Protein AF-0000000075343149 (afdb_homodimer)

Radius of gyration: 28.87 Å; Cα contacts (8 Å, |Δi|>4): 330; chains: 2; bounding box: 69×72×84 Å

Structure (mmCIF, N/CA/C/O backbone):
data_AF-0000000075343149-model_v1
#
loop_
_entity.id
_entity.type
_entity.pdbx_description
1 polymer 'Sec7/BIG1-like C-terminal domain-containing protein'
#
loop_
_atom_site.group_PDB
_atom_site.id
_atom_site.type_symbol
_atom_site.label_atom_id
_atom_site.label_alt_id
_atom_site.label_comp_id
_atom_site.label_asym_id
_atom_site.label_entity_id
_atom_site.label_seq_id
_atom_site.pdbx_PDB_ins_code
_atom_site.Cartn_x
_atom_site.Cartn_y
_atom_site.Cartn_z
_atom_site.occupancy
_atom_site.B_iso_or_equiv
_atom_site.auth_seq_id
_atom_site.auth_comp_id
_atom_site.auth_asym_id
_atom_site.auth_atom_id
_atom_site.pdbx_PDB_model_num
ATOM 1 N N . LYS A 1 1 ? -3.631 -25.891 -24.141 1 67.25 1 LYS A N 1
ATOM 2 C CA . LYS A 1 1 ? -4.371 -26.297 -25.328 1 67.25 1 LYS A CA 1
ATOM 3 C C . LYS A 1 1 ? -5.277 -27.5 -25.031 1 67.25 1 LYS A C 1
ATOM 5 O O . LYS A 1 1 ? -6.441 -27.516 -25.438 1 67.25 1 LYS A O 1
ATOM 10 N N . TYR A 1 2 ? -4.758 -28.469 -24.281 1 74.75 2 TYR A N 1
ATOM 11 C CA . TYR A 1 2 ? -5.492 -29.719 -24.109 1 74.75 2 TYR A CA 1
ATOM 12 C C . TYR A 1 2 ? -6.141 -29.781 -22.734 1 74.75 2 TYR A C 1
ATOM 14 O O . TYR A 1 2 ? -6.699 -30.812 -22.344 1 74.75 2 TYR A O 1
ATOM 22 N N . TRP A 1 3 ? -6.102 -28.781 -21.938 1 82.19 3 TRP A N 1
ATOM 23 C CA . TRP A 1 3 ? -6.617 -28.797 -20.578 1 82.19 3 TRP A CA 1
ATOM 24 C C . TRP A 1 3 ? -8.102 -29.125 -20.547 1 82.19 3 TRP A C 1
ATOM 26 O O . TRP A 1 3 ? -8.562 -29.891 -19.703 1 82.19 3 TRP A O 1
ATOM 36 N N . GLY A 1 4 ? -8.789 -28.578 -21.562 1 80.44 4 GLY A N 1
ATOM 37 C CA . GLY A 1 4 ? -10.227 -28.797 -21.656 1 80.44 4 GLY A CA 1
ATOM 38 C C . GLY A 1 4 ? -10.602 -30.234 -21.922 1 80.44 4 GLY A C 1
ATOM 39 O O . GLY A 1 4 ? -11.734 -30.641 -21.656 1 80.44 4 GLY A O 1
ATOM 40 N N . LYS A 1 5 ? -9.711 -31.031 -22.438 1 84.56 5 LYS A N 1
ATOM 41 C CA . LYS A 1 5 ? -9.977 -32.406 -22.812 1 84.56 5 LYS A CA 1
ATOM 42 C C . LYS A 1 5 ? -9.68 -33.375 -21.656 1 84.56 5 LYS A C 1
ATOM 44 O O . LYS A 1 5 ? -10.031 -34.531 -21.703 1 84.56 5 LYS A O 1
ATOM 49 N N . LEU A 1 6 ? -9.133 -32.906 -20.578 1 87.25 6 LEU A N 1
ATOM 50 C CA . LEU A 1 6 ? -8.734 -33.719 -19.438 1 87.25 6 LEU A CA 1
ATOM 51 C C . LEU A 1 6 ? -9.891 -33.938 -18.469 1 87.25 6 LEU A C 1
ATOM 53 O O . LEU A 1 6 ? -10.742 -33.031 -18.312 1 87.25 6 LEU A O 1
ATOM 57 N N . LYS A 1 7 ? -9.883 -35.094 -17.891 1 87.38 7 LYS A N 1
ATOM 58 C CA . LYS A 1 7 ? -10.859 -35.375 -16.844 1 87.38 7 LYS A CA 1
ATOM 59 C C . LYS A 1 7 ? -10.422 -34.75 -15.516 1 87.38 7 LYS A C 1
ATOM 61 O O . LYS A 1 7 ? -9.242 -34.438 -15.336 1 87.38 7 LYS A O 1
ATOM 66 N N . ALA A 1 8 ? -11.32 -34.656 -14.516 1 89.12 8 ALA A N 1
ATOM 67 C CA . ALA A 1 8 ? -11.094 -33.969 -13.25 1 89.12 8 ALA A CA 1
ATOM 68 C C . ALA A 1 8 ? -9.938 -34.625 -12.484 1 89.12 8 ALA A C 1
ATOM 70 O O . ALA A 1 8 ? -9.039 -33.938 -12 1 89.12 8 ALA A O 1
ATOM 71 N N . PRO A 1 9 ? -9.93 -35.938 -12.359 1 90.88 9 PRO A N 1
ATOM 72 C CA . PRO A 1 9 ? -8.812 -36.531 -11.625 1 90.88 9 PRO A CA 1
ATOM 73 C C . PRO A 1 9 ? -7.461 -36.25 -12.273 1 90.88 9 PRO A C 1
ATOM 75 O O . PRO A 1 9 ? -6.457 -36.094 -11.57 1 90.88 9 PRO A O 1
ATOM 78 N N . GLN A 1 10 ? -7.41 -36.25 -13.594 1 90.44 10 GLN A N 1
ATOM 79 C CA . GLN A 1 10 ? -6.176 -35.906 -14.305 1 90.44 10 GLN A CA 1
ATOM 80 C C . GLN A 1 10 ? -5.75 -34.469 -14.039 1 90.44 10 GLN A C 1
ATOM 82 O O . GLN A 1 10 ? -4.566 -34.188 -13.828 1 90.44 10 GLN A O 1
ATOM 87 N N . LYS A 1 11 ? -6.73 -33.656 -14.094 1 91.5 11 LYS A N 1
ATOM 88 C CA . LYS A 1 11 ? -6.461 -32.25 -13.812 1 91.5 11 LYS A CA 1
ATOM 89 C C . LYS A 1 11 ? -5.898 -32.062 -12.406 1 91.5 11 LYS A C 1
ATOM 91 O O . LYS A 1 11 ? -4.918 -31.344 -12.211 1 91.5 11 LYS A O 1
ATOM 96 N N . ILE A 1 12 ? -6.457 -32.719 -11.469 1 93.94 12 ILE A N 1
ATOM 97 C CA . ILE A 1 12 ? -6.016 -32.656 -10.078 1 93.94 12 ILE A CA 1
ATOM 98 C C . ILE A 1 12 ? -4.586 -33.188 -9.961 1 93.94 12 ILE A C 1
ATOM 100 O O . ILE A 1 12 ? -3.752 -32.562 -9.273 1 93.94 12 ILE A O 1
ATOM 104 N N . ALA A 1 13 ? -4.367 -34.25 -10.633 1 94 13 ALA A N 1
ATOM 105 C CA . ALA A 1 13 ? -3.035 -34.844 -10.609 1 94 13 ALA A CA 1
ATOM 106 C C . ALA A 1 13 ? -1.993 -33.906 -11.18 1 94 13 ALA A C 1
ATOM 108 O O . ALA A 1 13 ? -0.89 -33.781 -10.641 1 94 13 ALA A O 1
ATOM 109 N N . ILE A 1 14 ? -2.289 -33.312 -12.242 1 93.5 14 ILE A N 1
ATOM 110 C CA . ILE A 1 14 ? -1.387 -32.344 -12.867 1 93.5 14 ILE A CA 1
ATOM 111 C C . ILE A 1 14 ? -1.11 -31.188 -11.906 1 93.5 14 ILE A C 1
ATOM 113 O O . ILE A 1 14 ? 0.037 -30.766 -11.75 1 93.5 14 ILE A O 1
ATOM 117 N N . MET A 1 15 ? -2.156 -30.672 -11.281 1 95.06 15 MET A N 1
ATOM 118 C CA . MET A 1 15 ? -1.983 -29.594 -10.312 1 95.06 15 MET A CA 1
ATOM 119 C C . MET A 1 15 ? -1.062 -30.031 -9.18 1 95.06 15 MET A C 1
ATOM 121 O O . MET A 1 15 ? -0.188 -29.266 -8.758 1 95.06 15 MET A O 1
ATOM 125 N N . ASP A 1 16 ? -1.212 -31.188 -8.75 1 96.44 16 ASP A N 1
ATOM 126 C CA . ASP A 1 16 ? -0.405 -31.703 -7.648 1 96.44 16 ASP A CA 1
ATOM 127 C C . ASP A 1 16 ? 1.059 -31.859 -8.062 1 96.44 16 ASP A C 1
ATOM 129 O O . ASP A 1 16 ? 1.962 -31.516 -7.293 1 96.44 16 ASP A O 1
ATOM 133 N N . ILE A 1 17 ? 1.303 -32.344 -9.164 1 95.75 17 ILE A N 1
ATOM 134 C CA . ILE A 1 17 ? 2.656 -32.562 -9.664 1 95.75 17 ILE A CA 1
ATOM 135 C C . ILE A 1 17 ? 3.355 -31.219 -9.844 1 95.75 17 ILE A C 1
ATOM 137 O O . ILE A 1 17 ? 4.508 -31.047 -9.445 1 95.75 17 ILE A O 1
ATOM 141 N N . LEU A 1 18 ? 2.645 -30.344 -10.461 1 95 18 LEU A N 1
ATOM 142 C CA . LEU A 1 18 ? 3.211 -29.016 -10.672 1 95 18 LEU A CA 1
ATOM 143 C C . LEU A 1 18 ? 3.539 -28.344 -9.344 1 95 18 LEU A C 1
ATOM 145 O O . LEU A 1 18 ? 4.59 -27.719 -9.195 1 95 18 LEU A O 1
ATOM 149 N N . LEU A 1 19 ? 2.611 -28.469 -8.438 1 96.94 19 LEU A N 1
ATOM 150 C CA . LEU A 1 19 ? 2.852 -27.891 -7.117 1 96.94 19 LEU A CA 1
ATOM 151 C C . LEU A 1 19 ? 4.102 -28.5 -6.488 1 96.94 19 LEU A C 1
ATOM 153 O O . LEU A 1 19 ? 4.918 -27.781 -5.902 1 96.94 19 LEU A O 1
ATOM 157 N N . SER A 1 20 ? 4.215 -29.766 -6.582 1 96 20 SER A N 1
ATOM 158 C CA . SER A 1 20 ? 5.375 -30.453 -6.027 1 96 20 SER A CA 1
ATOM 159 C C . SER A 1 20 ? 6.672 -29.938 -6.641 1 96 20 SER A C 1
ATOM 161 O O . SER A 1 20 ? 7.652 -29.703 -5.93 1 96 20 SER A O 1
ATOM 163 N N . LEU A 1 21 ? 6.676 -29.75 -7.918 1 93.62 21 LEU A N 1
ATOM 164 C CA . LEU A 1 21 ? 7.836 -29.203 -8.625 1 93.62 21 LEU A CA 1
ATOM 165 C C . LEU A 1 21 ? 8.148 -27.797 -8.148 1 93.62 21 LEU A C 1
ATOM 167 O O . LEU A 1 21 ? 9.32 -27.438 -7.953 1 93.62 21 LEU A O 1
ATOM 171 N N . LEU A 1 22 ? 7.121 -27.047 -7.949 1 95.94 22 LEU A N 1
ATOM 172 C CA . LEU A 1 22 ? 7.277 -25.656 -7.512 1 95.94 22 LEU A CA 1
ATOM 173 C C . LEU A 1 22 ? 7.82 -25.594 -6.09 1 95.94 22 LEU A C 1
ATOM 175 O O . LEU A 1 22 ? 8.695 -24.781 -5.785 1 95.94 22 LEU A O 1
ATOM 179 N N . GLU A 1 23 ? 7.332 -26.406 -5.25 1 95.25 23 GLU A N 1
ATOM 180 C CA . GLU A 1 23 ? 7.812 -26.453 -3.871 1 95.25 23 GLU A CA 1
ATOM 181 C C . GLU A 1 23 ? 9.289 -26.828 -3.814 1 95.25 23 GLU A C 1
ATOM 183 O O . GLU A 1 23 ? 10.047 -26.281 -3.018 1 95.25 23 GLU A O 1
ATOM 188 N N . PHE A 1 24 ? 9.664 -27.734 -4.621 1 93.88 24 PHE A N 1
ATOM 189 C CA . PHE A 1 24 ? 11.062 -28.141 -4.688 1 93.88 24 PHE A CA 1
ATOM 190 C C . PHE A 1 24 ? 11.953 -26.984 -5.125 1 93.88 24 PHE A C 1
ATOM 192 O O . PHE A 1 24 ? 12.945 -26.672 -4.465 1 93.88 24 PHE A O 1
ATOM 199 N N . SER A 1 25 ? 11.625 -26.438 -6.219 1 93.81 25 SER A N 1
ATOM 200 C CA . SER A 1 25 ? 12.438 -25.344 -6.738 1 93.81 25 SER A CA 1
ATOM 201 C C . SER A 1 25 ? 12.461 -24.156 -5.77 1 93.81 25 SER A C 1
ATOM 203 O O . SER A 1 25 ? 13.492 -23.531 -5.578 1 93.81 25 SER A O 1
ATOM 205 N N . ALA A 1 26 ? 11.281 -23.812 -5.18 1 93.19 26 ALA A N 1
ATOM 206 C CA . ALA A 1 26 ? 11.203 -22.75 -4.191 1 93.19 26 ALA A CA 1
ATOM 207 C C . ALA A 1 26 ? 12.078 -23.047 -2.982 1 93.19 26 ALA A C 1
ATOM 209 O O . ALA A 1 26 ? 12.766 -22.156 -2.469 1 93.19 26 ALA A O 1
ATOM 210 N N . SER A 1 27 ? 12.023 -24.25 -2.547 1 92.62 27 SER A N 1
ATOM 211 C CA . SER A 1 27 ? 12.867 -24.672 -1.43 1 92.62 27 SER A CA 1
ATOM 212 C C . SER A 1 27 ? 14.344 -24.578 -1.778 1 92.62 27 SER A C 1
ATOM 214 O O . SER A 1 27 ? 15.148 -24.125 -0.961 1 92.62 27 SER A O 1
ATOM 216 N N . TYR A 1 28 ? 14.656 -24.969 -2.912 1 90.88 28 TYR A N 1
ATOM 217 C CA . TYR A 1 28 ? 16.031 -24.875 -3.398 1 90.88 28 TYR A CA 1
ATOM 218 C C . TYR A 1 28 ? 16.516 -23.438 -3.402 1 90.88 28 TYR A C 1
ATOM 220 O O . TYR A 1 28 ? 17.672 -23.156 -3.08 1 90.88 28 TYR A O 1
ATOM 228 N N . ASN A 1 29 ? 15.664 -22.531 -3.734 1 89.44 29 ASN A N 1
ATOM 229 C CA . ASN A 1 29 ? 16 -21.125 -3.861 1 89.44 29 ASN A CA 1
ATOM 230 C C . ASN A 1 29 ? 15.82 -20.391 -2.537 1 89.44 29 ASN A C 1
ATOM 232 O O . ASN A 1 29 ? 16.078 -19.188 -2.455 1 89.44 29 ASN A O 1
ATOM 236 N N . SER A 1 30 ? 15.328 -21 -1.518 1 89.25 30 SER A N 1
ATOM 237 C CA . SER A 1 30 ? 15.078 -20.359 -0.235 1 89.25 30 SER A CA 1
ATOM 238 C C . SER A 1 30 ? 16.359 -19.766 0.346 1 89.25 30 SER A C 1
ATOM 240 O O . SER A 1 30 ? 17.453 -20.203 -0.003 1 89.25 30 SER A O 1
ATOM 242 N N . TYR A 1 31 ? 16.219 -18.75 1.195 1 83.94 31 TYR A N 1
ATOM 243 C CA . TYR A 1 31 ? 17.344 -18.078 1.835 1 83.94 31 TYR A CA 1
ATOM 244 C C . TYR A 1 31 ? 18.188 -19.078 2.609 1 83.94 31 TYR A C 1
ATOM 246 O O . TYR A 1 31 ? 19.422 -19.062 2.51 1 83.94 31 TYR A O 1
ATOM 254 N N . SER A 1 32 ? 17.562 -19.875 3.43 1 86.44 32 SER A N 1
ATOM 255 C CA . SER A 1 32 ? 18.297 -20.844 4.242 1 86.44 32 SER A CA 1
ATOM 256 C C . SER A 1 32 ? 19.141 -21.766 3.373 1 86.44 32 SER A C 1
ATOM 258 O O . SER A 1 32 ? 20.312 -22.031 3.68 1 86.44 32 SER A O 1
ATOM 260 N N . ASN A 1 33 ? 18.609 -22.25 2.281 1 87 33 ASN A N 1
ATOM 261 C CA . ASN A 1 33 ? 19.297 -23.172 1.385 1 87 33 ASN A CA 1
ATOM 262 C C . ASN A 1 33 ? 20.422 -22.469 0.624 1 87 33 ASN A C 1
ATOM 264 O O . ASN A 1 33 ? 21.516 -23.016 0.482 1 87 33 ASN A O 1
ATOM 268 N N . LEU A 1 34 ? 20.156 -21.281 0.143 1 81.06 34 LEU A N 1
ATOM 269 C CA . LEU A 1 34 ? 21.172 -20.516 -0.57 1 81.06 34 LEU A CA 1
ATOM 270 C C . LEU A 1 34 ? 22.375 -20.219 0.327 1 81.06 34 LEU A C 1
ATOM 272 O O . LEU A 1 34 ? 23.516 -20.375 -0.097 1 81.06 34 LEU A O 1
ATOM 276 N N . ARG A 1 35 ? 22.094 -19.797 1.529 1 81.31 35 ARG A N 1
ATOM 277 C CA . ARG A 1 35 ? 23.156 -19.516 2.488 1 81.31 35 ARG A CA 1
ATOM 278 C C . ARG A 1 35 ? 24.016 -20.75 2.756 1 81.31 35 ARG A C 1
ATOM 280 O O . ARG A 1 35 ? 25.234 -20.656 2.809 1 81.31 35 ARG A O 1
ATOM 287 N N . MET A 1 36 ? 23.359 -21.828 2.971 1 84.12 36 MET A N 1
ATOM 288 C CA . MET A 1 36 ? 24.047 -23.094 3.225 1 84.12 36 MET A CA 1
ATOM 289 C C . MET A 1 36 ? 24.953 -23.453 2.049 1 84.12 36 MET A C 1
ATOM 291 O O . MET A 1 36 ? 26.109 -23.828 2.242 1 84.12 36 MET A O 1
ATOM 295 N N . ARG A 1 37 ? 24.484 -23.312 0.884 1 82.12 37 ARG A N 1
ATOM 296 C CA . ARG A 1 37 ? 25.25 -23.656 -0.317 1 82.12 37 ARG A CA 1
ATOM 297 C C . ARG A 1 37 ? 26.375 -22.656 -0.553 1 82.12 37 ARG A C 1
ATOM 299 O O . ARG A 1 37 ? 27.469 -23.031 -0.997 1 82.12 37 ARG A O 1
ATOM 306 N N . MET A 1 38 ? 26.156 -21.312 -0.276 1 76 38 MET A N 1
ATOM 307 C CA . MET A 1 38 ? 27.188 -20.281 -0.422 1 76 38 MET A CA 1
ATOM 308 C C . MET A 1 38 ? 28.375 -20.562 0.494 1 76 38 MET A C 1
ATOM 310 O O . MET A 1 38 ? 29.516 -20.25 0.152 1 76 38 MET A O 1
ATOM 314 N N . HIS A 1 39 ? 28 -21.062 1.593 1 78.44 39 HIS A N 1
ATOM 315 C CA . HIS A 1 39 ? 29.062 -21.422 2.523 1 78.44 39 HIS A CA 1
ATOM 316 C C . HIS A 1 39 ? 29.953 -22.516 1.945 1 78.44 39 HIS A C 1
ATOM 318 O O . HIS A 1 39 ? 31.141 -22.609 2.295 1 78.44 39 HIS A O 1
ATOM 324 N N . HIS A 1 40 ? 29.438 -23.312 1.044 1 77.38 40 HIS A N 1
ATOM 325 C CA . HIS A 1 40 ? 30.188 -24.438 0.51 1 77.38 40 HIS A CA 1
ATOM 326 C C . HIS A 1 40 ? 30.781 -24.109 -0.861 1 77.38 40 HIS A C 1
ATOM 328 O O . HIS A 1 40 ? 31.469 -24.938 -1.455 1 77.38 40 HIS A O 1
ATOM 334 N N . ILE A 1 41 ? 30.344 -22.984 -1.408 1 71.06 41 ILE A N 1
ATOM 335 C CA . ILE A 1 41 ? 30.781 -22.609 -2.746 1 71.06 41 ILE A CA 1
ATOM 336 C C . ILE A 1 41 ? 31.797 -21.469 -2.654 1 71.06 41 ILE A C 1
ATOM 338 O O . ILE A 1 41 ? 31.625 -20.547 -1.854 1 71.06 41 ILE A O 1
ATOM 342 N N . PRO A 1 42 ? 32.875 -21.609 -3.35 1 64.31 42 PRO A N 1
ATOM 343 C CA . PRO A 1 42 ? 33.844 -20.5 -3.365 1 64.31 42 PRO A CA 1
ATOM 344 C C . PRO A 1 42 ? 33.219 -19.172 -3.756 1 64.31 42 PRO A C 1
ATOM 346 O O . PRO A 1 42 ? 32.25 -19.141 -4.516 1 64.31 42 PRO A O 1
ATOM 349 N N . ALA A 1 43 ? 33.625 -18.078 -3.033 1 63.03 43 ALA A N 1
ATOM 350 C CA . ALA A 1 43 ? 33.094 -16.719 -3.129 1 63.03 43 ALA A CA 1
ATOM 351 C C . ALA A 1 43 ? 33 -16.266 -4.582 1 63.03 43 ALA A C 1
ATOM 353 O O . ALA A 1 43 ? 32.156 -15.43 -4.93 1 63.03 43 ALA A O 1
ATOM 354 N N . GLU A 1 44 ? 33.812 -16.969 -5.453 1 66.06 44 GLU A N 1
ATOM 355 C CA . GLU A 1 44 ? 33.938 -16.484 -6.82 1 66.06 44 GLU A CA 1
ATOM 356 C C . GLU A 1 44 ? 32.812 -17.016 -7.707 1 66.06 44 GLU A C 1
ATOM 358 O O . GLU A 1 44 ? 32.594 -16.5 -8.805 1 66.06 44 GLU A O 1
ATOM 363 N N . ARG A 1 45 ? 32.156 -18.031 -7.203 1 66.94 45 ARG A N 1
ATOM 364 C CA . ARG A 1 45 ? 31.156 -18.609 -8.086 1 66.94 45 ARG A CA 1
ATOM 365 C C . ARG A 1 45 ? 29.75 -18.469 -7.504 1 66.94 45 ARG A C 1
ATOM 367 O O . ARG A 1 45 ? 29.484 -18.922 -6.387 1 66.94 45 ARG A O 1
ATOM 374 N N . PRO A 1 46 ? 28.891 -17.719 -8.211 1 70.94 46 PRO A N 1
ATOM 375 C CA . PRO A 1 46 ? 27.516 -17.625 -7.707 1 70.94 46 PRO A CA 1
ATOM 376 C C . PRO A 1 46 ? 26.812 -18.984 -7.633 1 70.94 46 PRO A C 1
ATOM 378 O O . PRO A 1 46 ? 27.047 -19.844 -8.492 1 70.94 46 PRO A O 1
ATOM 381 N N . PRO A 1 47 ? 26.219 -19.328 -6.543 1 76.31 47 PRO A N 1
ATOM 382 C CA . PRO A 1 47 ? 25.531 -20.609 -6.391 1 76.31 47 PRO A CA 1
ATOM 383 C C . PRO A 1 47 ? 24.469 -20.844 -7.469 1 76.31 47 PRO A C 1
ATOM 385 O O . PRO A 1 47 ? 23.891 -19.891 -7.977 1 76.31 47 PRO A O 1
ATOM 388 N N . LEU A 1 48 ? 24.359 -22.125 -7.91 1 83.88 48 LEU A N 1
ATOM 389 C CA . LEU A 1 48 ? 23.297 -22.5 -8.836 1 83.88 48 LEU A CA 1
ATOM 390 C C . LEU A 1 48 ? 21.938 -22.172 -8.25 1 83.88 48 LEU A C 1
ATOM 392 O O . LEU A 1 48 ? 21.734 -22.297 -7.039 1 83.88 48 LEU A O 1
ATOM 396 N N . ASN A 1 49 ? 21.109 -21.641 -9.062 1 85.38 49 ASN A N 1
ATOM 397 C CA . ASN A 1 49 ? 19.766 -21.359 -8.602 1 85.38 49 ASN A CA 1
ATOM 398 C C . ASN A 1 49 ? 18.719 -21.859 -9.602 1 85.38 49 ASN A C 1
ATOM 400 O O . ASN A 1 49 ? 19.047 -22.203 -10.734 1 85.38 49 ASN A O 1
ATOM 404 N N . LEU A 1 50 ? 17.594 -22.156 -9.148 1 92.31 50 LEU A N 1
ATOM 405 C CA . LEU A 1 50 ? 16.484 -22.656 -9.953 1 92.31 50 LEU A CA 1
ATOM 406 C C . LEU A 1 50 ? 15.422 -21.578 -10.141 1 92.31 50 LEU A C 1
ATOM 408 O O . LEU A 1 50 ? 14.227 -21.891 -10.18 1 92.31 50 LEU A O 1
ATOM 412 N N . LEU A 1 51 ? 15.812 -20.328 -10.188 1 93.06 51 LEU A N 1
ATOM 413 C CA . LEU A 1 51 ? 14.883 -19.203 -10.242 1 93.06 51 LEU A CA 1
ATOM 414 C C . LEU A 1 51 ? 14.102 -19.203 -11.547 1 93.06 51 LEU A C 1
ATOM 416 O O . LEU A 1 51 ? 12.906 -18.906 -11.57 1 93.06 51 LEU A O 1
ATOM 420 N N . ARG A 1 52 ? 14.836 -19.484 -12.633 1 94.81 52 ARG A N 1
ATOM 421 C CA . ARG A 1 52 ? 14.156 -19.531 -13.922 1 94.81 52 ARG A CA 1
ATOM 422 C C . ARG A 1 52 ? 13.078 -20.609 -13.945 1 94.81 52 ARG A C 1
ATOM 424 O O . ARG A 1 52 ? 11.969 -20.359 -14.438 1 94.81 52 ARG A O 1
ATOM 431 N N . GLN A 1 53 ? 13.445 -21.766 -13.422 1 94.38 53 GLN A N 1
ATOM 432 C CA . GLN A 1 53 ? 12.508 -22.875 -13.352 1 94.38 53 GLN A CA 1
ATOM 433 C C . GLN A 1 53 ? 11.328 -22.547 -12.43 1 94.38 53 GLN A C 1
ATOM 435 O O . GLN A 1 53 ? 10.18 -22.844 -12.758 1 94.38 53 GLN A O 1
ATOM 440 N N . GLU A 1 54 ? 11.664 -21.953 -11.328 1 96.31 54 GLU A N 1
ATOM 441 C CA . GLU A 1 54 ? 10.625 -21.547 -10.383 1 96.31 54 GLU A CA 1
ATOM 442 C C . GLU A 1 54 ? 9.656 -20.547 -11 1 96.31 54 GLU A C 1
ATOM 444 O O . GLU A 1 54 ? 8.438 -20.688 -10.867 1 96.31 54 GLU A O 1
ATOM 449 N N . LEU A 1 55 ? 10.156 -19.594 -11.688 1 97.44 55 LEU A N 1
ATOM 450 C CA . LEU A 1 55 ? 9.328 -18.578 -12.312 1 97.44 55 LEU A CA 1
ATOM 451 C C . LEU A 1 55 ? 8.438 -19.188 -13.391 1 97.44 55 LEU A C 1
ATOM 453 O O . LEU A 1 55 ? 7.246 -18.891 -13.453 1 97.44 55 LEU A O 1
ATOM 457 N N . ALA A 1 56 ? 9.023 -20.031 -14.258 1 96.69 56 ALA A N 1
ATOM 458 C CA . ALA A 1 56 ? 8.258 -20.688 -15.312 1 96.69 56 ALA A CA 1
ATOM 459 C C . ALA A 1 56 ? 7.152 -21.562 -14.727 1 96.69 56 ALA A C 1
ATOM 461 O O . ALA A 1 56 ? 6.012 -21.531 -15.188 1 96.69 56 ALA A O 1
ATOM 462 N N . GLY A 1 57 ? 7.578 -22.359 -13.758 1 97 57 GLY A N 1
ATOM 463 C CA . GLY A 1 57 ? 6.594 -23.188 -13.078 1 97 57 GLY A CA 1
ATOM 464 C C . GLY A 1 57 ? 5.477 -22.375 -12.438 1 97 57 GLY A C 1
ATOM 465 O O . GLY A 1 57 ? 4.309 -22.766 -12.516 1 97 57 GLY A O 1
ATOM 466 N N . THR A 1 58 ? 5.77 -21.281 -11.789 1 98.06 58 THR A N 1
ATOM 467 C CA . THR A 1 58 ? 4.781 -20.406 -11.18 1 98.06 58 THR A CA 1
ATOM 468 C C . THR A 1 58 ? 3.789 -19.891 -12.219 1 98.06 58 THR A C 1
ATOM 470 O O . THR A 1 58 ? 2.578 -19.906 -11.992 1 98.06 58 THR A O 1
ATOM 473 N N . SER A 1 59 ? 4.25 -19.516 -13.336 1 97.88 59 SER A N 1
ATOM 474 C CA . SER A 1 59 ? 3.4 -19.016 -14.406 1 97.88 59 SER A CA 1
ATOM 475 C C . SER A 1 59 ? 2.402 -20.078 -14.859 1 97.88 59 SER A C 1
ATOM 477 O O . SER A 1 59 ? 1.203 -19.812 -14.953 1 97.88 59 SER A O 1
ATOM 479 N N . ILE A 1 60 ? 2.906 -21.234 -15.172 1 96.81 60 ILE A N 1
ATOM 480 C CA . ILE A 1 60 ? 2.076 -22.328 -15.664 1 96.81 60 ILE A CA 1
ATOM 481 C C . ILE A 1 60 ? 1.049 -22.719 -14.602 1 96.81 60 ILE A C 1
ATOM 483 O O . ILE A 1 60 ? -0.132 -22.891 -14.906 1 96.81 60 ILE A O 1
ATOM 487 N N . TYR A 1 61 ? 1.523 -22.828 -13.375 1 97.25 61 TYR A N 1
ATOM 488 C CA . TYR A 1 61 ? 0.664 -23.25 -12.266 1 97.25 61 TYR A CA 1
ATOM 489 C C . TYR A 1 61 ? -0.464 -22.234 -12.055 1 97.25 61 TYR A C 1
ATOM 491 O O . TYR A 1 61 ? -1.632 -22.625 -11.945 1 97.25 61 TYR A O 1
ATOM 499 N N . LEU A 1 62 ? -0.151 -20.984 -11.992 1 97.62 62 LEU A N 1
ATOM 500 C CA . LEU A 1 62 ? -1.156 -19.938 -11.805 1 97.62 62 LEU A CA 1
ATOM 501 C C . LEU A 1 62 ? -2.152 -19.938 -12.961 1 97.62 62 LEU A C 1
ATOM 503 O O . LEU A 1 62 ? -3.355 -19.781 -12.742 1 97.62 62 LEU A O 1
ATOM 507 N N . ASP A 1 63 ? -1.649 -20.094 -14.164 1 95.75 63 ASP A N 1
ATOM 508 C CA . ASP A 1 63 ? -2.518 -20.109 -15.336 1 95.75 63 ASP A CA 1
ATOM 509 C C . ASP A 1 63 ? -3.555 -21.234 -15.234 1 95.75 63 ASP A C 1
ATOM 511 O O . ASP A 1 63 ? -4.742 -21 -15.477 1 95.75 63 ASP A O 1
ATOM 515 N N . ILE A 1 64 ? -3.137 -22.359 -14.883 1 94.56 64 ILE A N 1
ATOM 516 C CA . ILE A 1 64 ? -4.008 -23.531 -14.773 1 94.56 64 ILE A CA 1
ATOM 517 C C . ILE A 1 64 ? -5.043 -23.297 -13.672 1 94.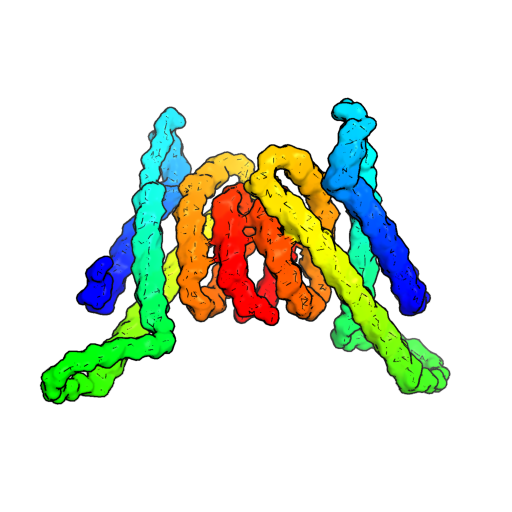56 64 ILE A C 1
ATOM 519 O O . ILE A 1 64 ? -6.23 -23.578 -13.867 1 94.56 64 ILE A O 1
ATOM 523 N N . LEU A 1 65 ? -4.617 -22.844 -12.539 1 96.25 65 LEU A N 1
ATOM 524 C CA . LEU A 1 65 ? -5.52 -22.625 -11.414 1 96.25 65 LEU A CA 1
ATOM 525 C C . LEU A 1 65 ? -6.543 -21.547 -11.742 1 96.25 65 LEU A C 1
ATOM 527 O O . LEU A 1 65 ? -7.727 -21.688 -11.414 1 96.25 65 LEU A O 1
ATOM 531 N N . GLN A 1 66 ? -6.098 -20.516 -12.375 1 95.38 66 GLN A N 1
ATOM 532 C CA . GLN A 1 66 ? -6.996 -19.438 -12.75 1 95.38 66 GLN A CA 1
ATOM 533 C C . GLN A 1 66 ? -8.023 -19.906 -13.773 1 95.38 66 GLN A C 1
ATOM 535 O O . GLN A 1 66 ? -9.211 -19.594 -13.664 1 95.38 66 GLN A O 1
ATOM 540 N N . LYS A 1 67 ? -7.594 -20.594 -14.766 1 91.81 67 LYS A N 1
ATOM 541 C CA . LYS A 1 67 ? -8.5 -21.141 -15.773 1 91.81 67 LYS A CA 1
ATOM 542 C C . LYS A 1 67 ? -9.555 -22.047 -15.125 1 91.81 67 LYS A C 1
ATOM 544 O O . LYS A 1 67 ? -10.734 -21.969 -15.469 1 91.81 67 LYS A O 1
ATOM 549 N N . THR A 1 68 ? -9.148 -22.828 -14.258 1 92.25 68 THR A N 1
ATOM 550 C CA . THR A 1 68 ? -10.039 -23.781 -13.609 1 92.25 68 THR A CA 1
ATOM 551 C C . THR A 1 68 ? -11.023 -23.078 -12.695 1 92.25 68 THR A C 1
ATOM 553 O O . THR A 1 68 ? -12.188 -23.469 -12.594 1 92.25 68 THR A O 1
ATOM 556 N N . THR A 1 69 ? -10.609 -22 -12.016 1 93.75 69 THR A N 1
ATOM 557 C CA . THR A 1 69 ? -11.461 -21.266 -11.07 1 93.75 69 THR A CA 1
ATOM 558 C C . THR A 1 69 ? -12.344 -20.266 -11.805 1 93.75 69 THR A C 1
ATOM 560 O O . THR A 1 69 ? -13.344 -19.797 -11.258 1 93.75 69 THR A O 1
ATOM 563 N N . SER A 1 70 ? -12.016 -19.766 -12.906 1 86.56 70 SER A N 1
ATOM 564 C CA . SER A 1 70 ? -12.781 -18.781 -13.664 1 86.56 70 SER A CA 1
ATOM 565 C C . SER A 1 70 ? -13.93 -19.438 -14.414 1 86.56 70 SER A C 1
ATOM 567 O O . SER A 1 70 ? -14.93 -18.781 -14.734 1 86.56 70 SER A O 1
ATOM 569 N N . ARG A 1 71 ? -13.789 -20.625 -15.039 1 66.69 71 ARG A N 1
ATOM 570 C CA . ARG A 1 71 ? -14.812 -21.312 -15.828 1 66.69 71 ARG A CA 1
ATOM 571 C C . ARG A 1 71 ? -16.125 -21.391 -15.07 1 66.69 71 ARG A C 1
ATOM 573 O O . ARG A 1 71 ? -17.203 -21.453 -15.672 1 66.69 71 ARG A O 1
ATOM 580 N N . PHE A 1 72 ? -16.109 -21.422 -13.82 1 55.12 72 PHE A N 1
ATOM 581 C CA . PHE A 1 72 ? -17.375 -21.625 -13.117 1 55.12 72 PHE A CA 1
ATOM 582 C C . PHE A 1 72 ? -18 -20.281 -12.727 1 55.12 72 PHE A C 1
ATOM 584 O O . PHE A 1 72 ? -19.047 -20.25 -12.07 1 55.12 72 PHE A O 1
ATOM 591 N N . ASN A 1 73 ? -17.297 -19.234 -12.945 1 53.78 73 ASN A N 1
ATOM 592 C CA . ASN A 1 73 ? -18.109 -18.031 -12.727 1 53.78 73 ASN A CA 1
ATOM 593 C C . ASN A 1 73 ? -19.328 -18.016 -13.633 1 53.78 73 ASN A C 1
ATOM 595 O O . ASN A 1 73 ? -19.219 -18.203 -14.844 1 53.78 73 ASN A O 1
ATOM 599 N N . GLY A 1 74 ? -20.406 -18.672 -13.164 1 43.94 74 GLY A N 1
ATOM 600 C CA . GLY A 1 74 ? -21.781 -18.781 -13.609 1 43.94 74 GLY A CA 1
ATOM 601 C C . GLY A 1 74 ? -22.203 -17.641 -14.523 1 43.94 74 GLY A C 1
ATOM 602 O O . GLY A 1 74 ? -23.391 -17.328 -14.633 1 43.94 74 GLY A O 1
ATOM 603 N N . ASN A 1 75 ? -21.391 -16.656 -14.836 1 40.78 75 ASN A N 1
ATOM 604 C CA . ASN A 1 75 ? -22.172 -15.992 -15.867 1 40.78 75 ASN A CA 1
ATOM 605 C C . ASN A 1 75 ? -22.562 -16.953 -16.984 1 40.78 75 ASN A C 1
ATOM 607 O O . ASN A 1 75 ? -21.719 -17.719 -17.469 1 40.78 75 ASN A O 1
ATOM 611 N N . GLY A 1 76 ? -23.766 -17.5 -17.016 1 38.53 76 GLY A N 1
ATOM 612 C CA . GLY A 1 76 ? -24.516 -18.188 -18.047 1 38.53 76 GLY A CA 1
ATOM 613 C C . GLY A 1 76 ? -23.922 -18.031 -19.422 1 38.53 76 GLY A C 1
ATOM 614 O O . GLY A 1 76 ? -24.484 -17.312 -20.266 1 38.53 76 GLY A O 1
ATOM 615 N N . GLU A 1 77 ? -22.797 -17.766 -19.594 1 37.81 77 GLU A N 1
ATOM 616 C CA . GLU A 1 77 ? -22.625 -17.812 -21.047 1 37.81 77 GLU A CA 1
ATOM 617 C C . GLU A 1 77 ? -23.172 -19.109 -21.625 1 37.81 77 GLU A C 1
ATOM 619 O O . GLU A 1 77 ? -22.797 -20.203 -21.172 1 37.81 77 GLU A O 1
ATOM 624 N N . GLU A 1 78 ? -24.359 -18.984 -22.141 1 37.94 78 GLU A N 1
ATOM 625 C CA . GLU A 1 78 ? -25.062 -19.938 -23 1 37.94 78 GLU A CA 1
ATOM 626 C C . GLU A 1 78 ? -24.078 -20.703 -23.875 1 37.94 78 GLU A C 1
ATOM 628 O O . GLU A 1 78 ? -23.266 -20.109 -24.578 1 37.94 78 GLU A O 1
ATOM 633 N N . ILE A 1 79 ? -23.562 -21.781 -23.5 1 40.09 79 ILE A N 1
ATOM 634 C CA . ILE A 1 79 ? -23.047 -22.656 -24.547 1 40.09 79 ILE A CA 1
ATOM 635 C C . ILE A 1 79 ? -23.766 -22.359 -25.875 1 40.09 79 ILE A C 1
ATOM 637 O O . ILE A 1 79 ? -25 -22.375 -25.922 1 40.09 79 ILE A O 1
ATOM 641 N N . PRO A 1 80 ? -23.219 -21.594 -26.75 1 38.44 80 PRO A N 1
ATOM 642 C CA . PRO A 1 80 ? -23.969 -21.484 -28 1 38.44 80 PRO A CA 1
ATOM 643 C C . PRO A 1 80 ? -24.656 -22.797 -28.391 1 38.44 80 PRO A C 1
ATOM 645 O O . PRO A 1 80 ? -24.016 -23.859 -28.359 1 38.44 80 PRO A O 1
ATOM 648 N N . LYS A 1 81 ? -25.969 -22.75 -28.219 1 40.22 81 LYS A N 1
ATOM 649 C CA . LYS A 1 81 ? -26.75 -23.797 -28.891 1 40.22 81 LYS A CA 1
ATOM 650 C C . LYS A 1 81 ? -26.188 -24.094 -30.281 1 40.22 81 LYS A C 1
ATOM 652 O O . LYS A 1 81 ? -26.203 -23.234 -31.156 1 40.22 81 LYS A O 1
ATOM 657 N N . SER A 1 82 ? -25.016 -24.734 -30.422 1 32.44 82 SER A N 1
ATOM 658 C CA . SER A 1 82 ? -24.766 -25.172 -31.797 1 32.44 82 SER A CA 1
ATOM 659 C C . SER A 1 82 ? -26.047 -25.672 -32.469 1 32.44 82 SER A C 1
ATOM 661 O O . SER A 1 82 ? -26.734 -26.547 -31.922 1 32.44 82 SER A O 1
ATOM 663 N N . ASN A 1 83 ? -26.766 -24.859 -33.125 1 35.72 83 ASN A N 1
ATOM 664 C CA . ASN A 1 83 ? -27.844 -25.219 -34.031 1 35.72 83 ASN A CA 1
ATOM 665 C C . ASN A 1 83 ? -27.5 -26.453 -34.875 1 35.72 83 ASN A C 1
ATOM 667 O O . ASN A 1 83 ? -28.047 -26.625 -35.969 1 35.72 83 ASN A O 1
ATOM 671 N N . GLY A 1 84 ? -26.359 -27.078 -34.875 1 34.06 84 GLY A N 1
ATOM 672 C CA . GLY A 1 84 ? -26.375 -28.094 -35.938 1 34.06 84 GLY A CA 1
ATOM 673 C C . GLY A 1 84 ? -27.547 -29.047 -35.844 1 34.06 84 GLY A C 1
ATOM 674 O O . GLY A 1 84 ? -28.188 -29.141 -34.781 1 34.06 84 GLY A O 1
ATOM 675 N N . SER A 1 85 ? -28.062 -29.688 -37 1 34.66 85 SER A N 1
ATOM 676 C CA . SER A 1 85 ? -29.25 -30.406 -37.469 1 34.66 85 SER A CA 1
ATOM 677 C C . SER A 1 85 ? -29.656 -31.516 -36.5 1 34.66 85 SER A C 1
ATOM 679 O O . SER A 1 85 ? -30.828 -31.656 -36.156 1 34.66 85 SER A O 1
ATOM 681 N N . GLN A 1 86 ? -29.031 -32.75 -36.656 1 36.38 86 GLN A N 1
ATOM 682 C CA . GLN A 1 86 ? -29.797 -34 -36.594 1 36.38 86 GLN A CA 1
ATOM 683 C C . GLN A 1 86 ? -30.281 -34.281 -35.188 1 36.38 86 GLN A C 1
ATOM 685 O O . GLN A 1 86 ? -29.594 -33.969 -34.219 1 36.38 86 GLN A O 1
ATOM 690 N N . GLY A 1 87 ? -31.625 -34.562 -34.906 1 36.53 87 GLY A N 1
ATOM 691 C CA . GLY A 1 87 ? -32.562 -35.062 -33.938 1 36.53 87 GLY A CA 1
ATOM 692 C C . GLY A 1 87 ? -32.031 -36.156 -33.062 1 36.53 87 GLY A C 1
ATOM 693 O O . GLY A 1 87 ? -32.781 -37.062 -32.625 1 36.53 87 GLY A O 1
ATOM 694 N N . VAL A 1 88 ? -30.75 -36.5 -33.188 1 38.12 88 VAL A N 1
ATOM 695 C CA . VAL A 1 88 ? -30.672 -37.625 -32.25 1 38.12 88 VAL A CA 1
ATOM 696 C C . VAL A 1 88 ? -31.047 -37.156 -30.859 1 38.12 88 VAL A C 1
ATOM 698 O O . VAL A 1 88 ? -30.531 -36.156 -30.375 1 38.12 88 VAL A O 1
ATOM 701 N N . ASP A 1 89 ? -32.219 -37.469 -30.266 1 39 89 ASP A N 1
ATOM 702 C CA . ASP A 1 89 ? -32.812 -37.562 -28.938 1 39 89 ASP A CA 1
ATOM 703 C C . ASP A 1 89 ? -31.781 -37.906 -27.891 1 39 89 ASP A C 1
ATOM 705 O O . ASP A 1 89 ? -31.578 -39.094 -27.594 1 39 89 ASP A O 1
ATOM 709 N N . THR A 1 90 ? -30.516 -37.656 -28.016 1 38.78 90 THR A N 1
ATOM 710 C CA . THR A 1 90 ? -29.766 -38.062 -26.844 1 38.78 90 THR A CA 1
ATOM 711 C C . THR A 1 90 ? -30.328 -37.438 -25.578 1 38.78 90 THR A C 1
ATOM 713 O O . THR A 1 90 ? -30.281 -36.219 -25.406 1 38.78 90 THR A O 1
ATOM 716 N N . THR A 1 91 ? -31.422 -37.906 -24.984 1 38.41 91 THR A N 1
ATOM 717 C CA . THR A 1 91 ? -31.781 -37.844 -23.578 1 38.41 91 THR A CA 1
ATOM 718 C C . THR A 1 91 ? -30.531 -37.812 -22.703 1 38.41 91 THR A C 1
ATOM 720 O O . THR A 1 91 ? -29.984 -38.844 -22.312 1 38.41 91 THR A O 1
ATOM 723 N N . LEU A 1 92 ? -29.531 -37.094 -23 1 41.28 92 LEU A N 1
ATOM 724 C CA . LEU A 1 92 ? -28.547 -36.906 -21.938 1 41.28 92 LEU A CA 1
ATOM 725 C C . LEU A 1 92 ? -29.25 -36.688 -20.594 1 41.28 92 LEU A C 1
ATOM 727 O O . LEU A 1 92 ? -30.062 -35.781 -20.453 1 41.28 92 LEU A O 1
ATOM 731 N N . ASP A 1 93 ? -29.562 -37.75 -19.891 1 46.94 93 ASP A N 1
ATOM 732 C CA . ASP A 1 93 ? -30.203 -37.875 -18.578 1 46.94 93 ASP A CA 1
ATOM 733 C C . ASP A 1 93 ? -29.766 -36.75 -17.641 1 46.94 93 ASP A C 1
ATOM 735 O O . ASP A 1 93 ? -28.609 -36.344 -17.641 1 46.94 93 ASP A O 1
ATOM 739 N N . ASP A 1 94 ? -30.672 -35.969 -17.109 1 51.22 94 ASP A N 1
ATOM 740 C CA . ASP A 1 94 ? -30.625 -35 -16 1 51.22 94 ASP A CA 1
ATOM 741 C C . ASP A 1 94 ? -29.531 -35.375 -15.008 1 51.22 94 ASP A C 1
ATOM 743 O O . ASP A 1 94 ? -28.906 -34.5 -14.414 1 51.22 94 ASP A O 1
ATOM 747 N N . ASN A 1 95 ? -29.234 -36.656 -14.844 1 53.69 95 ASN A N 1
ATOM 748 C CA . ASN A 1 95 ? -28.234 -37.125 -13.875 1 53.69 95 ASN A CA 1
ATOM 749 C C . ASN A 1 95 ? -26.812 -36.812 -14.336 1 53.69 95 ASN A C 1
ATOM 751 O O . ASN A 1 95 ? -25.938 -36.562 -13.516 1 53.69 95 ASN A O 1
ATOM 755 N N . THR A 1 96 ? -26.531 -36.938 -15.648 1 52.75 96 THR A N 1
ATOM 756 C CA . THR A 1 96 ? -25.188 -36.688 -16.156 1 52.75 96 THR A CA 1
ATOM 757 C C . THR A 1 96 ? -24.844 -35.219 -16.094 1 52.75 96 THR A C 1
ATOM 759 O O . THR A 1 96 ? -23.719 -34.844 -15.727 1 52.75 96 THR A O 1
ATOM 762 N N . SER A 1 97 ? -25.812 -34.375 -16.453 1 57.56 97 SER A N 1
ATOM 763 C CA . SER A 1 97 ? -25.578 -32.938 -16.328 1 57.56 97 SER A CA 1
ATOM 764 C C . SER A 1 97 ? -25.328 -32.562 -14.867 1 57.56 97 SER A C 1
ATOM 766 O O . SER A 1 97 ? -24.438 -31.75 -14.578 1 57.56 97 SER A O 1
ATOM 768 N N . SER A 1 98 ? -26.094 -33.25 -14.008 1 58.56 98 SER A N 1
ATOM 769 C CA . SER A 1 98 ? -25.938 -32.969 -12.578 1 58.56 98 SER A CA 1
ATOM 770 C C . SER A 1 98 ? -24.594 -33.469 -12.07 1 58.56 98 SER A C 1
ATOM 772 O O . SER A 1 98 ? -23.922 -32.781 -11.289 1 58.56 98 SER A O 1
ATOM 774 N N . CYS A 1 99 ? -24.172 -34.688 -12.594 1 55.62 99 CYS A N 1
ATOM 775 C CA . CYS A 1 99 ? -22.891 -35.25 -12.148 1 55.62 99 CYS A CA 1
ATOM 776 C C . CYS A 1 99 ? -21.719 -34.438 -12.664 1 55.62 99 CYS A C 1
ATOM 778 O O . CYS A 1 99 ? -20.75 -34.219 -11.938 1 55.62 99 CYS A O 1
ATOM 780 N N . ILE A 1 100 ? -21.766 -33.906 -13.883 1 58.81 100 ILE A N 1
ATOM 781 C CA . ILE A 1 100 ? -20.703 -33.094 -14.477 1 58.81 100 ILE A CA 1
ATOM 782 C C . ILE A 1 100 ? -20.609 -31.75 -13.742 1 58.81 100 ILE A C 1
ATOM 784 O O . ILE A 1 100 ? -19.516 -31.266 -13.43 1 58.81 100 ILE A O 1
ATOM 788 N N . THR A 1 101 ? -21.812 -31.375 -13.344 1 66.31 101 THR A N 1
ATOM 789 C CA . THR A 1 101 ? -21.859 -30.109 -12.633 1 66.31 101 THR A CA 1
ATOM 790 C C . THR A 1 101 ? -21.25 -30.234 -11.242 1 66.31 101 THR A C 1
ATOM 792 O O . THR A 1 101 ? -20.5 -29.359 -10.805 1 66.31 101 THR A O 1
ATOM 795 N N . HIS A 1 102 ? -21.516 -31.422 -10.617 1 71.19 102 HIS A N 1
ATOM 796 C CA . HIS A 1 102 ? -21.016 -31.625 -9.266 1 71.19 102 HIS A CA 1
ATOM 797 C C . HIS A 1 102 ? -19.5 -31.812 -9.281 1 71.19 102 HIS A C 1
ATOM 799 O O . HIS A 1 102 ? -18.797 -31.25 -8.438 1 71.19 102 HIS A O 1
ATOM 805 N N . PHE A 1 103 ? -19.016 -32.625 -10.242 1 72.75 103 PHE A N 1
ATOM 806 C CA . PHE A 1 103 ? -17.594 -32.875 -10.359 1 72.75 103 PHE A CA 1
ATOM 807 C C . PHE A 1 103 ? -16.844 -31.578 -10.695 1 72.75 103 PHE A C 1
ATOM 809 O O . PHE A 1 103 ? -15.773 -31.328 -10.156 1 72.75 103 PHE A O 1
ATOM 816 N N . ASP A 1 104 ? -17.516 -30.812 -11.477 1 79.31 104 ASP A N 1
ATOM 817 C CA . ASP A 1 104 ? -16.906 -29.531 -11.852 1 79.31 104 ASP A CA 1
ATOM 818 C C . ASP A 1 104 ? -16.844 -28.594 -10.664 1 79.31 104 ASP A C 1
ATOM 820 O O . ASP A 1 104 ? -15.844 -27.891 -10.484 1 79.31 104 ASP A O 1
ATOM 824 N N . GLU A 1 105 ? -17.859 -28.797 -9.828 1 83.94 105 GLU A N 1
ATOM 825 C CA . GLU A 1 105 ? -17.875 -27.938 -8.641 1 83.94 105 GLU A CA 1
ATOM 826 C C . GLU A 1 105 ? -16.781 -28.344 -7.656 1 83.94 105 GLU A C 1
ATOM 828 O O . GLU A 1 105 ? -16.141 -27.5 -7.035 1 83.94 105 GLU A O 1
ATOM 833 N N . LYS A 1 106 ? -16.594 -29.625 -7.527 1 90 106 LYS A N 1
ATOM 834 C CA . LYS A 1 106 ? -15.547 -30.125 -6.637 1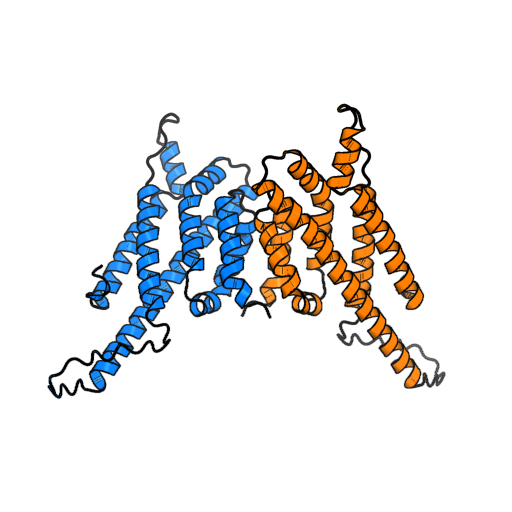 90 106 LYS A CA 1
ATOM 835 C C . LYS A 1 106 ? -14.164 -29.719 -7.129 1 90 106 LYS A C 1
ATOM 837 O O . LYS A 1 106 ? -13.305 -29.328 -6.336 1 90 106 LYS A O 1
ATOM 842 N N . LEU A 1 107 ? -13.961 -29.875 -8.406 1 91.56 107 LEU A N 1
ATOM 843 C CA . LEU A 1 107 ? -12.688 -29.484 -9.008 1 91.56 107 LEU A CA 1
ATOM 844 C C . LEU A 1 107 ? -12.406 -28.016 -8.789 1 91.56 107 LEU A C 1
ATOM 846 O O . LEU A 1 107 ? -11.273 -27.625 -8.469 1 91.56 107 LEU A O 1
ATOM 850 N N . VAL A 1 108 ? -13.422 -27.234 -8.922 1 92.56 108 VAL A N 1
ATOM 851 C CA . VAL A 1 108 ? -13.289 -25.797 -8.727 1 92.56 108 VAL A CA 1
ATOM 852 C C . VAL A 1 108 ? -12.914 -25.5 -7.277 1 92.56 108 VAL A C 1
ATOM 854 O O . VAL A 1 108 ? -12.062 -24.656 -7.008 1 92.56 108 VAL A O 1
ATOM 857 N N . GLY A 1 109 ? -13.523 -26.172 -6.41 1 94.94 109 GLY A N 1
ATOM 858 C CA . GLY A 1 109 ? -13.195 -26.031 -5.004 1 94.94 109 GLY A CA 1
ATOM 859 C C . GLY A 1 109 ? -11.75 -26.375 -4.684 1 94.94 109 GLY A C 1
ATOM 860 O O . GLY A 1 109 ? -11.086 -25.641 -3.945 1 94.94 109 GLY A O 1
ATOM 861 N N . ILE A 1 110 ? -11.305 -27.422 -5.215 1 95.81 110 ILE A N 1
ATOM 862 C CA . ILE A 1 110 ? -9.93 -27.859 -5.012 1 95.81 110 ILE A CA 1
ATOM 863 C C . ILE A 1 110 ? -8.969 -26.828 -5.602 1 95.81 110 ILE A C 1
ATOM 865 O O . ILE A 1 110 ? -7.977 -26.469 -4.965 1 95.81 110 ILE A O 1
ATOM 869 N N . ALA A 1 111 ? -9.234 -26.391 -6.785 1 96.19 111 ALA A N 1
ATOM 870 C CA . ALA A 1 111 ? -8.391 -25.406 -7.465 1 96.19 111 ALA A CA 1
ATOM 871 C C . ALA A 1 111 ? -8.328 -24.094 -6.68 1 96.19 111 ALA A C 1
ATOM 873 O O . ALA A 1 111 ? -7.27 -23.469 -6.586 1 96.19 111 ALA A O 1
ATOM 874 N N . GLU A 1 112 ? -9.445 -23.641 -6.148 1 97.06 112 GLU A N 1
ATOM 875 C CA . GLU A 1 112 ? -9.477 -22.438 -5.328 1 97.06 112 GLU A CA 1
ATOM 876 C C . GLU A 1 112 ? -8.578 -22.578 -4.102 1 97.06 112 GLU A C 1
ATOM 878 O O . GLU A 1 112 ? -7.789 -21.688 -3.799 1 97.06 112 GLU A O 1
ATOM 883 N N . GLU A 1 113 ? -8.711 -23.641 -3.479 1 97.38 113 GLU A N 1
ATOM 884 C CA . GLU A 1 113 ? -7.891 -23.875 -2.297 1 97.38 113 GLU A CA 1
ATOM 885 C C . GLU A 1 113 ? -6.402 -23.844 -2.646 1 97.38 113 GLU A C 1
ATOM 887 O O . GLU A 1 113 ? -5.602 -23.25 -1.925 1 97.38 113 GLU A O 1
ATOM 892 N N . LYS A 1 114 ? -6.082 -24.5 -3.66 1 97.5 114 LYS A N 1
ATOM 893 C CA . LYS A 1 114 ? -4.688 -24.547 -4.094 1 97.5 114 LYS A CA 1
ATOM 894 C C . LYS A 1 114 ? -4.191 -23.172 -4.496 1 97.5 114 LYS A C 1
ATOM 896 O O . LYS A 1 114 ? -3.074 -22.781 -4.145 1 97.5 114 LYS A O 1
ATOM 901 N N . LEU A 1 115 ? -5.02 -22.438 -5.215 1 97.69 115 LEU A N 1
ATOM 902 C CA . LEU A 1 115 ? -4.688 -21.094 -5.652 1 97.69 115 LEU A CA 1
ATOM 903 C C . LEU A 1 115 ? -4.426 -20.188 -4.457 1 97.69 115 LEU A C 1
ATOM 905 O O . LEU A 1 115 ? -3.375 -19.531 -4.379 1 97.69 115 LEU A O 1
ATOM 909 N N . VAL A 1 116 ? -5.281 -20.203 -3.555 1 98.25 116 VAL A N 1
ATOM 910 C CA . VAL A 1 116 ? -5.211 -19.344 -2.377 1 98.25 116 VAL A CA 1
ATOM 911 C C . VAL A 1 116 ? -4.004 -19.734 -1.525 1 98.25 116 VAL A C 1
ATOM 913 O O . VAL A 1 116 ? -3.23 -18.875 -1.103 1 98.25 116 VAL A O 1
ATOM 916 N N . SER A 1 117 ? -3.861 -20.969 -1.317 1 98 117 SER A N 1
ATOM 917 C CA . SER A 1 117 ? -2.752 -21.453 -0.504 1 98 117 SER A CA 1
ATOM 918 C C . SER A 1 117 ? -1.408 -21.094 -1.131 1 98 117 SER A C 1
ATOM 920 O O . SER A 1 117 ? -0.479 -20.688 -0.43 1 98 117 SER A O 1
ATOM 922 N N . PHE A 1 118 ? -1.355 -21.297 -2.334 1 98 118 PHE A N 1
ATOM 923 C CA . PHE A 1 118 ? -0.115 -21 -3.045 1 98 118 PHE A CA 1
ATOM 924 C C . PHE A 1 118 ? 0.234 -19.531 -2.953 1 98 118 PHE A C 1
ATOM 926 O O . PHE A 1 118 ? 1.363 -19.172 -2.609 1 98 118 PHE A O 1
ATOM 933 N N . CYS A 1 119 ? -0.749 -18.641 -3.293 1 98.38 119 CYS A N 1
ATOM 934 C CA . CYS A 1 119 ? -0.538 -17.203 -3.217 1 98.38 119 CYS A CA 1
ATOM 935 C C . CYS A 1 119 ? -0.145 -16.781 -1.804 1 98.38 119 CYS A C 1
ATOM 937 O O . CYS A 1 119 ? 0.81 -16.031 -1.619 1 98.38 119 CYS A O 1
ATOM 939 N N . GLU A 1 120 ? -0.85 -17.297 -0.88 1 98.19 120 GLU A N 1
ATOM 940 C CA . GLU A 1 120 ? -0.571 -16.953 0.514 1 98.19 120 GLU A CA 1
ATOM 941 C C . GLU A 1 120 ? 0.85 -17.359 0.903 1 98.19 120 GLU A C 1
ATOM 943 O O . GLU A 1 120 ? 1.538 -16.609 1.605 1 98.19 120 GLU A O 1
ATOM 948 N N . GLN A 1 121 ? 1.255 -18.516 0.508 1 96.88 121 GLN A N 1
ATOM 949 C CA . GLN A 1 121 ? 2.59 -19.016 0.83 1 96.88 121 GLN A CA 1
ATOM 950 C C . GLN A 1 121 ? 3.668 -18.094 0.271 1 96.88 121 GLN A C 1
ATOM 952 O O . GLN A 1 121 ? 4.605 -17.719 0.982 1 96.88 121 GLN A O 1
ATOM 957 N N . VAL A 1 122 ? 3.578 -17.781 -0.954 1 97.38 122 VAL A N 1
ATOM 958 C CA . VAL A 1 122 ? 4.562 -16.922 -1.598 1 97.38 122 VAL A CA 1
ATOM 959 C C . VAL A 1 122 ? 4.578 -15.555 -0.912 1 97.38 122 VAL A C 1
ATOM 961 O O . VAL A 1 122 ? 5.648 -15.008 -0.629 1 97.38 122 VAL A O 1
ATOM 964 N N . LEU A 1 123 ? 3.361 -14.977 -0.617 1 98 123 LEU A N 1
ATOM 965 C CA . LEU A 1 123 ? 3.258 -13.672 0.036 1 98 123 LEU A CA 1
ATOM 966 C C . LEU A 1 123 ? 3.854 -13.719 1.438 1 98 123 LEU A C 1
ATOM 968 O O . LEU A 1 123 ? 4.516 -12.773 1.868 1 98 123 LEU A O 1
ATOM 972 N N . ARG A 1 124 ? 3.631 -14.758 2.109 1 97.25 124 ARG A N 1
ATOM 973 C CA . ARG A 1 124 ? 4.172 -14.922 3.455 1 97.25 124 ARG A CA 1
ATOM 974 C C . ARG A 1 124 ? 5.699 -14.938 3.432 1 97.25 124 ARG A C 1
ATOM 976 O O . ARG A 1 124 ? 6.344 -14.266 4.234 1 97.25 124 ARG A O 1
ATOM 983 N N . GLU A 1 125 ? 6.254 -15.703 2.592 1 94.69 125 GLU A N 1
ATOM 984 C CA . GLU A 1 125 ? 7.707 -15.75 2.455 1 94.69 125 GLU A CA 1
ATOM 985 C C . GLU A 1 125 ? 8.273 -14.367 2.135 1 94.69 125 GLU A C 1
ATOM 987 O O . GLU A 1 125 ? 9.273 -13.953 2.721 1 94.69 125 GLU A O 1
ATOM 992 N N . ALA A 1 126 ? 7.637 -13.727 1.193 1 95.88 126 ALA A N 1
ATOM 993 C CA . ALA A 1 126 ? 8.078 -12.383 0.81 1 95.88 126 ALA A CA 1
ATOM 994 C C . ALA A 1 126 ? 7.992 -11.422 1.988 1 95.88 126 ALA A C 1
ATOM 996 O O . ALA A 1 126 ? 8.914 -10.641 2.232 1 95.88 126 ALA A O 1
ATOM 997 N N . SER A 1 127 ? 6.879 -11.453 2.646 1 95.88 127 SER A N 1
ATOM 998 C CA . SER A 1 127 ? 6.656 -10.586 3.801 1 95.88 127 SER A CA 1
ATOM 999 C C . SER A 1 127 ? 7.676 -10.859 4.902 1 95.88 127 SER A C 1
ATOM 1001 O O . SER A 1 127 ? 8.164 -9.922 5.547 1 95.88 127 SER A O 1
ATOM 1003 N N . ASP A 1 128 ? 7.98 -12.094 5.125 1 93.62 128 ASP A N 1
ATOM 1004 C CA . ASP A 1 128 ? 8.977 -12.477 6.117 1 93.62 128 ASP A CA 1
ATOM 1005 C C . ASP A 1 128 ? 10.359 -11.938 5.75 1 93.62 128 ASP A C 1
ATOM 1007 O O . ASP A 1 128 ? 11.078 -11.414 6.605 1 93.62 128 ASP A O 1
ATOM 1011 N N . LEU A 1 129 ? 10.711 -12.086 4.535 1 92.06 129 LEU A N 1
ATOM 1012 C CA . LEU A 1 129 ? 11.984 -11.547 4.059 1 92.06 129 LEU A CA 1
ATOM 1013 C C . LEU A 1 129 ? 12.031 -10.031 4.258 1 92.06 129 LEU A C 1
ATOM 1015 O O . LEU A 1 129 ? 13.023 -9.5 4.766 1 92.06 129 LEU A O 1
ATOM 1019 N N . GLN A 1 130 ? 10.906 -9.375 3.885 1 92.38 130 GLN A N 1
ATOM 1020 C CA . GLN A 1 130 ? 10.828 -7.922 4.012 1 92.38 130 GLN A CA 1
ATOM 1021 C C . GLN A 1 130 ? 10.961 -7.488 5.469 1 92.38 130 GLN A C 1
ATOM 1023 O O . GLN A 1 130 ? 11.641 -6.504 5.773 1 92.38 130 GLN A O 1
ATOM 1028 N N . SER A 1 131 ? 10.328 -8.141 6.34 1 91.06 131 SER A N 1
ATOM 1029 C CA . SER A 1 131 ? 10.383 -7.82 7.762 1 91.06 131 SER A CA 1
ATOM 1030 C C . SER A 1 131 ? 11.789 -7.988 8.312 1 91.06 131 SER A C 1
ATOM 1032 O O . SER A 1 131 ? 12.211 -7.242 9.203 1 91.06 131 SER A O 1
ATOM 1034 N N . SER A 1 132 ? 12.5 -8.898 7.777 1 89.12 132 SER A N 1
ATOM 1035 C CA . SER A 1 132 ? 13.859 -9.18 8.234 1 89.12 132 SER A CA 1
ATOM 1036 C C . SER A 1 132 ? 14.836 -8.117 7.754 1 89.12 132 SER A C 1
ATOM 1038 O O . SER A 1 132 ? 15.82 -7.824 8.438 1 89.12 132 SER A O 1
ATOM 1040 N N . VAL A 1 133 ? 14.68 -7.648 6.594 1 83.25 133 VAL A N 1
ATOM 1041 C CA . VAL A 1 133 ? 15.523 -6.594 6.047 1 83.25 133 VAL A CA 1
ATOM 1042 C C . VAL A 1 133 ? 15.492 -5.375 6.965 1 83.25 133 VAL A C 1
ATOM 1044 O O . VAL A 1 133 ? 16.516 -4.75 7.215 1 83.25 133 VAL A O 1
ATOM 1047 N N . GLY A 1 134 ? 14.281 -4.953 7.465 1 75.19 134 GLY A N 1
ATOM 1048 C CA . GLY A 1 134 ? 14.133 -3.801 8.336 1 75.19 134 GLY A CA 1
ATOM 1049 C C . GLY A 1 134 ? 14.766 -4 9.703 1 75.19 134 GLY A C 1
ATOM 1050 O O . GLY A 1 134 ? 15.164 -3.033 10.359 1 75.19 134 GLY A O 1
ATOM 1051 N N . GLU A 1 135 ? 14.891 -5.207 10.109 1 78.69 135 GLU A N 1
ATOM 1052 C CA . GLU A 1 135 ? 15.375 -5.535 11.445 1 78.69 135 GLU A CA 1
ATOM 1053 C C . GLU A 1 135 ? 16.875 -5.785 11.453 1 78.69 135 GLU A C 1
ATOM 1055 O O . GLU A 1 135 ? 17.547 -5.598 12.469 1 78.69 135 GLU A O 1
ATOM 1060 N N . THR A 1 136 ? 17.328 -6.391 10.406 1 73.12 136 THR A N 1
ATOM 1061 C CA . THR A 1 136 ? 18.719 -6.789 10.344 1 73.12 136 THR A CA 1
ATOM 1062 C C . THR A 1 136 ? 19.438 -6.07 9.211 1 73.12 136 THR A C 1
ATOM 1064 O O . THR A 1 136 ? 18.812 -5.621 8.25 1 73.12 136 THR A O 1
ATOM 1067 N N . THR A 1 137 ? 20.656 -5.598 9.32 1 70.25 137 THR A N 1
ATOM 1068 C CA . THR A 1 137 ? 21.516 -5.027 8.289 1 70.25 137 THR A CA 1
ATOM 1069 C C . THR A 1 137 ? 22.125 -6.125 7.422 1 70.25 137 THR A C 1
ATOM 1071 O O . THR A 1 137 ? 23.125 -5.895 6.723 1 70.25 137 THR A O 1
ATOM 1074 N N . ASN A 1 138 ? 21.469 -7.285 7.496 1 75.69 138 ASN 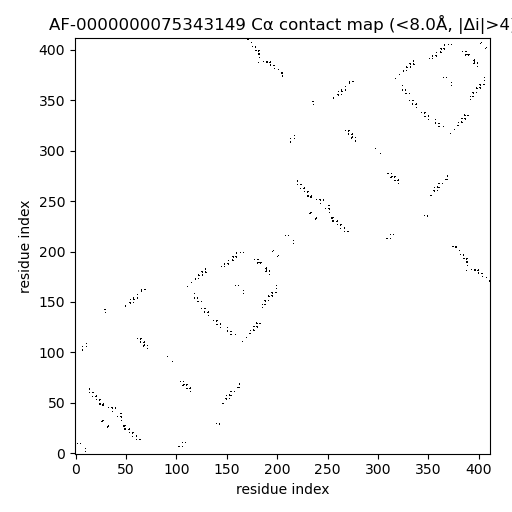A N 1
ATOM 1075 C CA . ASN A 1 138 ? 22.047 -8.406 6.762 1 75.69 138 ASN A CA 1
ATOM 1076 C C . ASN A 1 138 ? 21.875 -8.242 5.254 1 75.69 138 ASN A C 1
ATOM 1078 O O . ASN A 1 138 ? 20.766 -8.359 4.738 1 75.69 138 ASN A O 1
ATOM 1082 N N . MET A 1 139 ? 22.844 -7.938 4.582 1 78.62 139 MET A N 1
ATOM 108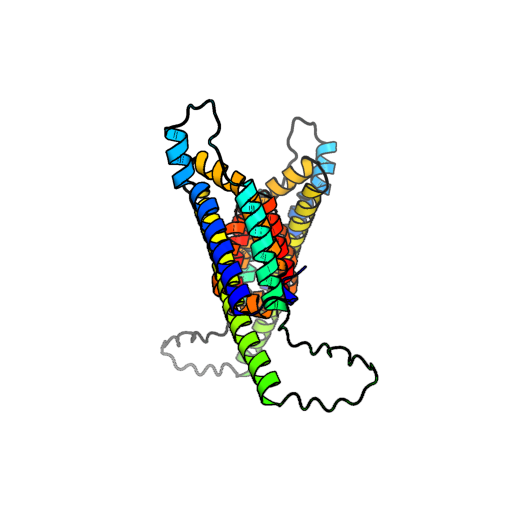3 C CA . MET A 1 139 ? 22.906 -7.656 3.15 1 78.62 139 MET A CA 1
ATOM 1084 C C . MET A 1 139 ? 22.453 -8.859 2.338 1 78.62 139 MET A C 1
ATOM 1086 O O . MET A 1 139 ? 21.875 -8.703 1.26 1 78.62 139 MET A O 1
ATOM 1090 N N . HIS A 1 140 ? 22.547 -10.047 2.854 1 80.56 140 HIS A N 1
ATOM 1091 C CA . HIS A 1 140 ? 22.203 -11.266 2.141 1 80.56 140 HIS A CA 1
ATOM 1092 C C . HIS A 1 140 ? 20.688 -11.398 1.979 1 80.56 140 HIS A C 1
ATOM 1094 O O . HIS A 1 140 ? 20.203 -11.836 0.933 1 80.56 140 HIS A O 1
ATOM 1100 N N . ILE A 1 141 ? 20 -10.93 3.021 1 84.38 141 ILE A N 1
ATOM 1101 C CA . ILE A 1 141 ? 18.547 -11.031 2.973 1 84.38 141 ILE A CA 1
ATOM 1102 C C . ILE A 1 141 ? 18 -10.102 1.893 1 84.38 141 ILE A C 1
ATOM 1104 O O . ILE A 1 141 ? 17.047 -10.453 1.192 1 84.38 141 ILE A O 1
ATOM 1108 N N . HIS A 1 142 ? 18.594 -9.016 1.77 1 84.94 142 HIS A N 1
ATOM 1109 C CA . HIS A 1 142 ? 18.203 -8.078 0.726 1 84.94 142 HIS A CA 1
ATOM 1110 C C . HIS A 1 142 ? 18.406 -8.68 -0.661 1 84.94 142 HIS A C 1
ATOM 1112 O O . HIS A 1 142 ? 17.547 -8.531 -1.536 1 84.94 142 HIS A O 1
ATOM 1118 N N . ARG A 1 143 ? 19.516 -9.367 -0.808 1 84.12 143 ARG A N 1
ATOM 1119 C CA . ARG A 1 143 ? 19.828 -9.969 -2.096 1 84.12 143 ARG A CA 1
ATOM 1120 C C . ARG A 1 143 ? 18.844 -11.086 -2.439 1 84.12 143 ARG A C 1
ATOM 1122 O O . ARG A 1 143 ? 18.438 -11.227 -3.594 1 84.12 143 ARG A O 1
ATOM 1129 N N . VAL A 1 144 ? 18.469 -11.828 -1.484 1 86.25 144 VAL A N 1
ATOM 1130 C CA . VAL A 1 144 ? 17.531 -12.93 -1.704 1 86.25 144 VAL A CA 1
ATOM 1131 C C . VAL A 1 144 ? 16.188 -12.367 -2.141 1 86.25 144 VAL A C 1
ATOM 1133 O O . VAL A 1 144 ? 15.562 -12.883 -3.072 1 86.25 144 VAL A O 1
ATOM 1136 N N . LEU A 1 145 ? 15.75 -11.375 -1.451 1 89.31 145 LEU A N 1
ATOM 1137 C CA . LEU A 1 145 ? 14.492 -10.742 -1.812 1 89.31 145 LEU A CA 1
ATOM 1138 C C . LEU A 1 145 ? 14.547 -10.188 -3.23 1 89.31 145 LEU A C 1
ATOM 1140 O O . LEU A 1 145 ? 13.578 -10.297 -3.984 1 89.31 145 LEU A O 1
ATOM 1144 N N . GLU A 1 146 ? 15.625 -9.641 -3.527 1 91 146 GLU A N 1
ATOM 1145 C CA . GLU A 1 146 ? 15.812 -9.117 -4.879 1 91 146 GLU A CA 1
ATOM 1146 C C . GLU A 1 146 ? 15.727 -10.227 -5.918 1 91 146 GLU A C 1
ATOM 1148 O O . GLU A 1 146 ? 15.07 -10.07 -6.949 1 91 146 GLU A O 1
ATOM 1153 N N . LEU A 1 147 ? 16.328 -11.32 -5.672 1 89.25 147 LEU A N 1
ATOM 1154 C CA . LEU A 1 147 ? 16.359 -12.453 -6.594 1 89.25 147 LEU A CA 1
ATOM 1155 C C . LEU A 1 147 ? 14.961 -13.047 -6.75 1 89.25 147 LEU A C 1
ATOM 1157 O O . LEU A 1 147 ? 14.602 -13.508 -7.836 1 89.25 147 LEU A O 1
ATOM 1161 N N . ARG A 1 148 ? 14.195 -12.961 -5.707 1 93.38 148 ARG A N 1
ATOM 1162 C CA . ARG A 1 148 ? 12.883 -13.594 -5.723 1 93.38 148 ARG A CA 1
ATOM 1163 C C . ARG A 1 148 ? 11.82 -12.625 -6.23 1 93.38 148 ARG A C 1
ATOM 1165 O O . ARG A 1 148 ? 10.664 -13.008 -6.418 1 93.38 148 ARG A O 1
ATOM 1172 N N . SER A 1 149 ? 12.18 -11.406 -6.453 1 96.44 149 SER A N 1
ATOM 1173 C CA . SER A 1 149 ? 11.242 -10.352 -6.82 1 96.44 149 SER A CA 1
ATOM 1174 C C . SER A 1 149 ? 10.414 -10.75 -8.039 1 96.44 149 SER A C 1
ATOM 1176 O O . SER A 1 149 ? 9.188 -10.578 -8.039 1 96.44 149 SER A O 1
ATOM 1178 N N . PRO A 1 150 ? 10.961 -11.398 -9.047 1 97.31 150 PRO A N 1
ATOM 1179 C CA . PRO A 1 150 ? 10.156 -11.758 -10.219 1 97.31 150 PRO A CA 1
ATOM 1180 C C . PRO A 1 150 ? 9.047 -12.758 -9.891 1 97.31 150 PRO A C 1
ATOM 1182 O O . PRO A 1 150 ? 7.953 -12.68 -10.453 1 97.31 150 PRO A O 1
ATOM 1185 N N . ILE A 1 151 ? 9.344 -13.656 -9.023 1 97.56 151 ILE A N 1
ATOM 1186 C CA . ILE A 1 151 ? 8.359 -14.641 -8.602 1 97.56 151 ILE A CA 1
ATOM 1187 C C . ILE A 1 151 ? 7.219 -13.953 -7.852 1 97.56 151 ILE A C 1
ATOM 1189 O O . ILE A 1 151 ? 6.043 -14.211 -8.117 1 97.56 151 ILE A O 1
ATOM 1193 N N . ILE A 1 152 ? 7.594 -13.094 -6.949 1 98.19 152 ILE A N 1
ATOM 1194 C CA . ILE A 1 152 ? 6.625 -12.359 -6.141 1 98.19 152 ILE A CA 1
ATOM 1195 C C . ILE A 1 152 ? 5.738 -11.508 -7.047 1 98.19 152 ILE A C 1
ATOM 1197 O O . ILE A 1 152 ? 4.512 -11.523 -6.91 1 98.19 152 ILE A O 1
ATOM 1201 N N . VAL A 1 153 ? 6.336 -10.836 -7.98 1 98.69 153 VAL A N 1
ATOM 1202 C CA . VAL A 1 153 ? 5.609 -9.977 -8.914 1 98.69 153 VAL A CA 1
ATOM 1203 C C . VAL A 1 153 ? 4.652 -10.828 -9.75 1 98.69 153 VAL A C 1
ATOM 1205 O O . VAL A 1 153 ? 3.502 -10.438 -9.969 1 98.69 153 VAL A O 1
ATOM 1208 N N . LYS A 1 154 ? 5.121 -11.969 -10.211 1 98.5 154 LYS A N 1
ATOM 1209 C CA . LYS A 1 154 ? 4.281 -12.867 -11 1 98.5 154 LYS A CA 1
ATOM 1210 C C . LYS A 1 154 ? 3.037 -13.281 -10.219 1 98.5 154 LYS A C 1
ATOM 1212 O O . LYS A 1 154 ? 1.934 -13.305 -10.773 1 98.5 154 LYS A O 1
ATOM 1217 N N . VAL A 1 155 ? 3.227 -13.594 -9.016 1 98.62 155 VAL A N 1
ATOM 1218 C CA . VAL A 1 155 ? 2.121 -14.031 -8.164 1 98.62 155 VAL A CA 1
ATOM 1219 C C . VAL A 1 155 ? 1.153 -12.875 -7.941 1 98.62 155 VAL A C 1
ATOM 1221 O O . VAL A 1 155 ? -0.063 -13.039 -8.07 1 98.62 155 VAL A O 1
ATOM 1224 N N . LEU A 1 156 ? 1.647 -11.672 -7.629 1 98.56 156 LEU A N 1
ATOM 1225 C CA . LEU A 1 156 ? 0.818 -10.492 -7.422 1 98.56 156 LEU A CA 1
ATOM 1226 C C . LEU A 1 156 ? 0.008 -10.172 -8.672 1 98.56 156 LEU A C 1
ATOM 1228 O O . LEU A 1 156 ? -1.183 -9.867 -8.586 1 98.56 156 LEU A O 1
ATOM 1232 N N . LYS A 1 157 ? 0.657 -10.258 -9.781 1 98.25 157 LYS A N 1
ATOM 1233 C CA . LYS A 1 157 ? -0.044 -10.039 -11.039 1 98.25 157 LYS A CA 1
ATOM 1234 C C . LYS A 1 157 ? -1.117 -11.102 -11.266 1 98.25 157 LYS A C 1
ATOM 1236 O O . LYS A 1 157 ? -2.199 -10.797 -11.773 1 98.25 157 LYS A O 1
ATOM 1241 N N . GLY A 1 158 ? -0.729 -12.312 -10.961 1 97.88 158 GLY A N 1
ATOM 1242 C CA . GLY A 1 158 ? -1.733 -13.367 -11 1 97.88 158 GLY A CA 1
ATOM 1243 C C . GLY A 1 158 ? -2.934 -13.078 -10.117 1 97.88 158 GLY A C 1
ATOM 1244 O O . GLY A 1 158 ? -4.074 -13.352 -10.5 1 97.88 158 GLY A O 1
ATOM 1245 N N . MET A 1 159 ? -2.723 -12.523 -8.992 1 97.56 159 MET A N 1
ATOM 1246 C CA . MET A 1 159 ? -3.789 -12.188 -8.047 1 97.56 159 MET A CA 1
ATOM 1247 C C . MET A 1 159 ? -4.664 -11.07 -8.602 1 97.56 159 MET A C 1
ATOM 1249 O O . MET A 1 159 ? -5.852 -10.992 -8.281 1 97.56 159 MET A O 1
ATOM 1253 N N . CYS A 1 160 ? -4.121 -10.18 -9.359 1 96.88 160 CYS A N 1
ATOM 1254 C CA . CYS A 1 160 ? -4.898 -9.133 -10.016 1 96.88 160 CYS A CA 1
ATOM 1255 C C . CYS A 1 160 ? -5.965 -9.734 -10.922 1 96.88 160 CYS A C 1
ATOM 1257 O O . CYS A 1 160 ? -7.035 -9.156 -11.102 1 96.88 160 CYS A O 1
ATOM 1259 N N . LEU A 1 161 ? -5.656 -10.891 -11.438 1 94.56 161 LEU A N 1
ATOM 1260 C CA . LEU A 1 161 ? -6.555 -11.547 -12.383 1 94.56 161 LEU A CA 1
ATOM 1261 C C . LEU A 1 161 ? -7.453 -12.547 -11.672 1 94.56 161 LEU A C 1
ATOM 1263 O O . LEU A 1 161 ? -8.328 -13.164 -12.289 1 94.56 161 LEU A O 1
ATOM 1267 N N . MET A 1 162 ? -7.277 -12.75 -10.445 1 94.94 162 MET A N 1
ATOM 1268 C CA . MET A 1 162 ? -8.047 -13.703 -9.641 1 94.94 162 MET A CA 1
ATOM 1269 C C . MET A 1 162 ? -9.516 -13.312 -9.594 1 94.94 162 MET A C 1
ATOM 1271 O O . MET A 1 162 ? -9.852 -12.125 -9.547 1 94.94 162 MET A O 1
ATOM 1275 N N . ASN A 1 163 ? -10.43 -14.367 -9.672 1 93 163 ASN A N 1
ATOM 1276 C CA . ASN A 1 163 ? -11.852 -14.125 -9.484 1 93 163 ASN A CA 1
ATOM 1277 C C . ASN A 1 163 ? -12.117 -13.25 -8.258 1 93 163 ASN A C 1
ATOM 1279 O O . ASN A 1 163 ? -11.617 -13.531 -7.168 1 93 163 ASN A O 1
ATOM 1283 N N . ASN A 1 164 ? -12.945 -12.227 -8.414 1 92.06 164 ASN A N 1
ATOM 1284 C CA . ASN A 1 164 ? -13.164 -11.219 -7.379 1 92.06 164 ASN A CA 1
ATOM 1285 C C . ASN A 1 164 ? -13.805 -11.828 -6.133 1 92.06 164 ASN A C 1
ATOM 1287 O O . ASN A 1 164 ? -13.492 -11.43 -5.012 1 92.06 164 ASN A O 1
ATOM 1291 N N . GLN A 1 165 ? -14.672 -12.742 -6.359 1 92.44 165 GLN A N 1
ATOM 1292 C CA . GLN A 1 165 ? -15.336 -13.383 -5.227 1 92.44 165 GLN A CA 1
ATOM 1293 C C . GLN A 1 165 ? -14.352 -14.211 -4.41 1 92.44 165 GLN A C 1
ATOM 1295 O O . GLN A 1 165 ? -14.406 -14.211 -3.178 1 92.44 165 GLN A O 1
ATOM 1300 N N . ILE A 1 166 ? -13.5 -14.891 -5.137 1 94.31 166 ILE A N 1
ATOM 1301 C CA . ILE A 1 166 ? -12.484 -15.688 -4.457 1 94.31 166 ILE A CA 1
ATOM 1302 C C . ILE A 1 166 ? -11.547 -14.773 -3.666 1 94.31 166 ILE A C 1
ATOM 1304 O O . ILE A 1 166 ? -11.289 -15.016 -2.486 1 94.31 166 ILE A O 1
ATOM 1308 N N . PHE A 1 167 ? -11.102 -13.742 -4.324 1 94.88 167 PHE A N 1
ATOM 1309 C CA . PHE A 1 167 ? -10.203 -12.797 -3.672 1 94.88 167 PHE A CA 1
ATOM 1310 C C . PHE A 1 167 ? -10.836 -12.219 -2.412 1 94.88 167 PHE A C 1
ATOM 1312 O O . PHE A 1 167 ? -10.211 -12.195 -1.351 1 94.88 167 PHE A O 1
ATOM 1319 N N . ARG A 1 168 ? -12.086 -11.805 -2.49 1 93.19 168 ARG A N 1
ATOM 1320 C CA . ARG A 1 168 ? -12.797 -11.172 -1.378 1 93.19 168 ARG A CA 1
ATOM 1321 C C . ARG A 1 168 ? -12.953 -12.141 -0.212 1 93.19 168 ARG A C 1
ATOM 1323 O O . ARG A 1 168 ? -12.773 -11.766 0.947 1 93.19 168 ARG A O 1
ATOM 1330 N N . ARG A 1 169 ? -13.242 -13.367 -0.516 1 93.44 169 ARG A N 1
ATOM 1331 C CA . ARG A 1 169 ? -13.461 -14.375 0.518 1 93.44 169 ARG A CA 1
ATOM 1332 C C . ARG A 1 169 ? -12.188 -14.609 1.323 1 93.44 169 ARG A C 1
ATOM 1334 O O . ARG A 1 169 ? -12.25 -14.938 2.51 1 93.44 169 ARG A O 1
ATOM 1341 N N . HIS A 1 170 ? -11.055 -14.375 0.708 1 94.81 170 HIS A N 1
ATOM 1342 C CA . HIS A 1 170 ? -9.797 -14.703 1.372 1 94.81 170 HIS A CA 1
ATOM 1343 C C . HIS A 1 170 ? -8.977 -13.445 1.65 1 94.81 170 HIS A C 1
ATOM 1345 O O . HIS A 1 170 ? -7.781 -13.531 1.94 1 94.81 170 HIS A O 1
ATOM 1351 N N . LEU A 1 171 ? -9.586 -12.32 1.543 1 94.94 171 LEU A N 1
ATOM 1352 C CA . LEU A 1 171 ? -8.906 -11.039 1.694 1 94.94 171 LEU A CA 1
ATOM 1353 C C . LEU A 1 171 ? -8.344 -10.883 3.105 1 94.94 171 LEU A C 1
ATOM 1355 O O . LEU A 1 171 ? -7.277 -10.297 3.293 1 94.94 171 LEU A O 1
ATOM 1359 N N . ARG A 1 172 ? -8.977 -11.383 4.082 1 93.62 172 ARG A N 1
ATOM 1360 C CA . ARG A 1 172 ? -8.516 -11.273 5.465 1 93.62 172 ARG A CA 1
ATOM 1361 C C . ARG A 1 172 ? -7.137 -11.891 5.637 1 93.62 172 ARG A C 1
ATOM 1363 O O . ARG A 1 172 ? -6.328 -11.414 6.434 1 93.62 172 ARG A O 1
ATOM 1370 N N . ASP A 1 173 ? -6.906 -12.961 4.895 1 94.81 173 ASP A N 1
ATOM 1371 C CA . ASP A 1 173 ? -5.617 -13.648 4.98 1 94.81 173 ASP A CA 1
ATOM 1372 C C . ASP A 1 173 ? -4.566 -12.945 4.125 1 94.81 173 ASP A C 1
ATOM 1374 O O . ASP A 1 173 ? -3.4 -12.852 4.52 1 94.81 173 ASP A O 1
ATOM 1378 N N . PHE A 1 174 ? -4.98 -12.414 3.01 1 96.5 174 PHE A N 1
ATOM 1379 C CA . PHE A 1 174 ? -4.07 -11.781 2.062 1 96.5 174 PHE A CA 1
ATOM 1380 C C . PHE A 1 174 ? -3.654 -10.398 2.553 1 96.5 174 PHE A C 1
ATOM 1382 O O . PHE A 1 174 ? -2.496 -10 2.404 1 96.5 174 PHE A O 1
ATOM 1389 N N . TYR A 1 175 ? -4.543 -9.695 3.199 1 96.31 175 TYR A N 1
ATOM 1390 C CA . TYR A 1 175 ? -4.441 -8.25 3.395 1 96.31 175 TYR A CA 1
ATOM 1391 C C . TYR A 1 175 ? -3.225 -7.902 4.242 1 96.31 175 TYR A C 1
ATOM 1393 O O . TYR A 1 175 ? -2.385 -7.094 3.836 1 96.31 175 TYR A O 1
ATOM 1401 N N . PRO A 1 176 ? -3.084 -8.539 5.379 1 96.44 176 PRO A N 1
ATOM 1402 C CA . PRO A 1 176 ? -1.922 -8.18 6.195 1 96.44 176 PRO A CA 1
ATOM 1403 C C . PRO A 1 176 ? -0.597 -8.438 5.48 1 96.44 176 PRO A C 1
ATOM 1405 O O . PRO A 1 176 ? 0.364 -7.684 5.664 1 96.44 176 PRO A O 1
ATOM 1408 N N . LEU A 1 177 ? -0.54 -9.484 4.77 1 97.5 177 LEU A N 1
ATOM 1409 C CA . LEU A 1 177 ? 0.673 -9.82 4.031 1 97.5 177 LEU A CA 1
ATOM 1410 C C . LEU A 1 177 ? 0.953 -8.781 2.949 1 97.5 177 LEU A C 1
ATOM 1412 O O . LEU A 1 177 ? 2.098 -8.352 2.773 1 97.5 177 LEU A O 1
ATOM 1416 N N . LEU A 1 178 ? -0.129 -8.367 2.26 1 97.31 178 LEU A N 1
ATOM 1417 C CA . LEU A 1 178 ? -0.004 -7.355 1.215 1 97.31 178 LEU A CA 1
ATOM 1418 C C . LEU A 1 178 ? 0.448 -6.023 1.799 1 97.31 178 LEU A C 1
ATOM 1420 O O . LEU A 1 178 ? 1.309 -5.352 1.227 1 97.31 178 LEU A O 1
ATOM 1424 N N . VAL A 1 179 ? -0.067 -5.625 2.922 1 97.12 179 VAL A N 1
ATOM 1425 C CA . VAL A 1 179 ? 0.257 -4.355 3.566 1 97.12 179 VAL A CA 1
ATOM 1426 C C . VAL A 1 179 ? 1.73 -4.344 3.971 1 97.12 179 VAL A C 1
ATOM 1428 O O . VAL A 1 179 ? 2.404 -3.316 3.852 1 97.12 179 VAL A O 1
ATOM 1431 N N . ARG A 1 180 ? 2.277 -5.414 4.402 1 96.31 180 ARG A N 1
ATOM 1432 C CA . ARG A 1 180 ? 3.686 -5.508 4.77 1 96.31 180 ARG A CA 1
ATOM 1433 C C . ARG A 1 180 ? 4.586 -5.262 3.564 1 96.31 180 ARG A C 1
ATOM 1435 O O . ARG A 1 180 ? 5.691 -4.734 3.703 1 96.31 180 ARG A O 1
ATOM 1442 N N . LEU A 1 181 ? 4.098 -5.578 2.422 1 97.19 181 LEU A N 1
ATOM 1443 C CA . LEU A 1 181 ? 4.906 -5.473 1.214 1 97.19 181 LEU A CA 1
ATOM 1444 C C . LEU A 1 181 ? 4.953 -4.031 0.717 1 97.19 181 LEU A C 1
ATOM 1446 O O . LEU A 1 181 ? 5.719 -3.707 -0.193 1 97.19 181 LEU A O 1
ATOM 1450 N N . ILE A 1 182 ? 4.156 -3.135 1.298 1 97.12 182 ILE A N 1
ATOM 1451 C CA . ILE A 1 182 ? 4.176 -1.719 0.946 1 97.12 182 ILE A CA 1
ATOM 1452 C C . ILE A 1 182 ? 5.543 -1.123 1.278 1 97.12 182 ILE A C 1
ATOM 1454 O O . ILE A 1 182 ? 6.004 -0.203 0.601 1 97.12 182 ILE A O 1
ATOM 1458 N N . CYS A 1 183 ? 6.254 -1.65 2.197 1 94.94 183 CYS A N 1
ATOM 1459 C CA . CYS A 1 183 ? 7.527 -1.104 2.65 1 94.94 183 CYS A CA 1
ATOM 1460 C C . CYS A 1 183 ? 8.695 -1.802 1.965 1 94.94 183 CYS A C 1
ATOM 1462 O O . CYS A 1 183 ? 9.852 -1.569 2.314 1 94.94 183 CYS A O 1
ATOM 1464 N N . CYS A 1 184 ? 8.375 -2.65 1.066 1 94.12 184 CYS A N 1
ATOM 1465 C CA . CYS A 1 184 ? 9.43 -3.332 0.323 1 94.12 184 CYS A CA 1
ATOM 1466 C C . CYS A 1 184 ? 10.258 -2.34 -0.483 1 94.12 184 CYS A C 1
ATOM 1468 O O . CYS A 1 184 ? 9.719 -1.396 -1.061 1 94.12 184 CYS A O 1
ATOM 1470 N N . ASP A 1 185 ? 11.586 -2.57 -0.63 1 92.12 185 ASP A N 1
ATOM 1471 C CA . ASP A 1 185 ? 12.477 -1.676 -1.362 1 92.12 185 ASP A CA 1
ATOM 1472 C C . ASP A 1 185 ? 12.32 -1.863 -2.869 1 92.12 185 ASP A C 1
ATOM 1474 O O . ASP A 1 185 ? 12.555 -0.932 -3.643 1 92.12 185 ASP A O 1
ATOM 1478 N N . GLN A 1 186 ? 12 -3.023 -3.26 1 93.75 186 GLN A N 1
ATOM 1479 C CA . GLN A 1 186 ? 11.891 -3.348 -4.676 1 93.75 186 GLN A CA 1
ATOM 1480 C C . GLN A 1 186 ? 10.672 -2.672 -5.305 1 93.75 186 GLN A C 1
ATOM 1482 O O . GLN A 1 186 ? 9.531 -3.021 -4.996 1 93.75 186 GLN A O 1
ATOM 1487 N N . MET A 1 187 ? 10.859 -1.82 -6.227 1 93.44 187 MET A N 1
ATOM 1488 C CA . MET A 1 187 ? 9.812 -1.019 -6.852 1 93.44 187 MET A CA 1
ATOM 1489 C C . MET A 1 187 ? 8.844 -1.901 -7.633 1 93.44 187 MET A C 1
ATOM 1491 O O . MET A 1 187 ? 7.648 -1.615 -7.691 1 93.44 187 MET A O 1
ATOM 1495 N N . ASP A 1 188 ? 9.445 -2.918 -8.266 1 96.25 188 ASP A N 1
ATOM 1496 C CA . ASP A 1 188 ? 8.578 -3.805 -9.047 1 96.25 188 ASP A CA 1
ATOM 1497 C C . ASP A 1 188 ? 7.539 -4.477 -8.156 1 96.25 188 ASP A C 1
ATOM 1499 O O . ASP A 1 188 ? 6.391 -4.66 -8.562 1 96.25 188 ASP A O 1
ATOM 1503 N N . ILE A 1 189 ? 7.902 -4.84 -6.988 1 97.62 189 ILE A N 1
ATOM 1504 C CA . ILE A 1 189 ? 6.984 -5.449 -6.031 1 97.62 189 ILE A CA 1
ATOM 1505 C C . ILE A 1 189 ? 5.949 -4.418 -5.582 1 97.62 189 ILE A C 1
ATOM 1507 O O . ILE A 1 189 ? 4.742 -4.684 -5.621 1 97.62 189 ILE A O 1
ATOM 1511 N N . ARG A 1 190 ? 6.387 -3.24 -5.211 1 97.12 190 ARG A N 1
ATOM 1512 C CA . ARG A 1 190 ? 5.484 -2.182 -4.77 1 97.12 190 ARG A CA 1
ATOM 1513 C C . ARG A 1 190 ? 4.496 -1.809 -5.867 1 97.12 190 ARG A C 1
ATOM 1515 O O . ARG A 1 190 ? 3.307 -1.61 -5.602 1 97.12 190 ARG A O 1
ATOM 1522 N N . GLY A 1 191 ? 5.012 -1.685 -7.062 1 97.44 191 GLY A N 1
ATOM 1523 C CA . GLY A 1 191 ? 4.137 -1.414 -8.188 1 97.44 191 GLY A CA 1
ATOM 1524 C C . GLY A 1 191 ? 3.053 -2.459 -8.367 1 97.44 191 GLY A C 1
ATOM 1525 O O . GLY A 1 191 ? 1.89 -2.121 -8.594 1 97.44 191 GLY A O 1
ATOM 1526 N N . ALA A 1 192 ? 3.465 -3.697 -8.305 1 98.38 192 ALA A N 1
ATOM 1527 C CA . ALA A 1 192 ? 2.51 -4.793 -8.438 1 98.38 192 ALA A CA 1
ATOM 1528 C C . ALA A 1 192 ? 1.485 -4.773 -7.305 1 98.38 192 ALA A C 1
ATOM 1530 O O . ALA A 1 192 ? 0.302 -5.043 -7.523 1 98.38 192 ALA A O 1
ATOM 1531 N N . VAL A 1 193 ? 1.927 -4.484 -6.074 1 98.19 193 VAL A N 1
ATOM 1532 C CA . VAL A 1 193 ? 1.021 -4.34 -4.941 1 98.19 193 VAL A CA 1
ATOM 1533 C C . VAL A 1 193 ? 0.02 -3.221 -5.215 1 98.19 193 VAL A C 1
ATOM 1535 O O . VAL A 1 193 ? -1.186 -3.396 -5.023 1 98.19 193 VAL A O 1
ATOM 1538 N N . GLY A 1 194 ? 0.539 -2.07 -5.637 1 97.25 194 GLY A N 1
ATOM 1539 C CA . GLY A 1 194 ? -0.335 -0.967 -6.004 1 97.25 194 GLY A CA 1
ATOM 1540 C C . GLY A 1 194 ? -1.373 -1.35 -7.039 1 97.25 194 GLY A C 1
ATOM 1541 O O . GLY A 1 194 ? -2.547 -0.994 -6.914 1 97.25 194 GLY A O 1
ATOM 1542 N N . ASP A 1 195 ? -0.943 -2.043 -8.07 1 97.5 195 ASP A N 1
ATOM 1543 C CA . ASP A 1 195 ? -1.859 -2.512 -9.102 1 97.5 195 ASP A CA 1
ATOM 1544 C C . ASP A 1 195 ? -2.949 -3.402 -8.516 1 97.5 195 ASP A C 1
ATOM 1546 O O . ASP A 1 195 ? -4.125 -3.268 -8.859 1 97.5 195 ASP A O 1
ATOM 1550 N N . LEU A 1 196 ? -2.531 -4.297 -7.695 1 97.44 196 LEU A N 1
ATOM 1551 C CA . LEU A 1 196 ? -3.48 -5.203 -7.059 1 97.44 196 LEU A CA 1
ATOM 1552 C C . LEU A 1 196 ? -4.504 -4.43 -6.234 1 97.44 196 LEU A C 1
ATOM 1554 O O . LEU A 1 196 ? -5.703 -4.707 -6.305 1 97.44 196 LEU A O 1
ATOM 1558 N N . PHE A 1 197 ? -4.059 -3.453 -5.477 1 96.06 197 PHE A N 1
ATOM 1559 C CA . PHE A 1 197 ? -4.949 -2.629 -4.668 1 96.06 197 PHE A CA 1
ATOM 1560 C C . PHE A 1 197 ? -5.926 -1.859 -5.555 1 96.06 197 PHE A C 1
ATOM 1562 O O . PHE A 1 197 ? -7.109 -1.739 -5.223 1 96.06 197 PHE A O 1
ATOM 1569 N N . ARG A 1 198 ? -5.461 -1.392 -6.625 1 94.88 198 ARG A N 1
ATOM 1570 C CA . ARG A 1 198 ? -6.297 -0.633 -7.551 1 94.88 198 ARG A CA 1
ATOM 1571 C C . ARG A 1 198 ? -7.336 -1.531 -8.211 1 94.88 198 ARG A C 1
ATOM 1573 O O . ARG A 1 198 ? -8.492 -1.134 -8.383 1 94.88 198 ARG A O 1
ATOM 1580 N N . MET A 1 199 ? -6.977 -2.674 -8.539 1 94.19 199 MET A N 1
ATOM 1581 C CA . MET A 1 199 ? -7.82 -3.531 -9.367 1 94.19 199 MET A CA 1
ATOM 1582 C C . MET A 1 199 ? -8.789 -4.336 -8.5 1 94.19 199 MET A C 1
ATOM 1584 O O . MET A 1 199 ? -9.945 -4.527 -8.875 1 94.19 199 MET A O 1
ATOM 1588 N N . GLN A 1 200 ? -8.312 -4.852 -7.379 1 92.12 200 GLN A N 1
ATOM 1589 C CA . GLN A 1 200 ? -9.109 -5.801 -6.613 1 92.12 200 GLN A CA 1
ATOM 1590 C C . GLN A 1 200 ? -9.766 -5.129 -5.41 1 92.12 200 GLN A C 1
ATOM 1592 O O . GLN A 1 200 ? -10.898 -5.445 -5.055 1 92.12 200 GLN A O 1
ATOM 1597 N N . LEU A 1 201 ? -9.086 -4.227 -4.762 1 88.69 201 LEU A N 1
ATOM 1598 C CA . LEU A 1 201 ? -9.57 -3.707 -3.488 1 88.69 201 LEU A CA 1
ATOM 1599 C C . LEU A 1 201 ? -10.469 -2.494 -3.703 1 88.69 201 LEU A C 1
ATOM 1601 O O . LEU A 1 201 ? -11.312 -2.186 -2.861 1 88.69 201 LEU A O 1
ATOM 1605 N N . LYS A 1 202 ? -10.289 -1.786 -4.836 1 82.75 202 LYS A N 1
ATOM 1606 C CA . LYS A 1 202 ? -11.102 -0.604 -5.113 1 82.75 202 LYS A CA 1
ATOM 1607 C C . LYS A 1 202 ? -12.586 -0.95 -5.137 1 82.75 202 LYS A C 1
ATOM 1609 O O . LYS A 1 202 ? -13.422 -0.15 -4.715 1 82.75 202 LYS A O 1
ATOM 1614 N N . ALA A 1 203 ? -12.914 -2.125 -5.559 1 77.25 203 ALA A N 1
ATOM 1615 C CA . ALA A 1 203 ? -14.305 -2.568 -5.691 1 77.25 203 ALA A CA 1
ATOM 1616 C C . ALA A 1 203 ? -14.945 -2.762 -4.324 1 77.25 203 ALA A C 1
ATOM 1618 O O . ALA A 1 203 ? -16.172 -2.824 -4.215 1 77.25 203 ALA A O 1
ATOM 1619 N N . LEU A 1 204 ? -14.141 -2.891 -3.324 1 76.12 204 LEU A N 1
ATOM 1620 C CA . LEU A 1 204 ? -14.656 -3.139 -1.982 1 76.12 204 LEU A CA 1
ATOM 1621 C C . LEU A 1 204 ? -14.961 -1.829 -1.267 1 76.12 204 LEU A C 1
ATOM 1623 O O . LEU A 1 204 ? -15.547 -1.832 -0.178 1 76.12 204 LEU A O 1
ATOM 1627 N N . LEU A 1 205 ? -14.539 -0.789 -1.921 1 77.62 205 LEU A N 1
ATOM 1628 C CA . LEU A 1 205 ? -14.734 0.521 -1.31 1 77.62 205 LEU A CA 1
ATOM 1629 C C . LEU A 1 205 ? -16.219 0.897 -1.29 1 77.62 205 LEU A C 1
ATOM 1631 O O . LEU A 1 205 ? -16.969 0.486 -2.168 1 77.62 205 LEU A O 1
ATOM 1635 N N . PRO A 1 206 ? -16.703 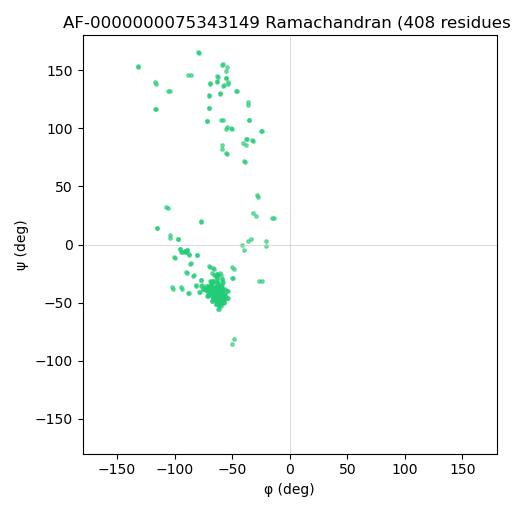1.479 -0.213 1 75.75 206 PRO A N 1
ATOM 1636 C CA . PRO A 1 206 ? -18.109 1.893 -0.147 1 75.75 206 PRO A CA 1
ATOM 1637 C C . PRO A 1 206 ? -18.516 2.797 -1.311 1 75.75 206 PRO A C 1
ATOM 1639 O O . PRO A 1 206 ? -17.656 3.445 -1.919 1 75.75 206 PRO A O 1
ATOM 1642 N N . LYS B 1 1 ? -5.34 23.984 25.219 1 67.62 1 LYS B N 1
ATOM 1643 C CA . LYS B 1 1 ? -5.773 24.172 26.609 1 67.62 1 LYS B CA 1
ATOM 1644 C C . LYS B 1 1 ? -7.094 24.938 26.672 1 67.62 1 LYS B C 1
ATOM 1646 O O . LYS B 1 1 ? -8 24.562 27.422 1 67.62 1 LYS B O 1
ATOM 1651 N N . TYR B 1 2 ? -7.215 26 25.859 1 74.31 2 TYR B N 1
ATOM 1652 C CA . TYR B 1 2 ? -8.367 26.875 26 1 74.31 2 TYR B CA 1
ATOM 1653 C C . TYR B 1 2 ? -9.383 26.625 24.891 1 74.31 2 TYR B C 1
ATOM 1655 O O . TYR B 1 2 ? -10.359 27.375 24.766 1 74.31 2 TYR B O 1
ATOM 1663 N N . TRP B 1 3 ? -9.242 25.656 24.094 1 81.81 3 TRP B N 1
ATOM 1664 C CA . TRP B 1 3 ? -10.109 25.406 22.953 1 81.81 3 TRP B CA 1
ATOM 1665 C C . TRP B 1 3 ? -11.555 25.188 23.406 1 81.81 3 TRP B C 1
ATOM 1667 O O . TRP B 1 3 ? -12.492 25.672 22.766 1 81.81 3 TRP B O 1
ATOM 1677 N N . GLY B 1 4 ? -11.648 24.5 24.531 1 80.06 4 GLY B N 1
ATOM 1678 C CA . GLY B 1 4 ? -12.969 24.188 25.062 1 80.06 4 GLY B CA 1
ATOM 1679 C C . GLY B 1 4 ? -13.734 25.406 25.516 1 80.06 4 GLY B C 1
ATOM 1680 O O . GLY B 1 4 ? -14.961 25.359 25.641 1 80.06 4 GLY B O 1
ATOM 1681 N N . LYS B 1 5 ? -13.07 26.484 25.781 1 84.06 5 LYS B N 1
ATOM 1682 C CA . LYS B 1 5 ? -13.68 27.703 26.297 1 84.06 5 LYS B CA 1
ATOM 1683 C C . LYS B 1 5 ? -14.125 28.625 25.172 1 84.06 5 LYS B C 1
ATOM 1685 O O . LYS B 1 5 ? -14.836 29.609 25.406 1 84.06 5 LYS B O 1
ATOM 1690 N N . LEU B 1 6 ? -13.812 28.312 23.953 1 86.94 6 LEU B N 1
ATOM 1691 C CA . LEU B 1 6 ? -14.102 29.172 22.797 1 86.94 6 LEU B CA 1
ATOM 1692 C C . LEU B 1 6 ? -15.492 28.875 22.25 1 86.94 6 LEU B C 1
ATOM 1694 O O . LEU B 1 6 ? -15.969 27.734 22.312 1 86.94 6 LEU B O 1
ATOM 1698 N N . LYS B 1 7 ? -16.094 29.938 21.781 1 87.19 7 LYS B N 1
ATOM 1699 C CA . LYS B 1 7 ? -17.375 29.797 21.094 1 87.19 7 LYS B CA 1
ATOM 1700 C C . LYS B 1 7 ? -17.172 29.312 19.656 1 87.19 7 LYS B C 1
ATOM 1702 O O . LYS B 1 7 ? -16.062 29.422 19.109 1 87.19 7 LYS B O 1
ATOM 1707 N N . ALA B 1 8 ? -18.219 28.828 18.969 1 88.94 8 ALA B N 1
ATOM 1708 C CA . ALA B 1 8 ? -18.156 28.203 17.656 1 88.94 8 ALA B CA 1
ATOM 1709 C C . ALA B 1 8 ? -17.609 29.188 16.609 1 88.94 8 ALA B C 1
ATOM 1711 O O . ALA B 1 8 ? -16.719 28.828 15.836 1 88.94 8 ALA B O 1
ATOM 1712 N N . PRO B 1 9 ? -18.141 30.391 16.578 1 90.69 9 PRO B N 1
ATOM 1713 C CA . PRO B 1 9 ? -17.594 31.312 15.578 1 90.69 9 PRO B CA 1
ATOM 1714 C C . PRO B 1 9 ? -16.109 31.578 15.758 1 90.69 9 PRO B C 1
ATOM 1716 O O . PRO B 1 9 ? -15.383 31.766 14.773 1 90.69 9 PRO B O 1
ATOM 1719 N N . GLN B 1 10 ? -15.641 31.656 17 1 90.19 10 GLN B N 1
ATOM 1720 C CA . GLN B 1 10 ? -14.219 31.859 17.266 1 90.19 10 GLN B CA 1
ATOM 1721 C C . GLN B 1 10 ? -13.398 30.656 16.812 1 90.19 10 GLN B C 1
ATOM 1723 O O . GLN B 1 10 ? -12.32 30.812 16.234 1 90.19 10 GLN B O 1
ATOM 1728 N N . LYS B 1 11 ? -13.945 29.531 17.109 1 91.31 11 LYS B N 1
ATOM 1729 C CA . LYS B 1 11 ? -13.281 28.297 16.672 1 91.31 11 LYS B CA 1
ATOM 1730 C C . LYS B 1 11 ? -13.156 28.266 15.156 1 91.31 11 LYS B C 1
ATOM 1732 O O . LYS B 1 11 ? -12.094 27.938 14.625 1 91.31 11 LYS B O 1
ATOM 1737 N N . ILE B 1 12 ? -14.18 28.625 14.477 1 93.88 12 ILE B N 1
ATOM 1738 C CA . ILE B 1 12 ? -14.188 28.641 13.016 1 93.88 12 ILE B CA 1
ATOM 1739 C C . ILE B 1 12 ? -13.156 29.641 12.5 1 93.88 12 ILE B C 1
ATOM 1741 O O . ILE B 1 12 ? -12.414 29.359 11.562 1 93.88 12 ILE B O 1
ATOM 1745 N N . ALA B 1 13 ? -13.156 30.766 13.148 1 93.88 13 ALA B N 1
ATOM 1746 C CA . ALA B 1 13 ? -12.211 31.797 12.75 1 93.88 13 ALA B CA 1
ATOM 1747 C C . ALA B 1 13 ? -10.773 31.328 12.914 1 93.88 13 ALA B C 1
ATOM 1749 O O . ALA B 1 13 ? -9.922 31.594 12.062 1 93.88 13 ALA B O 1
ATOM 1750 N N . ILE B 1 14 ? -10.492 30.719 13.977 1 93.12 14 ILE B N 1
ATOM 1751 C CA . ILE B 1 14 ? -9.156 30.188 14.242 1 93.12 14 ILE B CA 1
ATOM 1752 C C . ILE B 1 14 ? -8.789 29.156 13.172 1 93.12 14 ILE B C 1
ATOM 1754 O O . ILE B 1 14 ? -7.672 29.172 12.648 1 93.12 14 ILE B O 1
ATOM 1758 N N . MET B 1 15 ? -9.711 28.266 12.867 1 94.94 15 MET B N 1
ATOM 1759 C CA . MET B 1 15 ? -9.461 27.281 11.82 1 94.94 15 MET B CA 1
ATOM 1760 C C . MET B 1 15 ? -9.156 27.953 10.492 1 94.94 15 MET B C 1
ATOM 1762 O O . MET B 1 15 ? -8.234 27.547 9.781 1 94.94 15 MET B O 1
ATOM 1766 N N . ASP B 1 16 ? -9.836 28.969 10.203 1 96.31 16 ASP B N 1
ATOM 1767 C CA . ASP B 1 16 ? -9.648 29.672 8.945 1 96.31 16 ASP B CA 1
ATOM 1768 C C . ASP B 1 16 ? -8.289 30.375 8.898 1 96.31 16 ASP B C 1
ATOM 1770 O O . ASP B 1 16 ? -7.605 30.344 7.875 1 96.31 16 ASP B O 1
ATOM 1774 N N . ILE B 1 17 ? -7.93 30.984 9.906 1 95.62 17 ILE B N 1
ATOM 1775 C CA . ILE B 1 17 ? -6.66 31.703 9.977 1 95.62 17 ILE B CA 1
ATOM 1776 C C . ILE B 1 17 ? -5.5 30.719 9.859 1 95.62 17 ILE B C 1
ATOM 1778 O O . ILE B 1 17 ? -4.547 30.953 9.117 1 95.62 17 ILE B O 1
ATOM 1782 N N . LEU B 1 18 ? -5.617 29.672 10.617 1 94.88 18 LEU B N 1
ATOM 1783 C CA . LEU B 1 18 ? -4.574 28.656 10.562 1 94.88 18 LEU B CA 1
ATOM 1784 C C . LEU B 1 18 ? -4.445 28.078 9.156 1 94.88 18 LEU B C 1
ATOM 1786 O O . LEU B 1 18 ? -3.336 27.875 8.672 1 94.88 18 LEU B O 1
ATOM 1790 N N . LEU B 1 19 ? -5.582 27.797 8.586 1 96.94 19 LEU B N 1
ATOM 1791 C CA . LEU B 1 19 ? -5.562 27.281 7.227 1 96.94 19 LEU B CA 1
ATOM 1792 C C . LEU B 1 19 ? -4.875 28.25 6.277 1 96.94 19 LEU B C 1
ATOM 1794 O O . LEU B 1 19 ? -4.074 27.844 5.434 1 96.94 19 LEU B O 1
ATOM 1798 N N . SER B 1 20 ? -5.207 29.484 6.406 1 95.94 20 SER B N 1
ATOM 1799 C CA . SER B 1 20 ? -4.605 30.516 5.562 1 95.94 20 SER B CA 1
ATOM 1800 C C . SER B 1 20 ? -3.09 30.547 5.723 1 95.94 20 SER B C 1
ATOM 1802 O O . SER B 1 20 ? -2.357 30.641 4.738 1 95.94 20 SER B O 1
ATOM 1804 N N . LEU B 1 21 ? -2.629 30.438 6.93 1 93.62 21 LEU B N 1
ATOM 1805 C CA . LEU B 1 21 ? -1.2 30.406 7.215 1 93.62 21 LEU B CA 1
ATOM 1806 C C . LEU B 1 21 ? -0.551 29.172 6.586 1 93.62 21 LEU B C 1
ATOM 1808 O O . LEU B 1 21 ? 0.542 29.266 6.02 1 93.62 21 LEU B O 1
ATOM 1812 N N . LEU B 1 22 ? -1.241 28.094 6.672 1 95.94 22 LEU B N 1
ATOM 1813 C CA . LEU B 1 22 ? -0.731 26.844 6.125 1 95.94 22 LEU B CA 1
ATOM 1814 C C . LEU B 1 22 ? -0.669 26.891 4.602 1 95.94 22 LEU B C 1
ATOM 1816 O O . LEU B 1 22 ? 0.301 26.438 4 1 95.94 22 LEU B O 1
ATOM 1820 N N . GLU B 1 23 ? -1.647 27.422 3.998 1 95.31 23 GLU B N 1
ATOM 1821 C CA . GLU B 1 23 ? -1.666 27.562 2.545 1 95.31 23 GLU B CA 1
ATOM 1822 C C . GLU B 1 23 ? -0.518 28.438 2.062 1 95.31 23 GLU B C 1
ATOM 1824 O O . GLU B 1 23 ? 0.107 28.156 1.04 1 95.31 23 GLU B O 1
ATOM 1829 N N . PHE B 1 24 ? -0.273 29.469 2.758 1 93.88 24 PHE B N 1
ATOM 1830 C CA . PHE B 1 24 ? 0.828 30.359 2.42 1 93.88 24 PHE B CA 1
ATOM 1831 C C . PHE B 1 24 ? 2.162 29.625 2.494 1 93.88 24 PHE B C 1
ATOM 1833 O O . PHE B 1 24 ? 2.945 29.656 1.543 1 93.88 24 PHE B O 1
ATOM 1840 N N . SER B 1 25 ? 2.42 29.062 3.611 1 94 25 SER B N 1
ATOM 1841 C CA . SER B 1 25 ? 3.689 28.375 3.791 1 94 25 SER B CA 1
ATOM 1842 C C . SER B 1 25 ? 3.836 27.219 2.797 1 94 25 SER B C 1
ATOM 1844 O O . SER B 1 25 ? 4.922 27 2.26 1 94 25 SER B O 1
ATOM 1846 N N . ALA B 1 26 ? 2.744 26.438 2.584 1 93.38 26 ALA B N 1
ATOM 1847 C CA . ALA B 1 26 ? 2.764 25.359 1.606 1 93.38 26 ALA B CA 1
ATOM 1848 C C . ALA B 1 26 ? 3.055 25.891 0.205 1 93.38 26 ALA B C 1
ATOM 1850 O O . ALA B 1 26 ? 3.822 25.281 -0.547 1 93.38 26 ALA B O 1
ATOM 1851 N N . SER B 1 27 ? 2.432 26.969 -0.125 1 92.75 27 SER B N 1
ATOM 1852 C CA . SER B 1 27 ? 2.672 27.594 -1.419 1 92.75 27 SER B CA 1
ATOM 1853 C C . SER B 1 27 ? 4.121 28.047 -1.55 1 92.75 27 SER B C 1
ATOM 1855 O O . SER B 1 27 ? 4.742 27.875 -2.598 1 92.75 27 SER B O 1
ATOM 1857 N N . TYR B 1 28 ? 4.609 28.609 -0.556 1 91 28 TYR B N 1
ATOM 1858 C CA . TYR B 1 28 ? 6 29.047 -0.52 1 91 28 TYR B CA 1
ATOM 1859 C C . TYR B 1 28 ? 6.953 27.891 -0.744 1 91 28 TYR B C 1
ATOM 1861 O O . TYR B 1 28 ? 7.973 28.031 -1.422 1 91 28 TYR B O 1
ATOM 1869 N N . ASN B 1 29 ? 6.617 26.766 -0.215 1 89.56 29 ASN B N 1
ATOM 1870 C CA . ASN B 1 29 ? 7.465 25.578 -0.278 1 89.56 29 ASN B CA 1
ATOM 1871 C C . ASN B 1 29 ? 7.172 24.75 -1.521 1 89.56 29 ASN B C 1
ATOM 1873 O O . ASN B 1 29 ? 7.805 23.719 -1.742 1 89.56 29 ASN B O 1
ATOM 1877 N N . SER B 1 30 ? 6.211 25.078 -2.297 1 89.44 30 SER B N 1
ATOM 1878 C CA . SER B 1 30 ? 5.836 24.312 -3.477 1 89.44 30 SER B CA 1
ATOM 1879 C C . SER B 1 30 ? 7 24.188 -4.453 1 89.44 30 SER B C 1
ATOM 1881 O O . SER B 1 30 ? 7.926 25 -4.43 1 89.44 30 SER B O 1
ATOM 1883 N N . TYR B 1 31 ? 6.973 23.141 -5.27 1 84.44 31 TYR B N 1
ATOM 1884 C CA . TYR B 1 31 ? 8.016 22.891 -6.262 1 84.44 31 TYR B CA 1
ATOM 1885 C C . TYR B 1 31 ? 8.172 24.078 -7.203 1 84.44 31 TYR B C 1
ATOM 1887 O O . TYR B 1 31 ? 9.289 24.5 -7.488 1 84.44 31 TYR B O 1
ATOM 1895 N N . SER B 1 32 ? 7.078 24.547 -7.746 1 86.69 32 SER B N 1
ATOM 1896 C CA . SER B 1 32 ? 7.129 25.672 -8.688 1 86.69 32 SER B CA 1
ATOM 1897 C C . SER B 1 32 ? 7.801 26.891 -8.07 1 86.69 32 SER B C 1
ATOM 1899 O O . SER B 1 32 ? 8.648 27.531 -8.703 1 86.69 32 SER B O 1
ATOM 1901 N N . ASN B 1 33 ? 7.48 27.203 -6.836 1 87.06 33 ASN B N 1
ATOM 1902 C CA . ASN B 1 33 ? 8.039 28.359 -6.148 1 87.06 33 ASN B CA 1
ATOM 1903 C C . ASN B 1 33 ? 9.516 28.156 -5.809 1 87.06 33 ASN B C 1
ATOM 1905 O O . ASN B 1 33 ? 10.328 29.062 -5.98 1 87.06 33 ASN B O 1
ATOM 1909 N N . LEU B 1 34 ? 9.852 26.984 -5.336 1 81.25 34 LEU B N 1
ATOM 1910 C CA . LEU B 1 34 ? 11.242 26.672 -5.008 1 81.25 34 LEU B CA 1
ATOM 1911 C C . LEU B 1 34 ? 12.125 26.781 -6.246 1 81.25 34 LEU B C 1
ATOM 1913 O O . LEU B 1 34 ? 13.211 27.359 -6.188 1 81.25 34 LEU B O 1
ATOM 1917 N N . ARG B 1 35 ? 11.672 26.203 -7.332 1 81.44 35 ARG B N 1
ATOM 1918 C CA . ARG B 1 35 ? 12.422 26.25 -8.586 1 81.44 35 ARG B CA 1
ATOM 1919 C C . ARG B 1 35 ? 12.648 27.703 -9.031 1 81.44 35 ARG B C 1
ATOM 1921 O O . ARG B 1 35 ? 13.742 28.047 -9.461 1 81.44 35 ARG B O 1
ATOM 1928 N N . MET B 1 36 ? 11.609 28.469 -8.992 1 84.06 36 MET B N 1
ATOM 1929 C CA . MET B 1 36 ? 11.703 29.875 -9.375 1 84.06 36 MET B CA 1
ATOM 1930 C C . MET B 1 36 ? 12.727 30.609 -8.516 1 84.06 36 MET B C 1
ATOM 1932 O O . MET B 1 36 ? 13.555 31.359 -9.031 1 84.06 36 MET B O 1
ATOM 1936 N N . ARG B 1 37 ? 12.719 30.375 -7.262 1 82.12 37 ARG B N 1
ATOM 1937 C CA . ARG B 1 37 ? 13.625 31.031 -6.332 1 82.12 37 ARG B CA 1
ATOM 1938 C C . ARG B 1 37 ? 15.055 30.531 -6.512 1 82.12 37 ARG B C 1
ATOM 1940 O O . ARG B 1 37 ? 16.016 31.297 -6.402 1 82.12 37 ARG B O 1
ATOM 1947 N N . MET B 1 38 ? 15.266 29.188 -6.789 1 76 38 MET B N 1
ATOM 1948 C CA . MET B 1 38 ? 16.594 28.609 -7.023 1 76 38 MET B CA 1
ATOM 1949 C C . MET B 1 38 ? 17.25 29.25 -8.242 1 76 38 MET B C 1
ATOM 1951 O O . MET B 1 38 ? 18.469 29.375 -8.289 1 76 38 MET B O 1
ATOM 1955 N N . HIS B 1 39 ? 16.391 29.5 -9.156 1 78.31 39 HIS B N 1
ATOM 1956 C CA . HIS B 1 39 ? 16.922 30.156 -10.352 1 78.31 39 HIS B CA 1
ATOM 1957 C C . HIS B 1 39 ? 17.484 31.531 -10.023 1 78.31 39 HIS B C 1
ATOM 1959 O O . HIS B 1 39 ? 18.375 32.031 -10.719 1 78.31 39 HIS B O 1
ATOM 1965 N N . HIS B 1 40 ? 17.016 32.156 -8.977 1 77.38 40 HIS B N 1
ATOM 1966 C CA . HIS B 1 40 ? 17.422 33.5 -8.641 1 77.38 40 HIS B CA 1
ATOM 1967 C C . HIS B 1 40 ? 18.484 33.5 -7.535 1 77.38 40 HIS B C 1
ATOM 1969 O O . HIS B 1 40 ? 18.984 34.562 -7.145 1 77.38 40 HIS B O 1
ATOM 1975 N N . ILE B 1 41 ? 18.672 32.344 -6.922 1 71.19 41 ILE B N 1
ATOM 1976 C CA . ILE B 1 41 ? 19.609 32.219 -5.809 1 71.19 41 ILE B CA 1
ATOM 1977 C C . ILE B 1 41 ? 20.875 31.531 -6.27 1 71.19 41 ILE B C 1
ATOM 1979 O O . ILE B 1 41 ? 20.812 30.562 -7.027 1 71.19 41 ILE B O 1
ATOM 1983 N N . PRO B 1 42 ? 22 32.094 -5.938 1 64.06 42 PRO B N 1
ATOM 1984 C CA . PRO B 1 42 ? 23.25 31.406 -6.277 1 64.06 42 PRO B CA 1
ATOM 1985 C C . PRO B 1 42 ? 23.297 29.969 -5.773 1 64.06 42 PRO B C 1
ATOM 1987 O O . PRO B 1 42 ? 22.688 29.656 -4.75 1 64.06 42 PRO B O 1
ATOM 1990 N N . ALA B 1 43 ? 23.859 29.047 -6.641 1 62.72 43 ALA B N 1
ATOM 1991 C CA . ALA B 1 43 ? 23.906 27.594 -6.453 1 62.72 43 ALA B CA 1
ATOM 1992 C C . ALA B 1 43 ? 24.438 27.234 -5.066 1 62.72 43 ALA B C 1
ATOM 1994 O O . ALA B 1 43 ? 24.109 26.172 -4.523 1 62.72 43 ALA B O 1
ATOM 1995 N N . GLU B 1 44 ? 25.141 28.25 -4.453 1 65.19 44 GLU B N 1
ATOM 1996 C CA . GLU B 1 44 ? 25.859 27.938 -3.221 1 65.19 44 GLU B CA 1
ATOM 1997 C C . GLU B 1 44 ? 24.953 28.078 -2.002 1 65.19 44 GLU B C 1
ATOM 1999 O O . GLU B 1 44 ? 25.281 27.594 -0.919 1 65.19 44 GLU B O 1
ATOM 2004 N N . ARG B 1 45 ? 23.859 28.75 -2.189 1 66.56 45 ARG B N 1
ATOM 2005 C CA . ARG B 1 45 ? 23.031 28.984 -1.008 1 66.56 45 ARG B CA 1
ATOM 2006 C C . ARG B 1 45 ? 21.672 28.297 -1.145 1 66.56 45 ARG B C 1
ATOM 2008 O O . ARG B 1 45 ? 20.953 28.531 -2.109 1 66.56 45 ARG B O 1
ATOM 2015 N N . PRO B 1 46 ? 21.406 27.328 -0.252 1 70.62 46 PRO B N 1
ATOM 2016 C CA . PRO B 1 46 ? 20.078 26.719 -0.325 1 70.62 46 PRO B CA 1
ATOM 2017 C C . PRO B 1 46 ? 18.938 27.719 -0.11 1 70.62 46 PRO B C 1
ATOM 2019 O O . PRO B 1 46 ? 19.094 28.656 0.683 1 70.62 46 PRO B O 1
ATOM 2022 N N . PRO B 1 47 ? 17.953 27.766 -0.943 1 76.06 47 PRO B N 1
ATOM 2023 C CA . PRO B 1 47 ? 16.844 28.703 -0.813 1 76.06 47 PRO B CA 1
ATOM 2024 C C . PRO B 1 47 ? 16.156 28.609 0.546 1 76.06 47 PRO B C 1
ATOM 2026 O O . PRO B 1 47 ? 16.125 27.547 1.161 1 76.06 47 PRO B O 1
ATOM 2029 N N . LEU B 1 48 ? 15.727 29.797 1.07 1 83.94 48 LEU B N 1
ATOM 2030 C CA . LEU B 1 48 ? 14.938 29.828 2.295 1 83.94 48 LEU B CA 1
ATOM 2031 C C . LEU B 1 48 ? 13.664 29 2.137 1 83.94 48 LEU B C 1
ATOM 2033 O O . LEU B 1 48 ? 13.07 28.953 1.057 1 83.94 48 LEU B O 1
ATOM 2037 N N . ASN B 1 49 ? 13.383 28.25 3.133 1 85.38 49 ASN B N 1
ATOM 2038 C CA . ASN B 1 49 ? 12.148 27.469 3.092 1 85.38 49 ASN B CA 1
ATOM 2039 C C . ASN B 1 49 ? 11.352 27.625 4.387 1 85.38 49 ASN B C 1
ATOM 2041 O O . ASN B 1 49 ? 11.867 28.125 5.383 1 85.38 49 ASN B O 1
ATOM 2045 N N . LEU B 1 50 ? 10.125 27.453 4.316 1 92.44 50 LEU B N 1
ATOM 2046 C CA . LEU B 1 50 ? 9.219 27.562 5.449 1 92.44 50 LEU B CA 1
ATOM 2047 C C . LEU B 1 50 ? 8.719 26.188 5.887 1 92.44 50 LEU B C 1
ATOM 2049 O O . LEU B 1 50 ? 7.57 26.047 6.309 1 92.44 50 LEU B O 1
ATOM 2053 N N . LEU B 1 51 ? 9.539 25.156 5.738 1 93.31 51 LEU B N 1
ATOM 2054 C CA . LEU B 1 51 ? 9.156 23.781 6.008 1 93.31 51 LEU B CA 1
ATOM 2055 C C . LEU B 1 51 ? 8.867 23.578 7.492 1 93.31 51 LEU B C 1
ATOM 2057 O O . LEU B 1 51 ? 7.93 22.875 7.855 1 93.31 51 LEU B O 1
ATOM 2061 N N . ARG B 1 52 ? 9.734 24.172 8.32 1 94.94 52 ARG B N 1
ATOM 2062 C CA . ARG B 1 52 ? 9.523 24.047 9.758 1 94.94 52 ARG B CA 1
ATOM 2063 C C . ARG B 1 52 ? 8.18 24.641 10.172 1 94.94 52 ARG B C 1
ATOM 2065 O O . ARG B 1 52 ? 7.441 24.047 10.953 1 94.94 52 ARG B O 1
ATOM 2072 N N . GLN B 1 53 ? 7.918 25.828 9.633 1 94.56 53 GLN B N 1
ATOM 2073 C CA . GLN B 1 53 ? 6.664 26.516 9.914 1 94.56 53 GLN B CA 1
ATOM 2074 C C . GLN B 1 53 ? 5.473 25.719 9.383 1 94.56 53 GLN B C 1
ATOM 2076 O O . GLN B 1 53 ? 4.449 25.594 10.062 1 94.56 53 GLN B O 1
ATOM 2081 N N . GLU B 1 54 ? 5.648 25.219 8.195 1 96.44 54 GLU B N 1
ATOM 2082 C CA . GLU B 1 54 ? 4.59 24.422 7.586 1 96.44 54 GLU B CA 1
ATOM 2083 C C . GLU B 1 54 ? 4.297 23.172 8.414 1 96.44 54 GLU B C 1
ATOM 2085 O O . GLU B 1 54 ? 3.135 22.844 8.664 1 96.44 54 GLU B O 1
ATOM 2090 N N . LEU B 1 55 ? 5.293 22.516 8.844 1 97.5 55 LEU B N 1
ATOM 2091 C CA . LEU B 1 55 ? 5.129 21.297 9.641 1 97.5 55 LEU B CA 1
ATOM 2092 C C . LEU B 1 55 ? 4.453 21.594 10.969 1 97.5 55 LEU B C 1
ATOM 2094 O O . LEU B 1 55 ? 3.525 20.891 11.375 1 97.5 55 LEU B O 1
ATOM 2098 N N . ALA B 1 56 ? 4.914 22.641 11.672 1 96.75 56 ALA B N 1
ATOM 2099 C CA . ALA B 1 56 ? 4.324 23.047 12.945 1 96.75 56 ALA B CA 1
ATOM 2100 C C . ALA B 1 56 ? 2.852 23.406 12.773 1 96.75 56 ALA B C 1
ATOM 2102 O O . ALA B 1 56 ? 2.004 22.984 13.562 1 96.75 56 ALA B O 1
ATOM 2103 N N . GLY B 1 57 ? 2.646 24.25 11.773 1 97 57 GLY B N 1
ATOM 2104 C CA . GLY B 1 57 ? 1.272 24.625 11.477 1 97 57 GLY B CA 1
ATOM 2105 C C . GLY B 1 57 ? 0.389 23.422 11.164 1 97 57 GLY B C 1
ATOM 2106 O O . GLY B 1 57 ? -0.753 23.359 11.617 1 97 57 GLY B O 1
ATOM 2107 N N . THR B 1 58 ? 0.84 22.469 10.383 1 98.06 58 THR B N 1
ATOM 2108 C CA . THR B 1 58 ? 0.108 21.25 10.055 1 98.06 58 THR B CA 1
ATOM 2109 C C . THR B 1 58 ? -0.26 20.484 11.312 1 98.06 58 THR B C 1
ATOM 2111 O O . THR B 1 58 ? -1.398 20.047 11.469 1 98.06 58 THR B O 1
ATOM 2114 N N . SER B 1 59 ? 0.636 20.359 12.203 1 97.88 59 SER B N 1
ATOM 2115 C CA . SER B 1 59 ? 0.399 19.656 13.453 1 97.88 59 SER B CA 1
ATOM 2116 C C . SER B 1 59 ? -0.728 20.297 14.25 1 97.88 59 SER B C 1
ATOM 2118 O O . SER B 1 59 ? -1.656 19.609 14.688 1 97.88 59 SER B O 1
ATOM 2120 N N . ILE B 1 60 ? -0.63 21.578 14.469 1 96.88 60 ILE B N 1
ATOM 2121 C CA . ILE B 1 60 ? -1.612 22.312 15.258 1 96.88 60 ILE B CA 1
ATOM 2122 C C . ILE B 1 60 ? -2.979 22.234 14.578 1 96.88 60 ILE B C 1
ATOM 2124 O O . ILE B 1 60 ? -3.992 21.984 15.242 1 96.88 60 ILE B O 1
ATOM 2128 N N . TYR B 1 61 ? -2.969 22.453 13.273 1 97.25 61 TYR B N 1
ATOM 2129 C CA . TYR B 1 61 ? -4.211 22.453 12.508 1 97.25 61 TYR B CA 1
ATOM 2130 C C . TYR B 1 61 ? -4.902 21.094 12.586 1 97.25 61 TYR B C 1
ATOM 2132 O O . TYR B 1 61 ? -6.102 21.016 12.859 1 97.25 61 TYR B O 1
ATOM 2140 N N . LEU B 1 62 ? -4.188 20.047 12.352 1 97.62 62 LEU B N 1
ATOM 2141 C CA . LEU B 1 62 ? -4.746 18.703 12.422 1 97.62 62 LEU B CA 1
ATOM 2142 C C . LEU B 1 62 ? -5.273 18.391 13.82 1 97.62 62 LEU B C 1
ATOM 2144 O O . LEU B 1 62 ? -6.34 17.797 13.969 1 97.62 62 LEU B O 1
ATOM 2148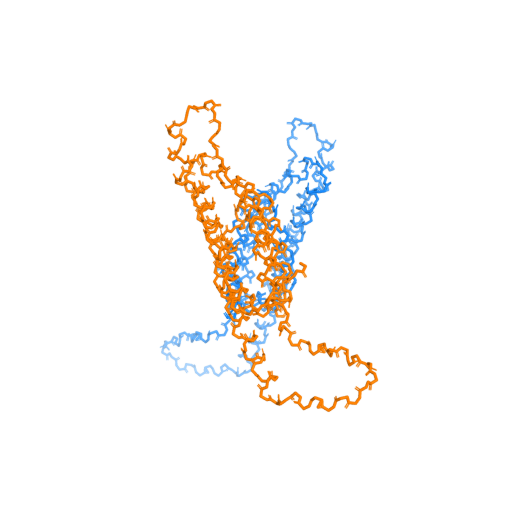 N N . ASP B 1 63 ? -4.52 18.797 14.82 1 95.75 63 ASP B N 1
ATOM 2149 C CA . ASP B 1 63 ? -4.938 18.562 16.203 1 95.75 63 ASP B CA 1
ATOM 2150 C C . ASP B 1 63 ? -6.289 19.219 16.484 1 95.75 63 ASP B C 1
ATOM 2152 O O . ASP B 1 63 ? -7.176 18.594 17.062 1 95.75 63 ASP B O 1
ATOM 2156 N N . ILE B 1 64 ? -6.449 20.406 16.109 1 94.5 64 ILE B N 1
ATOM 2157 C CA . ILE B 1 64 ? -7.672 21.172 16.328 1 94.5 64 ILE B CA 1
ATOM 2158 C C . ILE B 1 64 ? -8.836 20.516 15.586 1 94.5 64 ILE B C 1
ATOM 2160 O O . ILE B 1 64 ? -9.922 20.344 16.141 1 94.5 64 ILE B O 1
ATOM 2164 N N . LEU B 1 65 ? -8.625 20.188 14.352 1 96.19 65 LEU B N 1
ATOM 2165 C CA . LEU B 1 65 ? -9.688 19.594 13.539 1 96.19 65 LEU B CA 1
ATOM 2166 C C . LEU B 1 65 ? -10.094 18.234 14.094 1 96.19 65 LEU B C 1
ATOM 2168 O O . LEU B 1 65 ? -11.281 17.906 14.148 1 96.19 65 LEU B O 1
ATOM 2172 N N . GLN B 1 66 ? -9.141 17.469 14.508 1 95.38 66 GLN B N 1
ATOM 2173 C CA . GLN B 1 66 ? -9.422 16.156 15.078 1 95.38 66 GLN B CA 1
ATOM 2174 C C . GLN B 1 66 ? -10.188 16.281 16.391 1 95.38 66 GLN B C 1
ATOM 2176 O O . GLN B 1 66 ? -11.148 15.547 16.625 1 95.38 66 GLN B O 1
ATOM 2181 N N . LYS B 1 67 ? -9.758 17.125 17.25 1 91.75 67 LYS B N 1
ATOM 2182 C CA . LYS B 1 67 ? -10.453 17.359 18.5 1 91.75 67 LYS B CA 1
ATOM 2183 C C . LYS B 1 67 ? -11.898 17.781 18.266 1 91.75 67 LYS B C 1
ATOM 2185 O O . LYS B 1 67 ? -12.812 17.312 18.953 1 91.75 67 LYS B O 1
ATOM 2190 N N . THR B 1 68 ? -12.086 18.625 17.359 1 92.12 68 THR B N 1
ATOM 2191 C CA . THR B 1 68 ? -13.414 19.141 17.062 1 92.12 68 THR B CA 1
ATOM 2192 C C . THR B 1 68 ? -14.297 18.062 16.453 1 92.12 68 THR B C 1
ATOM 2194 O O . THR B 1 68 ? -15.5 18 16.734 1 92.12 68 THR B O 1
ATOM 2197 N N . THR B 1 69 ? -13.758 17.172 15.625 1 93.69 69 THR B N 1
ATOM 2198 C CA . THR B 1 69 ? -14.523 16.141 14.945 1 93.69 69 THR B CA 1
ATOM 2199 C C . THR B 1 69 ? -14.719 14.93 15.852 1 93.69 69 THR B C 1
ATOM 2201 O O . THR B 1 69 ? -15.602 14.102 15.609 1 93.69 69 THR B O 1
ATOM 2204 N N . SER B 1 70 ? -13.891 14.648 16.766 1 86.56 70 SER B N 1
ATOM 2205 C CA . SER B 1 70 ? -13.984 13.492 17.672 1 86.56 70 SER B CA 1
ATOM 2206 C C . SER B 1 70 ? -15 13.734 18.781 1 86.56 70 SER B C 1
ATOM 2208 O O . SER B 1 70 ? -15.539 12.781 19.344 1 86.56 70 SER B O 1
ATOM 2210 N N . ARG B 1 71 ? -15.109 14.938 19.406 1 66.5 71 ARG B N 1
ATOM 2211 C CA . ARG B 1 71 ? -16.016 15.25 20.516 1 66.5 71 ARG B CA 1
ATOM 2212 C C . ARG B 1 71 ? -17.438 14.805 20.203 1 66.5 71 ARG B C 1
ATOM 2214 O O . ARG B 1 71 ? -18.203 14.492 21.109 1 66.5 71 ARG B O 1
ATOM 2221 N N . PHE B 1 72 ? -17.812 14.773 19.016 1 55.19 72 PHE B N 1
ATOM 2222 C CA . PHE B 1 72 ? -19.219 14.461 18.75 1 55.19 72 PHE B CA 1
ATOM 2223 C C . PHE B 1 72 ? -19.406 12.969 18.5 1 55.19 72 PHE B C 1
ATOM 2225 O O . PHE B 1 72 ? -20.516 12.523 18.203 1 55.19 72 PHE B O 1
ATOM 2232 N N . ASN B 1 73 ? -18.328 12.25 18.422 1 53.84 73 ASN B N 1
ATOM 2233 C CA . ASN B 1 73 ? -18.672 10.836 18.422 1 53.84 73 ASN B CA 1
ATOM 2234 C C . ASN B 1 73 ? -19.438 10.43 19.672 1 53.84 73 ASN B C 1
ATOM 2236 O O . ASN B 1 73 ? -18.969 10.656 20.797 1 53.84 73 ASN B O 1
ATOM 2240 N N . GLY B 1 74 ? -20.766 10.688 19.641 1 44.16 74 GLY B N 1
ATOM 2241 C CA . GLY B 1 74 ? -21.859 10.328 20.531 1 44.16 74 GLY B CA 1
ATOM 2242 C C . GLY B 1 74 ? -21.531 9.141 21.406 1 44.16 74 GLY B C 1
ATOM 2243 O O . GLY B 1 74 ? -22.438 8.43 21.844 1 44.16 74 GLY B O 1
ATOM 2244 N N . ASN B 1 75 ? -20.375 8.539 21.406 1 40.47 75 ASN B N 1
ATOM 2245 C CA . ASN B 1 75 ? -20.547 7.707 22.594 1 40.47 75 ASN B CA 1
ATOM 2246 C C . ASN B 1 75 ? -20.922 8.539 23.812 1 40.47 75 ASN B C 1
ATOM 2248 O O . ASN B 1 75 ? -20.359 9.602 24.047 1 40.47 75 ASN B O 1
ATOM 2252 N N . GLY B 1 76 ? -22.188 8.578 24.219 1 38.56 76 GLY B N 1
ATOM 2253 C CA . GLY B 1 76 ? -22.812 9.016 25.453 1 38.56 76 GLY B CA 1
ATOM 2254 C C . GLY B 1 76 ? -21.812 9.18 26.594 1 38.56 76 GLY B C 1
ATOM 2255 O O . GLY B 1 76 ? -21.797 8.375 27.531 1 38.56 76 GLY B O 1
ATOM 2256 N N . GLU B 1 77 ? -20.688 9.359 26.406 1 37.91 77 GLU B N 1
ATOM 2257 C CA . GLU B 1 77 ? -20.125 9.562 27.734 1 37.91 77 GLU B CA 1
ATOM 2258 C C . GLU B 1 77 ? -20.906 10.609 28.516 1 37.91 77 GLU B C 1
ATOM 2260 O O . GLU B 1 77 ? -21.125 11.719 28.031 1 37.91 77 GLU B O 1
ATOM 2265 N N . GLU B 1 78 ? -21.75 10.078 29.375 1 37.91 78 GLU B N 1
ATOM 2266 C CA . GLU B 1 78 ? -22.438 10.758 30.469 1 37.91 78 GLU B CA 1
ATOM 2267 C C . GLU B 1 78 ? -21.594 11.891 31.047 1 37.91 78 GLU B C 1
ATOM 2269 O O . GLU B 1 78 ? -20.438 11.688 31.406 1 37.91 78 GLU B O 1
ATOM 2274 N N . ILE B 1 79 ? -21.672 13.047 30.578 1 40.16 79 ILE B N 1
ATOM 2275 C CA . ILE B 1 79 ? -21.234 14.117 31.469 1 40.16 79 ILE B CA 1
ATOM 2276 C C . ILE B 1 79 ? -21.359 13.672 32.938 1 40.16 79 ILE B C 1
ATOM 2278 O O . ILE B 1 79 ? -22.422 13.234 33.344 1 40.16 79 ILE B O 1
ATOM 2282 N N . PRO B 1 80 ? -20.328 13.219 33.562 1 38.41 80 PRO B N 1
ATOM 2283 C CA . PRO B 1 80 ? -20.562 12.93 34.969 1 38.41 80 PRO B CA 1
ATOM 2284 C C . PRO B 1 80 ? -21.531 13.914 35.625 1 38.41 80 PRO B C 1
ATOM 2286 O O . PRO B 1 80 ? -21.375 15.133 35.438 1 38.41 80 PRO B O 1
ATOM 2289 N N . LYS B 1 81 ? -22.719 13.383 35.875 1 40.06 81 LYS B N 1
ATOM 2290 C CA . LYS B 1 81 ? -23.578 14.109 36.812 1 40.06 81 LYS B CA 1
ATOM 2291 C C . LYS B 1 81 ? -22.766 14.68 37.969 1 40.06 81 LYS B C 1
ATOM 2293 O O . LYS B 1 81 ? -22.172 13.93 38.75 1 40.06 81 LYS B O 1
ATOM 2298 N N . SER B 1 82 ? -21.938 15.727 37.75 1 32.53 82 SER B N 1
ATOM 2299 C CA . SER B 1 82 ? -21.453 16.328 39 1 32.53 82 SER B CA 1
ATOM 2300 C C . SER B 1 82 ? -22.531 16.328 40.062 1 32.53 82 SER B C 1
ATOM 2302 O O . SER B 1 82 ? -23.625 16.859 39.844 1 32.53 82 SER B O 1
ATOM 2304 N N . ASN B 1 83 ? -22.656 15.344 40.875 1 36 83 ASN B N 1
ATOM 2305 C CA . ASN B 1 83 ? -23.453 15.32 42.094 1 36 83 ASN B CA 1
ATOM 2306 C C . ASN B 1 83 ? -23.328 16.625 42.875 1 36 83 ASN B C 1
ATOM 2308 O O . ASN B 1 83 ? -23.484 16.641 44.094 1 36 83 ASN B O 1
ATOM 2312 N N . GLY B 1 84 ? -22.594 17.656 42.531 1 34.25 84 GLY B N 1
ATOM 2313 C CA . GLY B 1 84 ? -22.641 18.656 43.594 1 34.25 84 GLY B CA 1
ATOM 2314 C C . GLY B 1 84 ? -24.062 19.078 43.938 1 34.25 84 GLY B C 1
ATOM 2315 O O . GLY B 1 84 ? -24.984 18.875 43.156 1 34.25 84 GLY B O 1
ATOM 2316 N N . SER B 1 85 ? -24.422 19.484 45.25 1 34.75 85 SER B N 1
ATOM 2317 C CA . SER B 1 85 ? -25.578 19.734 46.094 1 34.75 85 SER B CA 1
ATOM 2318 C C . SER B 1 85 ? -26.609 20.609 45.375 1 34.75 85 SER B C 1
ATOM 2320 O O . SER B 1 85 ? -27.812 20.359 45.438 1 34.75 85 SER B O 1
ATOM 2322 N N . GLN B 1 86 ? -26.391 21.984 45.375 1 36.5 86 GLN B N 1
ATOM 2323 C CA . GLN B 1 86 ? -27.516 22.891 45.625 1 36.5 86 GLN B CA 1
ATOM 2324 C C . GLN B 1 86 ? -28.484 22.891 44.469 1 36.5 86 GLN B C 1
ATOM 2326 O O . GLN B 1 86 ? -28.078 22.766 43.312 1 36.5 86 GLN B O 1
ATOM 2331 N N . GLY B 1 87 ? -29.859 22.688 44.656 1 36.69 87 GLY B N 1
ATOM 2332 C CA . GLY B 1 87 ? -31.188 22.734 44.062 1 36.69 87 GLY B CA 1
ATOM 2333 C C . GLY B 1 87 ? -31.359 23.906 43.094 1 36.69 87 GLY B C 1
ATOM 2334 O O . GLY B 1 87 ? -32.469 24.391 42.906 1 36.69 87 GLY B O 1
ATOM 2335 N N . VAL B 1 88 ? -30.328 24.688 42.844 1 38.69 88 VAL B N 1
ATOM 2336 C CA . VAL B 1 88 ? -30.922 25.703 41.969 1 38.69 88 VAL B CA 1
ATOM 2337 C C . VAL B 1 88 ? -31.531 25.047 40.75 1 38.69 88 VAL B C 1
ATOM 2339 O O . VAL B 1 88 ? -30.875 24.234 40.062 1 38.69 88 VAL B O 1
ATOM 2342 N N . ASP B 1 89 ? -32.875 24.906 40.531 1 39.34 89 ASP B N 1
ATOM 2343 C CA . ASP B 1 89 ? -33.812 24.688 39.469 1 39.34 89 ASP B CA 1
ATOM 2344 C C . ASP B 1 89 ? -33.344 25.312 38.156 1 39.34 89 ASP B C 1
ATOM 2346 O O . ASP B 1 89 ? -33.656 26.469 37.875 1 39.34 89 ASP B O 1
ATOM 2350 N N . THR B 1 90 ? -32.094 25.5 37.875 1 39.44 90 THR B N 1
ATOM 2351 C CA . THR B 1 90 ? -31.922 26.062 36.531 1 39.44 90 THR B CA 1
ATOM 2352 C C . THR B 1 90 ? -32.594 25.188 35.469 1 39.44 90 THR B C 1
ATOM 2354 O O . THR B 1 90 ? -32.188 24.047 35.25 1 39.44 90 THR B O 1
ATOM 2357 N N . THR B 1 91 ? -33.875 25.219 35.25 1 38.56 91 THR B N 1
ATOM 2358 C CA . THR B 1 91 ? -34.625 24.953 34.031 1 38.56 91 THR B CA 1
ATOM 2359 C C . THR B 1 91 ? -33.75 25.266 32.812 1 38.56 91 THR B C 1
ATOM 2361 O O . THR B 1 91 ? -33.75 26.406 32.312 1 38.56 91 THR B O 1
ATOM 2364 N N . LEU B 1 92 ? -32.531 24.969 32.75 1 41.94 92 LEU B N 1
ATOM 2365 C CA . LEU B 1 92 ? -31.906 25.031 31.438 1 41.94 92 LEU B CA 1
ATOM 2366 C C . LEU B 1 92 ? -32.875 24.531 30.359 1 41.94 92 LEU B C 1
ATOM 2368 O O . LEU B 1 92 ? -33.312 23.391 30.422 1 41.94 92 LEU B O 1
ATOM 2372 N N . ASP B 1 93 ? -33.719 25.344 29.844 1 47.06 93 ASP B N 1
ATOM 2373 C CA . ASP B 1 93 ? -34.719 25.172 28.797 1 47.06 93 ASP B CA 1
ATOM 2374 C C . ASP B 1 93 ? -34.25 24.234 27.703 1 47.06 93 ASP B C 1
ATOM 2376 O O . ASP B 1 93 ? -33.062 24.281 27.328 1 47.06 93 ASP B O 1
ATOM 2380 N N . ASP B 1 94 ? -34.906 23.125 27.422 1 51.59 94 ASP B N 1
ATOM 2381 C CA . ASP B 1 94 ? -34.875 22.188 26.297 1 51.59 94 ASP B CA 1
ATOM 2382 C C . ASP B 1 94 ? -34.344 22.859 25.031 1 51.59 94 ASP B C 1
ATOM 2384 O O . ASP B 1 94 ? -33.625 22.234 24.234 1 51.59 94 ASP B O 1
ATOM 2388 N N . ASN B 1 95 ? -34.594 24.172 24.875 1 53.69 95 ASN B N 1
ATOM 2389 C CA . ASN B 1 95 ? -34.188 24.906 23.688 1 53.69 95 ASN B CA 1
ATOM 2390 C C . ASN B 1 95 ? -32.688 25.172 23.672 1 53.69 95 ASN B C 1
ATOM 2392 O O . ASN B 1 95 ? -32.062 25.203 22.609 1 53.69 95 ASN B O 1
ATOM 2396 N N . THR B 1 96 ? -32.094 25.453 24.844 1 52.72 96 THR B N 1
ATOM 2397 C CA . THR B 1 96 ? -30.656 25.75 24.891 1 52.72 96 THR B CA 1
ATOM 2398 C C . THR B 1 96 ? -29.828 24.5 24.641 1 52.72 96 THR B C 1
ATOM 2400 O O . THR B 1 96 ? -28.812 24.547 23.938 1 52.72 96 THR B O 1
ATOM 2403 N N . SER B 1 97 ? -30.266 23.391 25.219 1 57.44 97 SER B N 1
ATOM 2404 C CA . SER B 1 97 ? -29.578 22.141 24.938 1 57.44 97 SER B CA 1
ATOM 2405 C C . SER B 1 97 ? -29.656 21.781 23.453 1 57.44 97 SER B C 1
ATOM 2407 O O . SER B 1 97 ? -28.672 21.344 22.875 1 57.44 97 SER B O 1
ATOM 2409 N N . SER B 1 98 ? -30.859 22.078 22.906 1 58.59 98 SER B N 1
ATOM 2410 C CA . SER B 1 98 ? -31.047 21.812 21.484 1 58.59 98 SER B CA 1
ATOM 2411 C C . SER B 1 98 ? -30.188 22.734 20.625 1 58.59 98 SER B C 1
ATOM 2413 O O . SER B 1 98 ? -29.594 22.297 19.641 1 58.59 98 SER B O 1
ATOM 2415 N N . CYS B 1 99 ? -30.109 24.062 21.078 1 55.59 99 CYS B N 1
ATOM 2416 C CA . CYS B 1 99 ? -29.328 25.016 20.312 1 55.59 99 CYS B CA 1
ATOM 2417 C C . CYS B 1 99 ? -27.844 24.703 20.391 1 55.59 99 CYS B C 1
ATOM 2419 O O . CYS B 1 99 ? -27.125 24.812 19.391 1 55.59 99 CYS B O 1
ATOM 2421 N N . ILE B 1 100 ? -27.312 24.266 21.531 1 58.97 100 ILE B N 1
ATOM 2422 C CA . ILE B 1 100 ? -25.906 23.922 21.719 1 58.97 100 ILE B CA 1
ATOM 2423 C C . ILE B 1 100 ? -25.578 22.672 20.906 1 58.97 100 ILE B C 1
ATOM 2425 O O . ILE B 1 100 ? -24.531 22.594 20.25 1 58.97 100 ILE B O 1
ATOM 2429 N N . THR B 1 101 ? -26.609 21.875 20.875 1 66.25 101 THR B N 1
ATOM 2430 C CA . THR B 1 101 ? -26.406 20.625 20.141 1 66.25 101 THR B CA 1
ATOM 2431 C C . THR B 1 101 ? -26.344 20.891 18.641 1 66.25 101 THR B C 1
ATOM 2433 O O . THR B 1 101 ? -25.516 20.312 17.938 1 66.25 101 THR B O 1
ATOM 2436 N N . HIS B 1 102 ? -27.219 21.859 18.188 1 70.88 102 HIS B N 1
ATOM 2437 C CA . HIS B 1 102 ? -27.25 22.156 16.766 1 70.88 102 HIS B CA 1
ATOM 2438 C C . HIS B 1 102 ? -25.984 22.891 16.328 1 70.88 102 HIS B C 1
ATOM 2440 O O . HIS B 1 102 ? -25.422 22.562 15.273 1 70.88 102 HIS B O 1
ATOM 2446 N N . PHE B 1 103 ? -25.578 23.875 17.125 1 72.62 103 PHE B N 1
ATOM 2447 C CA . PHE B 1 103 ? -24.359 24.625 16.828 1 72.62 103 PHE B CA 1
ATOM 2448 C C . PHE B 1 103 ? -23.141 23.719 16.844 1 72.62 103 PHE B C 1
ATOM 2450 O O . PHE B 1 103 ? -22.25 23.844 15.992 1 72.62 103 PHE B O 1
ATOM 2457 N N . ASP B 1 104 ? -23.203 22.812 17.75 1 79.12 104 ASP B N 1
ATOM 2458 C CA . ASP B 1 104 ? -22.109 21.859 17.859 1 79.12 104 ASP B CA 1
ATOM 2459 C C . ASP B 1 104 ? -22.047 20.938 16.641 1 79.12 104 ASP B C 1
ATOM 2461 O O . ASP B 1 104 ? -20.969 20.641 16.125 1 79.12 104 ASP B O 1
ATOM 2465 N N . GLU B 1 105 ? -23.281 20.703 16.156 1 83.75 105 GLU B N 1
ATOM 2466 C CA . GLU B 1 105 ? -23.328 19.844 14.984 1 83.75 105 GLU B CA 1
ATOM 2467 C C . GLU B 1 105 ? -22.828 20.562 13.742 1 83.75 105 GLU B C 1
ATOM 2469 O O . GLU B 1 105 ? -22.141 19.969 12.906 1 83.75 105 GLU B O 1
ATOM 2474 N N . LYS B 1 106 ? -23.172 21.812 13.633 1 89.88 106 LYS B N 1
ATOM 2475 C CA . LYS B 1 106 ? -22.703 22.609 12.5 1 89.88 106 LYS B CA 1
ATOM 2476 C C . LYS B 1 106 ? -21.188 22.766 12.523 1 89.88 106 LYS B C 1
ATOM 2478 O O . LYS B 1 106 ? -20.531 22.672 11.477 1 89.88 106 LYS B O 1
ATOM 2483 N N . LEU B 1 107 ? -20.672 23.047 13.688 1 91.5 107 LEU B N 1
ATOM 2484 C CA . LEU B 1 107 ? -19.234 23.203 13.844 1 91.5 107 LEU B CA 1
ATOM 2485 C C . LEU B 1 107 ? -18.516 21.906 13.461 1 91.5 107 LEU B C 1
ATOM 2487 O O . LEU B 1 107 ? -17.484 21.953 12.789 1 91.5 107 LEU B O 1
ATOM 2491 N N . VAL B 1 108 ? -19.078 20.828 13.852 1 92.5 108 VAL B N 1
ATOM 2492 C CA . VAL B 1 108 ? -18.5 19.531 13.531 1 92.5 108 VAL B CA 1
ATOM 2493 C C . VAL B 1 108 ? -18.5 19.312 12.023 1 92.5 108 VAL B C 1
ATOM 2495 O O . VAL B 1 108 ? -17.516 18.812 11.453 1 92.5 108 VAL B O 1
ATOM 2498 N N . GLY B 1 109 ? -19.547 19.656 11.438 1 94.88 109 GLY B N 1
ATOM 2499 C CA . GLY B 1 109 ? -19.641 19.562 9.984 1 94.88 109 GLY B CA 1
ATOM 2500 C C . GLY B 1 109 ? -18.594 20.391 9.266 1 94.88 109 GLY B C 1
ATOM 2501 O O . GLY B 1 109 ? -17.953 19.922 8.32 1 94.88 109 GLY B O 1
ATOM 2502 N N . ILE B 1 110 ? -18.406 21.562 9.695 1 95.75 110 ILE B N 1
ATOM 2503 C CA . ILE B 1 110 ? -17.422 22.453 9.117 1 95.75 110 ILE B CA 1
ATOM 2504 C C . ILE B 1 110 ? -16.031 21.891 9.32 1 95.75 110 ILE B C 1
ATOM 2506 O O . ILE B 1 110 ? -15.211 21.875 8.391 1 95.75 110 ILE B O 1
ATOM 2510 N N . ALA B 1 111 ? -15.734 21.438 10.508 1 96.19 111 ALA B N 1
ATOM 2511 C CA . ALA B 1 111 ? -14.43 20.875 10.836 1 96.19 111 ALA B CA 1
ATOM 2512 C C . ALA B 1 111 ? -14.133 19.641 9.992 1 96.19 111 ALA B C 1
ATOM 2514 O O . ALA B 1 111 ? -13 19.438 9.547 1 96.19 111 ALA B O 1
ATOM 2515 N N . GLU B 1 112 ? -15.117 18.797 9.805 1 97 112 GLU B N 1
ATOM 2516 C CA . GLU B 1 112 ? -14.953 17.609 8.961 1 97 112 GLU B CA 1
ATOM 2517 C C . GLU B 1 112 ? -14.586 18 7.531 1 97 112 GLU B C 1
ATOM 2519 O O . GLU B 1 112 ? -13.656 17.438 6.949 1 97 112 GLU B O 1
ATOM 2524 N N . GLU B 1 113 ? -15.281 18.891 7.039 1 97.31 113 GLU B N 1
ATOM 2525 C CA . GLU B 1 113 ? -15 19.344 5.676 1 97.31 113 GLU B CA 1
ATOM 2526 C C . GLU B 1 113 ? -13.578 19.875 5.555 1 97.31 113 GLU B C 1
ATOM 2528 O O . GLU B 1 113 ? -12.867 19.562 4.59 1 97.31 113 GLU B O 1
ATOM 2533 N N . LYS B 1 114 ? -13.227 20.672 6.457 1 97.5 114 LYS B N 1
ATOM 2534 C CA . LYS B 1 114 ? -11.883 21.25 6.445 1 97.5 114 LYS B CA 1
ATOM 2535 C C . LYS B 1 114 ? -10.82 20.156 6.598 1 97.5 114 LYS B C 1
ATOM 2537 O O . LYS B 1 114 ? -9.805 20.188 5.902 1 97.5 114 LYS B O 1
ATOM 2542 N N . LEU B 1 115 ? -11.062 19.234 7.492 1 97.69 115 LEU B N 1
ATOM 2543 C CA . LEU B 1 115 ? -10.148 18.125 7.73 1 97.69 115 LEU B CA 1
ATOM 2544 C C . LEU B 1 115 ? -9.945 17.297 6.461 1 97.69 115 LEU B C 1
ATOM 2546 O O . LEU B 1 115 ? -8.812 17.078 6.031 1 97.69 115 LEU B O 1
ATOM 2550 N N . VAL B 1 116 ? -10.992 16.953 5.863 1 98.25 116 VAL B N 1
ATOM 2551 C CA . VAL B 1 116 ? -10.977 16.109 4.672 1 98.25 116 VAL B CA 1
ATOM 2552 C C . VAL B 1 116 ? -10.312 16.859 3.516 1 98.25 116 VAL B C 1
ATOM 2554 O O . VAL B 1 116 ? -9.445 16.312 2.828 1 98.25 116 VAL B O 1
ATOM 2557 N N . SER B 1 117 ? -10.703 18.047 3.338 1 97.94 117 SER B N 1
ATOM 2558 C CA . SER B 1 117 ? -10.156 18.859 2.254 1 97.94 117 SER B CA 1
ATOM 2559 C C . SER B 1 117 ? -8.656 19.047 2.42 1 97.94 117 SER B C 1
AT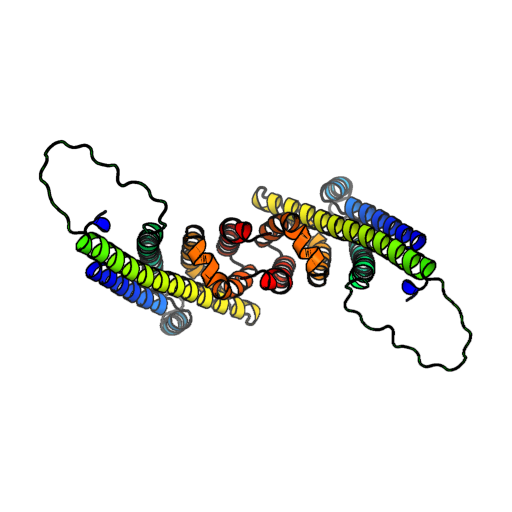OM 2561 O O . SER B 1 117 ? -7.898 18.969 1.447 1 97.94 117 SER B O 1
ATOM 2563 N N . PHE B 1 118 ? -8.312 19.328 3.562 1 98 118 PHE B N 1
ATOM 2564 C CA . PHE B 1 118 ? -6.898 19.562 3.846 1 98 118 PHE B CA 1
ATOM 2565 C C . PHE B 1 118 ? -6.078 18.297 3.564 1 98 118 PHE B C 1
ATOM 2567 O O . PHE B 1 118 ? -5.059 18.359 2.873 1 98 118 PHE B O 1
ATOM 2574 N N . CYS B 1 119 ? -6.52 17.156 4.145 1 98.38 119 CYS B N 1
ATOM 2575 C CA . CYS B 1 119 ? -5.828 15.883 3.924 1 98.38 119 CYS B CA 1
ATOM 2576 C C . CYS B 1 119 ? -5.762 15.555 2.439 1 98.38 119 CYS B C 1
ATOM 2578 O O . CYS B 1 119 ? -4.703 15.188 1.928 1 98.38 119 CYS B O 1
ATOM 2580 N N . GLU B 1 120 ? -6.844 15.711 1.802 1 98.19 120 GLU B N 1
ATOM 2581 C CA . GLU B 1 120 ? -6.898 15.414 0.373 1 98.19 120 GLU B CA 1
ATOM 2582 C C . GLU B 1 120 ? -5.914 16.281 -0.409 1 98.19 120 GLU B C 1
ATOM 2584 O O . GLU B 1 120 ? -5.25 15.797 -1.328 1 98.19 120 GLU B O 1
ATOM 2589 N N . GLN B 1 121 ? -5.867 17.531 -0.086 1 96.88 121 GLN B N 1
ATOM 2590 C CA . GLN B 1 121 ? -4.973 18.453 -0.772 1 96.88 121 GLN B CA 1
ATOM 2591 C C . GLN B 1 121 ? -3.518 18.031 -0.624 1 96.88 121 GLN B C 1
ATOM 2593 O O . GLN B 1 121 ? -2.775 17.984 -1.606 1 96.88 121 GLN B O 1
ATOM 2598 N N . VAL B 1 122 ? -3.113 17.781 0.553 1 97.44 122 VAL B N 1
ATOM 2599 C CA . VAL B 1 122 ? -1.735 17.391 0.814 1 97.44 122 VAL B CA 1
ATOM 2600 C C . VAL B 1 122 ? -1.43 16.078 0.077 1 97.44 122 VAL B C 1
ATOM 2602 O O . VAL B 1 122 ? -0.377 15.953 -0.55 1 97.44 122 VAL B O 1
ATOM 2605 N N . LEU B 1 123 ? -2.369 15.078 0.133 1 98 123 LEU B N 1
ATOM 2606 C CA . LEU B 1 123 ? -2.182 13.797 -0.533 1 98 123 LEU B CA 1
ATOM 2607 C C . LEU B 1 123 ? -2.1 13.977 -2.045 1 98 123 LEU B C 1
ATOM 2609 O O . LEU B 1 123 ? -1.302 13.312 -2.711 1 98 123 LEU B O 1
ATOM 2613 N N . ARG B 1 124 ? -2.881 14.82 -2.551 1 97.31 124 ARG B N 1
ATOM 2614 C CA . ARG B 1 124 ? -2.873 15.086 -3.986 1 97.31 124 ARG B CA 1
ATOM 2615 C C . ARG B 1 124 ? -1.532 15.664 -4.426 1 97.31 124 ARG B C 1
ATOM 2617 O O . ARG B 1 124 ? -0.96 15.227 -5.426 1 97.31 124 ARG B O 1
ATOM 2624 N N . GLU B 1 125 ? -1.066 16.625 -3.752 1 94.75 125 GLU B N 1
ATOM 2625 C CA . GLU B 1 125 ? 0.236 17.203 -4.062 1 94.75 125 GLU B CA 1
ATOM 2626 C C . GLU B 1 125 ? 1.338 16.156 -4.012 1 94.75 125 GLU B C 1
ATOM 2628 O O . GLU B 1 125 ? 2.191 16.094 -4.898 1 94.75 125 GLU B O 1
ATOM 2633 N N . ALA B 1 126 ? 1.305 15.375 -2.965 1 96 126 ALA B N 1
ATOM 2634 C CA . ALA B 1 126 ? 2.299 14.32 -2.816 1 96 126 ALA B CA 1
ATOM 2635 C C . ALA B 1 126 ? 2.213 13.32 -3.967 1 96 126 ALA B C 1
ATOM 2637 O O . ALA B 1 126 ? 3.236 12.922 -4.527 1 96 126 ALA B O 1
ATOM 2638 N N . SER B 1 127 ? 1.023 12.898 -4.262 1 95.88 127 SER B N 1
ATOM 2639 C CA . SER B 1 127 ? 0.792 11.953 -5.344 1 95.88 127 SER B CA 1
ATOM 2640 C C . SER B 1 127 ? 1.257 12.508 -6.684 1 95.88 127 SER B C 1
ATOM 2642 O O . SER B 1 127 ? 1.832 11.789 -7.5 1 95.88 127 SER B O 1
ATOM 2644 N N . ASP B 1 128 ? 1.001 13.758 -6.91 1 93.62 128 ASP B N 1
ATOM 2645 C CA . ASP B 1 128 ? 1.439 14.422 -8.133 1 93.62 128 ASP B CA 1
ATOM 2646 C C . ASP B 1 128 ? 2.963 14.438 -8.234 1 93.62 128 ASP B C 1
ATOM 2648 O O . ASP B 1 128 ? 3.521 14.172 -9.305 1 93.62 128 ASP B O 1
ATOM 2652 N N . LEU B 1 129 ? 3.596 14.789 -7.188 1 92.25 129 LEU B N 1
ATOM 2653 C CA . LEU B 1 129 ? 5.055 14.773 -7.152 1 92.25 129 LEU B CA 1
ATOM 2654 C C . LEU B 1 129 ? 5.59 13.375 -7.449 1 92.25 129 LEU B C 1
ATOM 2656 O O . LEU B 1 129 ? 6.504 13.219 -8.266 1 92.25 129 LEU B O 1
ATOM 2660 N N . GLN B 1 130 ? 4.969 12.375 -6.789 1 92.44 130 GLN B N 1
ATOM 2661 C CA . GLN B 1 130 ? 5.387 10.984 -6.969 1 92.44 130 GLN B CA 1
ATOM 2662 C C . GLN B 1 130 ? 5.219 10.547 -8.422 1 92.44 130 GLN B C 1
ATOM 2664 O O . GLN B 1 130 ? 6.082 9.867 -8.969 1 92.44 130 GLN B O 1
ATOM 2669 N N . SER B 1 131 ? 4.148 10.867 -9.016 1 91.06 131 SER B N 1
ATOM 2670 C CA . SER B 1 131 ? 3.881 10.508 -10.398 1 91.06 131 SER B CA 1
ATOM 2671 C C . SER B 1 131 ? 4.891 11.141 -11.344 1 91.06 131 SER B C 1
ATOM 2673 O O . SER B 1 131 ? 5.262 10.547 -12.359 1 91.06 131 SER B O 1
ATOM 2675 N N . SER B 1 132 ? 5.344 12.281 -11 1 89.19 132 SER B N 1
ATOM 2676 C CA . SER B 1 132 ? 6.293 13.008 -11.828 1 89.19 132 SER B CA 1
ATOM 2677 C C . SER B 1 132 ? 7.688 12.406 -11.734 1 89.19 132 SER B C 1
ATOM 2679 O O . SER B 1 132 ? 8.453 12.453 -12.703 1 89.19 132 SER B O 1
ATOM 2681 N N . VAL B 1 133 ? 8.086 11.984 -10.609 1 83.62 133 VAL B N 1
ATOM 2682 C CA . VAL B 1 133 ? 9.383 11.336 -10.414 1 83.62 133 VAL B CA 1
ATOM 2683 C C . VAL B 1 133 ? 9.508 10.141 -11.359 1 83.62 133 VAL B C 1
ATOM 2685 O O . VAL B 1 133 ? 10.57 9.93 -11.953 1 83.62 133 VAL B O 1
ATOM 2688 N N . GLY B 1 134 ? 8.453 9.273 -11.477 1 75.25 134 GLY B N 1
ATOM 2689 C CA . GLY B 1 134 ? 8.469 8.102 -12.336 1 75.25 134 GLY B CA 1
ATOM 2690 C C . GLY B 1 134 ? 8.547 8.445 -13.812 1 75.25 134 GLY B C 1
ATOM 2691 O O . GLY B 1 134 ? 9.047 7.652 -14.617 1 75.25 134 GLY B O 1
ATOM 2692 N N . GLU B 1 135 ? 8.078 9.586 -14.164 1 78.94 135 GLU B N 1
ATOM 2693 C CA . GLU B 1 135 ? 7.977 9.992 -15.562 1 78.94 135 GLU B CA 1
ATOM 2694 C C . GLU B 1 135 ? 9.211 10.773 -16 1 78.94 135 GLU B C 1
ATOM 2696 O O . GLU B 1 135 ? 9.562 10.773 -17.188 1 78.94 135 GLU B O 1
ATOM 2701 N N . THR B 1 136 ? 9.688 11.57 -15.109 1 73.12 136 THR B N 1
ATOM 2702 C CA . THR B 1 136 ? 10.797 12.453 -15.445 1 73.12 136 THR B CA 1
ATOM 2703 C C . THR B 1 136 ? 12.031 12.109 -14.617 1 73.12 136 THR B C 1
ATOM 2705 O O . THR B 1 136 ? 11.922 11.523 -13.539 1 73.12 136 THR B O 1
ATOM 2708 N N . THR B 1 137 ? 13.242 12.078 -15.117 1 70.44 137 THR B N 1
ATOM 2709 C CA . THR B 1 137 ? 14.516 11.906 -14.422 1 70.44 137 THR B CA 1
ATOM 2710 C C . THR B 1 137 ? 14.922 13.203 -13.727 1 70.44 137 THR B C 1
ATOM 2712 O O . THR B 1 137 ? 16.094 13.383 -13.375 1 70.44 137 THR B O 1
ATOM 2715 N N . ASN B 1 138 ? 13.922 14.055 -13.523 1 76.25 138 ASN B N 1
ATOM 2716 C CA . ASN B 1 138 ? 14.25 15.352 -12.938 1 76.25 138 ASN B CA 1
ATOM 2717 C C . ASN B 1 138 ? 14.617 15.219 -11.469 1 76.25 138 ASN B C 1
ATOM 2719 O O . ASN B 1 138 ? 13.75 14.961 -10.625 1 76.25 138 ASN B O 1
ATOM 2723 N N . MET B 1 139 ? 15.781 15.336 -11.148 1 78.88 139 MET B N 1
ATOM 2724 C CA . MET B 1 139 ? 16.375 15.195 -9.828 1 78.88 139 MET B CA 1
ATOM 2725 C C . MET B 1 139 ? 15.773 16.188 -8.844 1 78.88 139 MET B C 1
ATOM 2727 O O . MET B 1 139 ? 15.656 15.906 -7.652 1 78.88 139 MET B O 1
ATOM 2731 N N . HIS B 1 140 ? 15.273 17.312 -9.289 1 80.56 140 HIS B N 1
ATOM 2732 C CA . HIS B 1 140 ? 14.727 18.359 -8.438 1 80.56 140 HIS B CA 1
ATOM 2733 C C . HIS B 1 140 ? 13.398 17.938 -7.816 1 80.56 140 HIS B C 1
ATOM 2735 O O . HIS B 1 140 ? 13.133 18.234 -6.648 1 80.56 140 HIS B O 1
ATOM 2741 N N . ILE B 1 141 ? 12.648 17.188 -8.625 1 84.56 141 ILE B N 1
ATOM 2742 C CA . ILE B 1 141 ? 11.344 16.75 -8.133 1 84.56 141 ILE B CA 1
ATOM 2743 C C . ILE B 1 141 ? 11.531 15.758 -6.988 1 84.56 141 ILE B C 1
ATOM 2745 O O . ILE B 1 141 ? 10.781 15.773 -6.012 1 84.56 141 ILE B O 1
ATOM 2749 N N . HIS B 1 142 ? 12.492 14.969 -7.125 1 85.12 142 HIS B N 1
ATOM 2750 C CA . HIS B 1 142 ? 12.805 14.008 -6.07 1 85.12 142 HIS B CA 1
ATOM 2751 C C . HIS B 1 142 ? 13.18 14.727 -4.777 1 85.12 142 HIS B C 1
ATOM 2753 O O . HIS B 1 142 ? 12.75 14.328 -3.691 1 85.12 142 HIS B O 1
ATOM 2759 N N . ARG B 1 143 ? 13.961 15.773 -4.922 1 84.19 143 ARG B N 1
ATOM 2760 C CA . ARG B 1 143 ? 14.414 16.531 -3.762 1 84.19 143 ARG B CA 1
ATOM 2761 C C . ARG B 1 143 ? 13.25 17.234 -3.07 1 84.19 143 ARG B C 1
ATOM 2763 O O . ARG B 1 143 ? 13.188 17.281 -1.84 1 84.19 143 ARG B O 1
ATOM 2770 N N . VAL B 1 144 ? 12.359 17.734 -3.816 1 86.44 144 VAL B N 1
ATOM 2771 C CA . VAL B 1 144 ? 11.203 18.422 -3.256 1 86.44 144 VAL B CA 1
ATOM 2772 C C . VAL B 1 144 ? 10.344 17.438 -2.467 1 86.44 144 VAL B C 1
ATOM 2774 O O . VAL B 1 144 ? 9.891 17.75 -1.361 1 86.44 144 VAL B O 1
ATOM 2777 N N . LEU B 1 145 ? 10.117 16.312 -3.057 1 89.44 145 LEU B N 1
ATOM 2778 C CA . LEU B 1 145 ? 9.344 15.289 -2.367 1 89.44 145 LEU B CA 1
ATOM 2779 C C . LEU B 1 145 ? 10.023 14.867 -1.07 1 89.44 145 LEU B C 1
ATOM 2781 O O . LEU B 1 145 ? 9.359 14.664 -0.052 1 89.44 145 LEU B O 1
ATOM 2785 N N . GLU B 1 146 ? 11.258 14.773 -1.152 1 91.12 146 GLU B N 1
ATOM 2786 C CA . GLU B 1 146 ? 12.023 14.43 0.045 1 91.12 146 GLU B CA 1
ATOM 2787 C C . GLU B 1 146 ? 11.859 15.5 1.125 1 91.12 146 GLU B C 1
ATOM 2789 O O . GLU B 1 146 ? 11.648 15.172 2.297 1 91.12 146 GLU B O 1
ATOM 2794 N N . LEU B 1 147 ? 11.93 16.734 0.776 1 89.44 147 LEU B N 1
ATOM 2795 C CA . LEU B 1 147 ? 11.812 17.844 1.709 1 89.44 147 LEU B CA 1
ATOM 2796 C C . LEU B 1 147 ? 10.422 17.906 2.32 1 89.44 147 LEU B C 1
ATOM 2798 O O . LEU B 1 147 ? 10.266 18.25 3.49 1 89.44 147 LEU B O 1
ATOM 2802 N N . ARG B 1 148 ? 9.461 17.484 1.563 1 93.5 148 ARG B N 1
ATOM 2803 C CA . ARG B 1 148 ? 8.07 17.594 2.016 1 93.5 148 ARG B CA 1
ATOM 2804 C C . ARG B 1 148 ? 7.645 16.328 2.764 1 93.5 148 ARG B C 1
ATOM 2806 O O . ARG B 1 148 ? 6.543 16.281 3.316 1 93.5 148 ARG B O 1
ATOM 2813 N N . SER B 1 149 ? 8.477 15.344 2.787 1 96.5 149 SER B N 1
ATOM 2814 C CA . SER B 1 149 ? 8.148 14.047 3.357 1 96.5 149 SER B CA 1
ATOM 2815 C C . SER B 1 149 ? 7.641 14.18 4.789 1 96.5 149 SER B C 1
ATOM 2817 O O . SER B 1 149 ? 6.629 13.578 5.156 1 96.5 149 SER B O 1
ATOM 2819 N N . PRO B 1 150 ? 8.195 15.039 5.633 1 97.31 150 PRO B N 1
ATOM 2820 C CA . PRO B 1 150 ? 7.707 15.148 7.008 1 97.31 150 PRO B CA 1
ATOM 2821 C C . PRO B 1 150 ? 6.266 15.648 7.09 1 97.31 150 PRO B C 1
ATOM 2823 O O . PRO B 1 150 ? 5.504 15.219 7.957 1 97.31 150 PRO B O 1
ATOM 2826 N N . ILE B 1 151 ? 5.938 16.547 6.227 1 97.69 151 ILE B N 1
ATOM 2827 C CA . ILE B 1 151 ? 4.582 17.078 6.184 1 97.69 151 ILE B CA 1
ATOM 2828 C C . ILE B 1 151 ? 3.604 15.984 5.77 1 97.69 151 ILE B C 1
ATOM 2830 O O . ILE B 1 151 ? 2.557 15.805 6.398 1 97.69 151 ILE B O 1
ATOM 2834 N N . ILE B 1 152 ? 3.973 15.266 4.754 1 98.25 152 ILE B N 1
ATOM 2835 C CA . ILE B 1 152 ? 3.145 14.188 4.234 1 98.25 152 ILE B CA 1
ATOM 2836 C C . ILE B 1 152 ? 2.949 13.117 5.312 1 98.25 152 ILE B C 1
ATOM 2838 O O . ILE B 1 152 ? 1.826 12.68 5.559 1 98.25 152 ILE B O 1
ATOM 2842 N N . VAL B 1 153 ? 4.004 12.766 5.977 1 98.69 153 VAL B N 1
ATOM 2843 C CA . VAL B 1 153 ? 3.965 11.758 7.035 1 98.69 153 VAL B CA 1
ATOM 2844 C C . VAL B 1 153 ? 3.068 12.242 8.172 1 98.69 153 VAL B C 1
ATOM 2846 O O . VAL B 1 153 ? 2.266 11.477 8.703 1 98.69 153 VAL B O 1
ATOM 2849 N N . LYS B 1 154 ? 3.201 13.508 8.531 1 98.56 154 LYS B N 1
ATOM 2850 C CA . LYS B 1 154 ? 2.377 14.078 9.586 1 98.56 154 LYS B CA 1
ATOM 2851 C C . LYS B 1 154 ? 0.892 13.969 9.258 1 98.56 154 LYS B C 1
ATOM 2853 O O . LYS B 1 154 ? 0.082 13.617 10.117 1 98.56 154 LYS B O 1
ATOM 2858 N N . VAL B 1 155 ? 0.58 14.258 8.07 1 98.62 155 VAL B N 1
ATOM 2859 C CA . VAL B 1 155 ? -0.81 14.211 7.629 1 98.62 155 VAL B CA 1
ATOM 2860 C C . VAL B 1 155 ? -1.306 12.766 7.645 1 98.62 155 VAL B C 1
ATOM 2862 O O . VAL B 1 155 ? -2.395 12.477 8.148 1 98.62 155 VAL B O 1
ATOM 2865 N N . LEU B 1 156 ? -0.535 11.82 7.117 1 98.56 156 LEU B N 1
ATOM 2866 C CA . LEU B 1 156 ? -0.895 10.406 7.105 1 98.56 156 LEU B CA 1
ATOM 2867 C C . LEU B 1 156 ? -1.108 9.883 8.523 1 98.56 156 LEU B C 1
ATOM 2869 O O . LEU B 1 156 ? -2.072 9.164 8.789 1 98.56 156 LEU B O 1
ATOM 2873 N N . LYS B 1 157 ? -0.227 10.258 9.383 1 98.25 157 LYS B N 1
ATOM 2874 C CA . LYS B 1 157 ? -0.38 9.867 10.781 1 98.25 157 LYS B CA 1
ATOM 2875 C C . LYS B 1 157 ? -1.642 10.477 11.383 1 98.25 157 LYS B C 1
ATOM 2877 O O . LYS B 1 157 ? -2.33 9.836 12.18 1 98.25 157 LYS B O 1
ATOM 2882 N N . GLY B 1 158 ? -1.842 11.734 11.055 1 97.88 158 GLY B N 1
ATOM 2883 C CA . GLY B 1 158 ? -3.096 12.344 11.461 1 97.88 158 GLY B CA 1
ATOM 2884 C C . GLY B 1 158 ? -4.316 11.586 10.969 1 97.88 158 GLY B C 1
ATOM 2885 O O . GLY B 1 158 ? -5.301 11.445 11.703 1 97.88 158 GLY B O 1
ATOM 2886 N N . MET B 1 159 ? -4.266 11.094 9.797 1 97.62 159 MET B N 1
ATOM 2887 C CA . MET B 1 159 ? -5.371 10.336 9.211 1 97.62 159 MET B CA 1
ATOM 2888 C C . MET B 1 159 ? -5.562 9.008 9.93 1 97.62 159 MET B C 1
ATOM 2890 O O . MET B 1 159 ? -6.68 8.484 10 1 97.62 159 MET B O 1
ATOM 2894 N N . CYS B 1 160 ? -4.535 8.422 10.438 1 96.94 160 CYS B N 1
ATOM 2895 C CA . CYS B 1 160 ? -4.641 7.203 11.234 1 96.94 160 CYS B CA 1
ATOM 2896 C C . CYS B 1 160 ? -5.527 7.426 12.453 1 96.94 160 CYS B C 1
ATOM 2898 O O . CYS B 1 160 ? -6.195 6.5 12.922 1 96.94 160 CYS B O 1
ATOM 2900 N N . LEU B 1 161 ? -5.527 8.641 12.93 1 94.62 161 LEU B N 1
ATOM 2901 C CA . LEU B 1 161 ? -6.27 8.977 14.141 1 94.62 161 LEU B CA 1
ATOM 2902 C C . LEU B 1 161 ? -7.645 9.539 13.789 1 94.62 161 LEU B C 1
ATOM 2904 O O . LEU B 1 161 ? -8.445 9.82 14.68 1 94.62 161 LEU B O 1
ATOM 2908 N N . MET B 1 162 ? -7.938 9.719 12.578 1 94.94 162 MET B N 1
ATOM 2909 C CA . MET B 1 162 ? -9.203 10.273 12.109 1 94.94 162 MET B CA 1
ATOM 2910 C C . MET B 1 162 ? -10.375 9.367 12.484 1 94.94 162 MET B C 1
ATOM 2912 O O . MET B 1 162 ? -10.242 8.141 12.469 1 94.94 162 MET B O 1
ATOM 2916 N N . ASN B 1 163 ? -11.523 10.023 12.906 1 93 163 ASN B N 1
ATOM 2917 C CA . ASN B 1 163 ? -12.75 9.266 13.141 1 93 163 ASN B CA 1
ATOM 2918 C C . ASN B 1 163 ? -13.039 8.289 12.008 1 93 163 ASN B C 1
ATOM 2920 O O . ASN B 1 163 ? -13.031 8.664 10.836 1 93 163 ASN B O 1
ATOM 2924 N N . ASN B 1 164 ? -13.352 7.039 12.344 1 92.12 164 ASN B N 1
ATOM 2925 C CA . ASN B 1 164 ? -13.492 5.961 11.375 1 92.12 164 ASN B CA 1
ATOM 2926 C C . ASN B 1 164 ? -14.656 6.223 10.422 1 92.12 164 ASN B C 1
ATOM 2928 O O . ASN B 1 164 ? -14.578 5.902 9.234 1 92.12 164 ASN B O 1
ATOM 2932 N N . GLN B 1 165 ? -15.688 6.766 10.945 1 92.31 165 GLN B N 1
ATOM 2933 C CA . GLN B 1 165 ? -16.844 7.051 10.109 1 92.31 165 GLN B CA 1
ATOM 2934 C C . GLN B 1 165 ? -16.531 8.133 9.078 1 92.31 165 GLN B C 1
ATOM 2936 O O . GLN B 1 165 ? -16.953 8.031 7.922 1 92.31 165 GLN B O 1
ATOM 2941 N N . ILE B 1 166 ? -15.812 9.117 9.555 1 94.31 166 ILE B N 1
ATOM 2942 C CA . ILE B 1 166 ? -15.414 10.188 8.641 1 94.31 166 ILE B CA 1
ATOM 2943 C C . ILE B 1 166 ? -14.5 9.633 7.559 1 94.31 166 ILE B C 1
ATOM 2945 O O . ILE B 1 166 ? -14.711 9.883 6.367 1 94.31 166 ILE B O 1
ATOM 2949 N N . PHE B 1 167 ? -13.523 8.867 7.984 1 94.88 167 PHE B N 1
ATOM 2950 C CA . PHE B 1 167 ? -12.586 8.281 7.039 1 94.88 167 PHE B CA 1
ATOM 2951 C C . PHE B 1 167 ? -13.312 7.441 6 1 94.88 167 PHE B C 1
ATOM 2953 O O . PHE B 1 167 ? -13.07 7.582 4.801 1 94.88 167 PHE B O 1
ATOM 2960 N N . ARG B 1 168 ? -14.242 6.609 6.426 1 93.12 168 ARG B N 1
ATOM 2961 C CA . ARG B 1 168 ? -14.969 5.703 5.547 1 93.12 168 ARG B CA 1
ATOM 2962 C C . ARG B 1 168 ? -15.812 6.477 4.543 1 93.12 168 ARG B C 1
ATOM 2964 O O . ARG B 1 168 ? -15.875 6.117 3.363 1 93.12 168 ARG B O 1
ATOM 2971 N N . ARG B 1 169 ? -16.422 7.52 4.984 1 93.44 169 ARG B N 1
ATOM 2972 C CA . ARG B 1 169 ? -17.297 8.32 4.125 1 93.44 169 ARG B CA 1
ATOM 2973 C C . ARG B 1 169 ? -16.516 8.961 2.988 1 93.44 169 ARG B C 1
ATOM 2975 O O . ARG B 1 169 ? -17.047 9.172 1.897 1 93.44 169 ARG B O 1
ATOM 2982 N N . HIS B 1 170 ? -15.242 9.188 3.217 1 94.81 170 HIS B N 1
ATOM 2983 C CA . HIS B 1 170 ? -14.453 9.906 2.223 1 94.81 170 HIS B CA 1
ATOM 2984 C C . HIS B 1 170 ? -13.359 9.023 1.634 1 94.81 170 HIS B C 1
ATOM 2986 O O . HIS B 1 170 ? -12.43 9.523 0.995 1 94.81 170 HIS B O 1
ATOM 2992 N N . LEU B 1 171 ? -13.453 7.758 1.862 1 94.94 171 LEU B N 1
ATOM 2993 C CA . LEU B 1 171 ? -12.438 6.805 1.436 1 94.94 171 LEU B CA 1
ATOM 2994 C C . LEU B 1 171 ? -12.32 6.777 -0.085 1 94.94 171 LEU B C 1
ATOM 2996 O O . LEU B 1 171 ? -11.227 6.609 -0.625 1 94.94 171 LEU B O 1
ATOM 3000 N N . ARG B 1 172 ? -13.352 6.969 -0.79 1 93.62 172 ARG B N 1
ATOM 3001 C CA . ARG B 1 172 ? -13.336 6.949 -2.25 1 93.62 172 ARG B CA 1
ATOM 3002 C C . ARG B 1 172 ? -12.398 8.016 -2.797 1 93.62 172 ARG B C 1
ATOM 3004 O O . ARG B 1 172 ? -11.758 7.816 -3.832 1 93.62 172 ARG B O 1
ATOM 3011 N N . ASP B 1 173 ? -12.359 9.133 -2.107 1 94.81 173 ASP B N 1
ATOM 3012 C CA . ASP B 1 173 ? -11.5 10.227 -2.543 1 94.81 173 ASP B CA 1
ATOM 3013 C C . ASP B 1 173 ? -10.055 10.008 -2.092 1 94.81 173 ASP B C 1
ATOM 3015 O O . ASP B 1 173 ? -9.117 10.312 -2.828 1 94.81 173 ASP B O 1
ATOM 3019 N N . PHE B 1 174 ? -9.891 9.438 -0.923 1 96.5 174 PHE B N 1
ATOM 3020 C CA . PHE B 1 174 ? -8.57 9.242 -0.337 1 96.5 174 PHE B CA 1
ATOM 3021 C C . PHE B 1 174 ? -7.844 8.078 -1.008 1 96.5 174 PHE B C 1
ATOM 3023 O O . PHE B 1 174 ? -6.637 8.141 -1.242 1 96.5 174 PHE B O 1
ATOM 3030 N N . TYR B 1 175 ? -8.57 7.062 -1.389 1 96.31 175 TYR B N 1
ATOM 3031 C CA . TYR B 1 175 ? -8.008 5.746 -1.687 1 96.31 175 TYR B CA 1
ATOM 3032 C C . TYR B 1 175 ? -7.07 5.812 -2.887 1 96.31 175 TYR B C 1
ATOM 3034 O O . TYR B 1 175 ? -5.914 5.395 -2.801 1 96.31 175 TYR B O 1
ATOM 3042 N N . PRO B 1 176 ? -7.527 6.391 -3.973 1 96.5 176 PRO B N 1
ATOM 3043 C CA . PRO B 1 176 ? -6.621 6.434 -5.125 1 96.5 176 PRO B CA 1
ATOM 3044 C C . PRO B 1 176 ? -5.332 7.199 -4.832 1 96.5 176 PRO B C 1
ATOM 3046 O O . PRO B 1 176 ? -4.27 6.84 -5.348 1 96.5 176 PRO B O 1
ATOM 3049 N N . LEU B 1 177 ? -5.449 8.234 -4.117 1 97.56 177 LEU B N 1
ATOM 3050 C CA . LEU B 1 177 ? -4.277 9.031 -3.766 1 97.56 177 LEU B CA 1
ATOM 3051 C C . LEU B 1 177 ? -3.322 8.234 -2.885 1 97.56 177 LEU B C 1
ATOM 3053 O O . LEU B 1 177 ? -2.107 8.273 -3.09 1 97.56 177 LEU B O 1
ATOM 3057 N N . LEU B 1 178 ? -3.918 7.5 -1.92 1 97.31 178 LEU B N 1
ATOM 3058 C CA . LEU B 1 178 ? -3.119 6.668 -1.025 1 97.31 178 LEU B CA 1
ATOM 3059 C C . LEU B 1 178 ? -2.41 5.562 -1.799 1 97.31 178 LEU B C 1
ATOM 3061 O O . LEU B 1 178 ? -1.231 5.289 -1.56 1 97.31 178 LEU B O 1
ATOM 3065 N N . VAL B 1 179 ? -3.053 4.934 -2.74 1 97.12 179 VAL B N 1
ATOM 3066 C CA . VAL B 1 179 ? -2.5 3.838 -3.527 1 97.12 179 VAL B CA 1
ATOM 3067 C C . VAL B 1 179 ? -1.325 4.34 -4.363 1 97.12 179 VAL B C 1
ATOM 3069 O O . VAL B 1 179 ? -0.32 3.643 -4.516 1 97.12 179 VAL B O 1
ATOM 3072 N N . ARG B 1 180 ? -1.363 5.508 -4.875 1 96.25 180 ARG B N 1
ATOM 3073 C CA . ARG B 1 180 ? -0.272 6.09 -5.648 1 96.25 180 ARG B CA 1
ATOM 3074 C C . ARG B 1 180 ? 0.977 6.262 -4.789 1 96.25 180 ARG B C 1
ATOM 3076 O O . ARG B 1 180 ? 2.1 6.164 -5.289 1 96.25 180 ARG B O 1
ATOM 3083 N N . LEU B 1 181 ? 0.774 6.445 -3.545 1 97.19 181 LEU B N 1
ATOM 3084 C CA . LEU B 1 181 ? 1.896 6.715 -2.65 1 97.19 181 LEU B CA 1
ATOM 3085 C C . LEU B 1 181 ? 2.615 5.422 -2.279 1 97.19 181 LEU B C 1
ATOM 3087 O O . LEU B 1 181 ? 3.689 5.457 -1.672 1 97.19 181 LEU B O 1
ATOM 3091 N N . ILE B 1 182 ? 2.066 4.266 -2.633 1 97.12 182 ILE B N 1
ATOM 3092 C CA . ILE B 1 182 ? 2.711 2.979 -2.389 1 97.12 182 ILE B CA 1
ATOM 3093 C C . ILE B 1 182 ? 4.027 2.906 -3.158 1 97.12 182 ILE B C 1
ATOM 3095 O O . ILE B 1 182 ? 4.98 2.264 -2.711 1 97.12 182 ILE B O 1
ATOM 3099 N N . CYS B 1 183 ? 4.18 3.604 -4.215 1 95 183 CYS B N 1
ATOM 3100 C CA . CYS B 1 183 ? 5.363 3.535 -5.066 1 95 183 CYS B CA 1
ATOM 3101 C C . CYS B 1 183 ? 6.344 4.648 -4.727 1 95 183 CYS B C 1
ATOM 3103 O O . CYS B 1 183 ? 7.348 4.832 -5.422 1 95 183 CYS B O 1
ATOM 3105 N N . CYS B 1 184 ? 6.023 5.375 -3.727 1 94.19 184 CYS B N 1
ATOM 3106 C CA . CYS B 1 184 ? 6.926 6.438 -3.303 1 94.19 184 CYS B CA 1
ATOM 3107 C C . CYS B 1 184 ? 8.266 5.867 -2.848 1 94.19 184 CYS B C 1
ATOM 3109 O O . CYS B 1 184 ? 8.305 4.832 -2.18 1 94.19 184 CYS B O 1
ATOM 3111 N N . ASP B 1 185 ? 9.391 6.57 -3.111 1 92.12 185 ASP B N 1
ATOM 3112 C CA . ASP B 1 185 ? 10.727 6.109 -2.738 1 92.12 185 ASP B CA 1
ATOM 3113 C C . ASP B 1 185 ? 10.984 6.32 -1.249 1 92.12 185 ASP B C 1
ATOM 3115 O O . ASP B 1 185 ? 11.766 5.582 -0.637 1 92.12 185 ASP B O 1
ATOM 3119 N N . GLN B 1 186 ? 10.398 7.305 -0.716 1 93.81 186 GLN B N 1
ATOM 3120 C CA . GLN B 1 186 ? 10.617 7.652 0.685 1 93.81 186 GLN B CA 1
ATOM 3121 C C . GLN B 1 186 ? 9.984 6.613 1.61 1 93.81 186 GLN B C 1
ATOM 3123 O O . GLN B 1 186 ? 8.758 6.496 1.676 1 93.81 186 GLN B O 1
ATOM 3128 N N . MET B 1 187 ? 10.742 5.949 2.379 1 93.5 187 MET B N 1
ATOM 3129 C CA . MET B 1 187 ? 10.305 4.855 3.242 1 93.5 187 MET B CA 1
ATOM 3130 C C . MET B 1 187 ? 9.367 5.367 4.332 1 93.5 187 MET B C 1
ATOM 3132 O O . MET B 1 187 ? 8.438 4.668 4.734 1 93.5 187 MET B O 1
ATOM 3136 N N . ASP B 1 188 ? 9.711 6.574 4.832 1 96.25 188 ASP B N 1
ATOM 3137 C CA . ASP B 1 188 ? 8.859 7.125 5.887 1 96.25 188 ASP B CA 1
ATOM 3138 C C . ASP B 1 188 ? 7.43 7.32 5.398 1 96.25 188 ASP B C 1
ATOM 3140 O O . ASP B 1 188 ? 6.477 7.098 6.148 1 96.25 188 ASP B O 1
ATOM 3144 N N . ILE B 1 189 ? 7.27 7.719 4.195 1 97.69 189 ILE B N 1
ATOM 3145 C CA . ILE B 1 189 ? 5.949 7.891 3.6 1 97.69 189 ILE B CA 1
ATOM 3146 C C . ILE B 1 189 ? 5.273 6.531 3.432 1 97.69 189 ILE B C 1
ATOM 3148 O O . ILE B 1 189 ? 4.133 6.34 3.855 1 97.69 189 ILE B O 1
ATOM 3152 N N . ARG B 1 190 ? 5.973 5.578 2.879 1 97.12 190 ARG B N 1
ATOM 3153 C CA . ARG B 1 190 ? 5.434 4.238 2.672 1 97.12 190 ARG B CA 1
ATOM 3154 C C . ARG B 1 190 ? 5.039 3.596 3.996 1 97.12 190 ARG B C 1
ATOM 3156 O O . ARG B 1 190 ? 3.99 2.957 4.094 1 97.12 190 ARG B O 1
ATOM 3163 N N . GLY B 1 191 ? 5.902 3.73 4.965 1 97.44 191 GLY B N 1
ATOM 3164 C CA . GLY B 1 191 ? 5.578 3.229 6.289 1 97.44 191 GLY B CA 1
ATOM 3165 C C . GLY B 1 191 ? 4.297 3.812 6.852 1 97.44 191 GLY B C 1
ATOM 3166 O O . GLY B 1 191 ? 3.467 3.088 7.402 1 97.44 191 GLY B O 1
ATOM 3167 N N . ALA B 1 192 ? 4.188 5.113 6.738 1 98.38 192 ALA B N 1
ATOM 3168 C CA . ALA B 1 192 ? 2.988 5.789 7.219 1 98.38 192 ALA B CA 1
ATOM 3169 C C . ALA B 1 192 ? 1.751 5.324 6.457 1 98.38 192 ALA B C 1
ATOM 3171 O O . ALA B 1 192 ? 0.679 5.156 7.043 1 98.38 192 ALA B O 1
ATOM 3172 N N . VAL B 1 193 ? 1.862 5.145 5.133 1 98.19 193 VAL B N 1
ATOM 3173 C CA . VAL B 1 193 ? 0.772 4.609 4.324 1 98.19 193 VAL B CA 1
ATOM 3174 C C . VAL B 1 193 ? 0.385 3.221 4.828 1 98.19 193 VAL B C 1
ATOM 3176 O O . VAL B 1 193 ? -0.797 2.932 5.023 1 98.19 193 VAL B O 1
ATOM 3179 N N . GLY B 1 194 ? 1.395 2.377 4.996 1 97.25 194 GLY B N 1
ATOM 3180 C CA . GLY B 1 194 ? 1.143 1.056 5.551 1 97.25 194 GLY B CA 1
ATOM 3181 C C . GLY B 1 194 ? 0.408 1.095 6.875 1 97.25 194 GLY B C 1
ATOM 3182 O O . GLY B 1 194 ? -0.532 0.327 7.094 1 97.25 194 GLY B O 1
ATOM 3183 N N . ASP B 1 195 ? 0.848 1.958 7.773 1 97.5 195 ASP B N 1
ATOM 3184 C CA . ASP B 1 195 ? 0.188 2.123 9.062 1 97.5 195 ASP B CA 1
ATOM 3185 C C . ASP B 1 195 ? -1.276 2.514 8.891 1 97.5 195 ASP B C 1
ATOM 3187 O O . ASP B 1 195 ? -2.154 1.979 9.57 1 97.5 195 ASP B O 1
ATOM 3191 N N . LEU B 1 196 ? -1.495 3.443 8.031 1 97.5 196 LEU B N 1
ATOM 3192 C CA . LEU B 1 196 ? -2.855 3.896 7.77 1 97.5 196 LEU B CA 1
ATOM 3193 C C . LEU B 1 196 ? -3.723 2.752 7.254 1 97.5 196 LEU B C 1
ATOM 3195 O O . LEU B 1 196 ? -4.855 2.574 7.707 1 97.5 196 LEU B O 1
ATOM 3199 N N . PHE B 1 197 ? -3.201 1.971 6.344 1 96.06 197 PHE B N 1
ATOM 3200 C CA . PHE B 1 197 ? -3.928 0.829 5.801 1 96.06 197 PHE B CA 1
ATOM 3201 C C . PHE B 1 197 ? -4.234 -0.189 6.895 1 96.06 197 PHE B C 1
ATOM 3203 O O . PHE B 1 197 ? -5.328 -0.753 6.934 1 96.06 197 PHE B O 1
ATOM 3210 N N . ARG B 1 198 ? -3.318 -0.392 7.75 1 94.88 198 ARG B N 1
ATOM 3211 C CA . ARG B 1 198 ? -3.492 -1.346 8.836 1 94.88 198 ARG B CA 1
ATOM 3212 C C . ARG B 1 198 ? -4.539 -0.854 9.836 1 94.88 198 ARG B C 1
ATOM 3214 O O . ARG B 1 198 ? -5.355 -1.639 10.32 1 94.88 198 ARG B O 1
ATOM 3221 N N . MET B 1 199 ? -4.551 0.352 10.094 1 94.19 199 MET B N 1
ATOM 3222 C CA . MET B 1 199 ? -5.355 0.888 11.188 1 94.19 199 MET B CA 1
ATOM 3223 C C . MET B 1 199 ? -6.766 1.229 10.711 1 94.19 199 MET B C 1
ATOM 3225 O O . MET B 1 199 ? -7.742 1 11.43 1 94.19 199 MET B O 1
ATOM 3229 N N . GLN B 1 200 ? -6.867 1.815 9.523 1 92.12 200 GLN B N 1
ATOM 3230 C CA . GLN B 1 200 ? -8.156 2.363 9.102 1 92.12 200 GLN B CA 1
ATOM 3231 C C . GLN B 1 200 ? -8.844 1.434 8.109 1 92.12 200 GLN B C 1
ATOM 3233 O O . GLN B 1 200 ? -10.07 1.304 8.125 1 92.12 200 GLN B O 1
ATOM 3238 N N . LEU B 1 201 ? -8.102 0.799 7.242 1 88.88 201 LEU B N 1
ATOM 3239 C CA . LEU B 1 201 ? -8.734 0.07 6.145 1 88.88 201 LEU B CA 1
ATOM 3240 C C . LEU B 1 201 ? -9.016 -1.374 6.543 1 88.88 201 LEU B C 1
ATOM 3242 O O . LEU B 1 201 ? -9.891 -2.021 5.965 1 88.88 201 LEU B O 1
ATOM 3246 N N . LYS B 1 202 ? -8.266 -1.9 7.527 1 82.88 202 LYS B N 1
ATOM 3247 C CA . LYS B 1 202 ? -8.461 -3.281 7.961 1 82.88 202 LYS B CA 1
ATOM 3248 C C . LYS B 1 202 ? -9.891 -3.506 8.445 1 82.88 202 LYS B C 1
ATOM 3250 O O . LYS B 1 202 ? -10.461 -4.582 8.242 1 82.88 202 LYS B O 1
ATOM 3255 N N . ALA B 1 203 ? -10.492 -2.514 9.023 1 76.94 203 ALA B N 1
ATOM 3256 C CA . ALA B 1 203 ? -11.836 -2.605 9.586 1 76.94 203 ALA B CA 1
ATOM 3257 C C . ALA B 1 203 ? -12.883 -2.744 8.492 1 76.94 203 ALA B C 1
ATOM 3259 O O . ALA B 1 203 ? -14.016 -3.146 8.75 1 76.94 203 ALA B O 1
ATOM 3260 N N . LEU B 1 204 ? -12.516 -2.383 7.301 1 75.62 204 LEU B N 1
ATOM 3261 C CA . LEU B 1 204 ? -13.453 -2.42 6.191 1 75.62 204 LEU B CA 1
ATOM 3262 C C . LEU B 1 204 ? -13.461 -3.795 5.527 1 75.62 204 LEU B C 1
ATOM 3264 O O . LEU B 1 204 ? -14.297 -4.07 4.664 1 75.62 204 LEU B O 1
ATOM 3268 N N . LEU B 1 205 ? -12.516 -4.566 5.969 1 77.62 205 LEU B N 1
ATOM 3269 C CA . LEU B 1 205 ? -12.398 -5.895 5.379 1 77.62 205 LEU B CA 1
ATOM 3270 C C . LEU B 1 205 ? -13.57 -6.781 5.785 1 77.62 205 LEU B C 1
ATOM 3272 O O . LEU B 1 205 ? -14.117 -6.625 6.879 1 77.62 205 LEU B O 1
ATOM 3276 N N . PRO B 1 206 ? -14.117 -7.555 4.875 1 75.69 206 PRO B N 1
ATOM 3277 C CA . PRO B 1 206 ? -15.219 -8.453 5.215 1 75.69 206 PRO B CA 1
ATOM 3278 C C . PRO B 1 206 ? -14.891 -9.375 6.387 1 75.69 206 PRO B C 1
ATOM 3280 O O . PRO B 1 206 ? -13.719 -9.625 6.668 1 75.69 206 PRO B O 1
#

Nearest PDB structures (foldseek):
  8whh-assembly2_C-3  TM=2.893E-01  e=1.665E-02  Homo sapiens
  8sym-assembly1_A  TM=3.615E-01  e=2.575E+00  Homo sapiens
  8rfg-assembly1_A  TM=3.021E-01  e=5.472E+00  Agrobacterium tumefaciens
  8whh-assembly2_C-3  TM=2.874E-01  e=2.866E-02  Homo sapiens
  8rfg-assembly1_A  TM=3.022E-01  e=5.642E+00  Agrobacterium tumefaciens

Solvent-accessible surface area (backbone atoms only — not comparable to full-atom values): 23074 Å² total; per-residue (Å²): 136,62,70,84,77,52,52,67,70,57,50,51,49,50,52,52,51,51,48,53,53,38,52,50,31,48,52,58,55,28,65,73,45,43,54,57,48,47,72,75,36,61,93,86,50,82,72,89,72,40,60,69,57,32,40,53,45,49,51,56,50,50,51,53,32,48,54,53,47,50,71,64,56,69,72,72,70,67,68,74,74,74,74,77,79,83,76,75,76,71,75,72,51,72,62,57,59,50,48,54,49,48,54,49,48,51,49,27,52,53,30,44,51,50,47,50,50,50,51,47,50,57,40,45,54,51,30,52,48,47,56,44,44,80,74,37,90,52,64,64,53,50,51,47,49,59,70,44,40,65,49,54,31,50,50,38,52,50,55,48,68,44,56,65,67,59,49,59,74,45,34,76,71,45,46,63,40,54,46,55,39,33,62,42,86,52,58,66,47,15,46,32,51,33,50,28,46,60,66,58,49,53,75,69,52,124,136,62,68,85,78,51,52,67,72,56,50,51,50,50,53,51,52,50,48,52,53,38,50,50,31,48,52,58,56,27,64,73,46,43,53,58,49,48,73,74,36,61,93,86,50,81,71,90,72,40,60,68,58,32,42,52,44,49,52,55,51,52,50,53,31,47,53,53,46,50,70,64,56,67,72,71,69,68,69,73,75,72,75,75,77,82,75,77,76,70,76,72,50,73,61,56,58,49,49,52,49,48,54,50,48,52,49,28,51,52,32,46,51,51,47,51,50,50,52,48,51,56,40,46,54,51,30,52,48,50,57,44,42,79,74,39,90,51,64,63,52,50,52,47,50,58,70,42,38,64,49,53,29,50,50,38,51,50,55,50,68,44,56,65,67,62,49,59,75,45,35,76,71,44,44,64,38,55,44,55,38,33,63,41,84,52,60,66,46,15,45,31,51,35,49,28,45,60,65,59,50,52,76,70,52,124

InterPro domains:
  IPR046455 Sec7/BIG1-like, C-terminal domain [PF20252] (5-197)

Sequence (412 aa):
KYWGKLKAPQKIAIMDILLSLLEFSASYNSYSNLRMRMHHIPAERPPLNLLRQELAGTSIYLDILQKTTSRFNGNGEEIPKSNGSQGVDTTLDDNTSSCITHFDEKLVGIAEEKLVSFCEQVLREASDLQSSVGETTNMHIHRVLELRSPIIVKVLKGMCLMNNQIFRRHLRDFYPLLVRLICCDQMDIRGAVGDLFRMQLKALLPKYWGKLKAPQKIAIMDILLSLLEFSASYNSYSNLRMRMHHIPAERPPLNLLRQELAGTSIYLDILQKTTSRFNGNGEEIPKSNGSQGVDTTLDDNTSSCITHFDEKLVGIAEEKLVSFCEQVLREASDLQSSVGETTNMHIHRVLELRSPIIVKVLKGMCLMNNQIFRRHLRDFYPLLVRLICCDQMDIRGAVGDLFRMQLKALLP

Organism: Citrus sinensis (NCBI:txid2711)

Secondary structure (DSSP, 8-state):
--GGGS-HHHHHHHHHHHHHHHHHHHHHHSHHHHHHHHHHS-TTSPPP--HHHHHHHHHHHHHHHHHHHHTTS--------------------HHHHHHHHHHHHHHHHHHHHHHHHHHHHHHHHHHHHHHHHHH---HHHHHHHHHHHHHHHHHHHHHHTS-HHHHHHTHHHHHHHHHHGGG-S-HHHHHHHHHHIIIIIGGG--/--GGGS-HHHHHHHHHHHHHHHHHHHHHHSHHHHHHHHHHS-TTSPPP--HHHHHHHHHHHHHHHHHHHHTTS--------------------HHHHHHHHHHHHHHHHHHHHHHHHHHHHHHHHHHHHHHHHHH---HHHHHHHHHHHHHHHHHHHHHHTS-HHHHHHTHHHHHHHHHHGGG-S-HHHHHHHHHHIIIIIGGG--

pLDDT: mean 83.7, std 18.37, range [32.44, 98.69]

Foldseek 3Di:
DCLVVDDLVVLVVVLVVLVVQLVVLCVCLALVNLVVVCVVDPPPDRDDHCLVVNLVSLLVNLVSLQVLQVVPPPPPPPPPPPPDDDPPPPCPDPVNVVVVVVSSVVSNVVSLVSLLVVLLVLLVSLLVLLVVVVVDVPPSSLVSSVSCVSVLLSSLQSLLSHDLVSCVVCVVSVVVSLVSCCPPPDVSNNVSSVSSCVRRVVVVDD/DCLVVD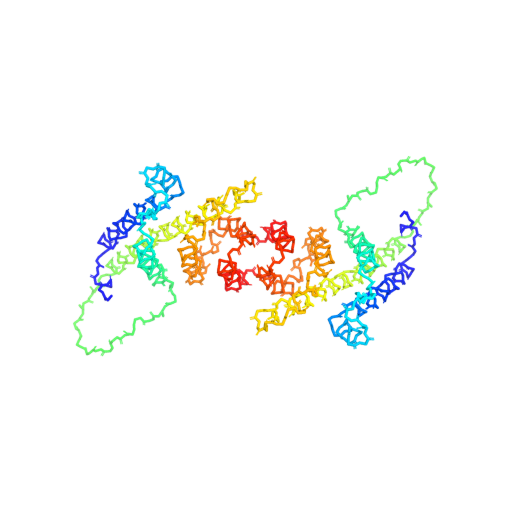DLVVLVVVLVVLVVQLVVLCVCLALVNLVVVCVVDPPPDRDDHCLVVNLVSLLVNLVSLQVLQVVPPPPPPPPPPPPDDDPPPPCPDPVNVVVCVVSSVVSNVVSLVSLLVVLLVLLVSLLVLLVVVVVDVPPSSLVSSVSCVSVLLSSLQSLLSHDLVSCVVCVVSVVVSLVSCCNPPDVSNNVSSVSSCVRRVVVVDD